Protein AF-0000000085931664 (afdb_homodimer)

Radius of gyration: 31.95 Å; Cα contacts (8 Å, |Δi|>4): 1482; chains: 2; bounding box: 41×100×73 Å

pLDDT: mean 94.35, std 6.93, range [41.09, 98.88]

Nearest PDB structures (foldseek):
  5jmv-assembly1_A  TM=8.175E-01  e=2.159E-22  Methanocaldococcus jannaschii DSM 2661
  5jmv-assembly2_C-2  TM=8.100E-01  e=2.428E-22  Methanocaldococcus jannaschii DSM 2661
  5jmv-assembly1_B  TM=8.083E-01  e=8.331E-22  Methanocaldococcus jannaschii DSM 2661
  3en9-assembly2_B  TM=8.138E-01  e=2.542E-21  Methanocaldococcus jannaschii
  3eno-assembly2_B  TM=8.264E-01  e=5.453E-21  Thermoplasma acidophilum

Organism: NCBI:txid2903556

Sequence (626 aa):
MSYTLGIDTSNYATSLAVFDTAGEVVCAKKRFLPVKNGQLGLRQSDALFHHTAALPEMMAELAAEADLTQIAAVGVSQKPRPVEGSYMPCFLAGVSAAQAFALARGIPLIHTTHQQGHAAAALFAARGAELFGQKVLLFHVSGGTTDLLLCDQVRQIELLGTSSDLYAGQAVDRVGVKLGFAFPAGAMVSELAASCDEPVKPKSSVKGMECSLSGLENQCNALLAQGKSPAYVCKYCLLCIADTLVKMTRAAQALYPGLPVVCAGGVMSSVIIRDWVQRRLPGVMFVPAAYASDNAMGVSILAAREAGLWLNSMSYTLGIDTSNYATSLAVFDTAGEVVCAKKRFLPVKNGQLGLRQSDALFHHTAALPEMMAELAAEADLTQIAAVGVSQKPRPVEGSYMPCFLAGVSAAQAFALARGIPLIHTTHQQGHAAAALFAARGAELFGQKVLLFHVSGGTTDLLLCDQVRQIELLGTSSDLYAGQAVDRVGVKLGFAFPAGAMVSELAASCDEPVKPKSSVKGMECSLSGLENQCNALLAQGKSPAYVCKYCLLCIADTLVKMTRAAQALYPGLPVVCAGGVMSSVIIRDWVQRRLPGVMFVPAAYASDNAMGVSILAAREAGLWLNS

Foldseek 3Di:
DAKEKFWELDFFKTKIWIDDLQQDTQDIDIDTQDDPPPDPGDDLVSSLVRNLVCVVVVVVVVCVRDVLLRHQWYFAAQFADLDPPGHGCSSVSRVVVRVVSCVVNVHYYHYDHLQLLLVLLQVCQFPRPVQLQAWAWEAQAEQVWGFTWIAGSSRDIDTPETEPPGGLQVLLCLLQVVVPADPPRLVVLLVLLVPDPDDEDEDFADDQLYGYRPCLNVVLVVCVVVPDDSNRSSNNSLVNSLVSVQRNVVSVCVVVPPHQAEYAYDNLQRPSSVVNNCVNVVRYTYGDNVSRDRYRNSRRQVRCVVSVNHSPD/DAKEKFWELDFFKTKIWIDDLQQDTQDIDIDTQDDPPPDPGDDLVSSLVRNLVCVVVVVVVVCVRDVLLRHQWYFAAQFADLDPPGHGCSSVSRVVVRVVSCVVNVHYYHYDHLQLLLVLLQVCQFPRPVQLQAWAWEAQAEQVWGFTWIAGSSRDIDTPETEPPGGLQVLLCLLQVVVPADPPRLVVLLVLLVPDPDDEDEDFADDQLYGYRPCLNVVLVVCVVVPDDSNRSSNNSLVNSLVSVQRNVVSVCVVVPPHQAEYAYDSLQRPSSVVNNCVNVVRYTYGDNVSRDRYRNSRRQVRCVVSVNHSPD

Secondary structure (DSSP, 8-state):
--EEEEEEEETTEEEEEEEETTTEEEEEEEEEPP--TT-SS--HHHHHHHHHHHHHHHHHHHHHHS-GGGEEEEEEEEESSSSTT---TTHHHHHHHHHHHHHHHT--EEEEEHHHHHHHHHHHHHHGGGGGGSEEEEEEESSS-EEEEEEETTTEEEEEE-BSS--HHHHHHHHHHHTTPPSS-HHHHHHHHHT--S------EEETTEEE-THHHHHHHHHHHTT--HHHHHHHHHHHHHHHHHHHHHHHHHHSTT--EEEESGGGG-HHHHHHHHHH-TT-EE--GGGTSS-SHHHHHHHHHHTT-TT--/--EEEEEEEETTEEEEEEEETTTEEEEEEEEEPP--TT-SS--HHHHHHHHHHHHHHHHHHHHHHS-GGGEEEEEEEEESSSSTT---TTHHHHHHHHHHHHHHHT--EEEEEHHHHHHHHHHHHHHGGGGGGSEEEEEEESSS-EEEEEEETTTEEEEEE-BSS--HHHHHHHHHHHTTPPSS-HHHHHHHHHT--S------EEETTEEE-THHHHHHHHHHHTT--HHHHHHHHHHHHHHHHHHHHHHHHHHSTT--EEEESGGGG-HHHHHHHHHH-TT-EE--GGGTSS-SHHHHHHHHHHTT-TT--

InterPro domains:
  IPR000905 Gcp-like domain [PF00814] (49-297)
  IPR000905 Gcp-like domain [PTHR11735] (3-299)
  IPR017861 Kae1/TsaD family [PR00789] (5-18)
  IPR017861 Kae1/TsaD family [PR00789] (100-119)
  IPR017861 Kae1/TsaD family [PR00789] (137-149)
  IPR017861 Kae1/TsaD family [PR00789] (160-181)
  IPR017861 Kae1/TsaD family [PR00789] (261-270)
  IPR043129 ATPase, nucleotide binding domain [SSF53067] (3-306)

Solvent-accessible surface area (backbone atoms only — not comparable to full-atom values): 31184 Å² total; per-residue (Å²): 140,50,29,14,33,8,28,23,23,55,86,57,34,38,16,34,15,34,23,36,26,85,76,44,76,76,46,73,47,75,44,74,57,88,69,63,86,89,55,97,65,74,54,59,64,55,38,26,49,50,38,29,62,44,46,36,57,51,50,54,55,47,50,76,77,38,72,48,63,53,49,57,26,32,12,22,19,55,22,55,42,92,49,89,86,47,72,50,74,25,13,36,38,28,41,22,25,46,44,31,22,20,49,27,59,69,36,55,71,37,81,46,19,47,48,37,16,47,46,37,20,34,40,33,66,61,57,40,72,69,52,52,80,36,61,32,37,37,34,41,29,19,65,86,32,36,36,35,28,42,27,44,48,46,71,44,73,41,81,71,22,37,44,77,72,36,27,59,31,45,45,45,27,53,48,21,42,75,73,68,43,62,87,81,10,56,66,60,31,50,54,42,17,72,71,39,82,72,89,73,84,58,82,55,51,65,62,63,46,29,33,50,38,63,63,50,54,58,53,41,50,52,39,44,73,74,64,48,49,72,29,49,40,33,33,37,54,46,40,21,54,23,47,39,52,48,49,26,47,53,45,47,35,73,78,41,70,86,52,51,39,39,39,27,15,64,58,54,61,34,64,70,32,48,51,58,34,33,74,76,38,68,78,52,40,69,35,62,51,82,40,37,45,97,54,7,54,13,23,4,48,50,15,23,49,76,69,70,45,45,64,64,121,140,49,30,13,33,8,28,23,24,55,85,58,34,39,19,35,15,35,22,35,28,87,74,42,77,74,45,74,48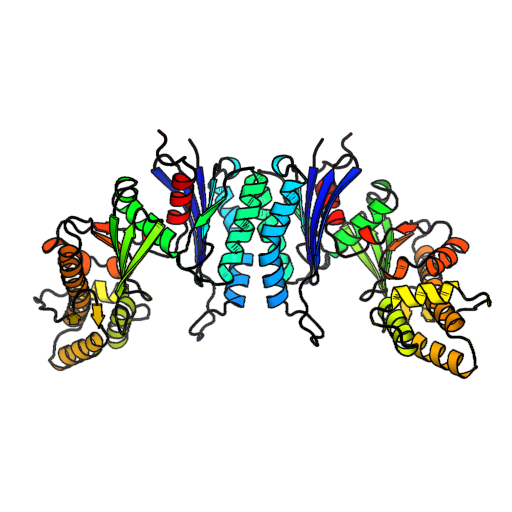,76,45,72,58,90,68,63,86,90,55,97,64,74,53,59,65,54,36,26,49,51,38,28,61,44,46,37,58,50,50,54,56,47,48,74,77,39,73,48,63,53,51,56,24,31,11,22,20,56,20,54,43,92,49,89,87,48,73,50,73,25,13,36,38,29,40,22,24,46,44,31,21,18,49,27,58,68,37,54,72,37,80,46,19,47,49,37,17,45,47,36,20,33,41,34,66,61,58,39,72,69,53,52,79,35,60,32,38,36,34,40,30,18,65,86,31,38,34,36,30,42,28,44,48,45,73,43,73,42,83,69,22,36,43,77,71,34,28,59,32,44,45,45,27,53,50,21,42,75,74,70,41,60,87,81,9,57,67,59,32,50,54,42,16,71,72,40,83,70,89,73,83,58,82,56,50,63,62,61,45,31,34,52,38,62,62,51,54,56,52,42,50,53,41,46,72,73,65,49,49,70,30,48,43,32,34,37,55,47,39,20,54,24,49,38,51,47,48,26,47,53,44,49,34,71,77,42,70,87,53,51,38,40,38,26,16,63,58,54,60,34,64,68,32,47,51,57,32,33,74,76,38,68,76,52,40,70,35,63,48,84,39,37,45,96,54,7,54,12,23,4,49,49,16,22,49,76,69,69,45,46,66,66,119

Structure (mmCIF, N/CA/C/O backbone):
data_AF-0000000085931664-model_v1
#
loop_
_entity.id
_entity.type
_entity.pdbx_description
1 polymer 'N(6)-L-threonylcarbamoyladenine synthase'
#
loop_
_atom_site.group_PDB
_atom_site.id
_atom_site.type_symbol
_atom_site.label_atom_id
_atom_site.label_alt_id
_atom_site.label_comp_id
_atom_site.label_asym_id
_atom_site.label_entity_id
_atom_site.label_seq_id
_atom_site.pdbx_PDB_ins_code
_atom_site.Cartn_x
_atom_site.Cartn_y
_atom_site.Cartn_z
_atom_site.occupancy
_atom_site.B_iso_or_equiv
_atom_site.auth_seq_id
_atom_site.auth_comp_id
_atom_site.auth_asym_id
_atom_site.auth_atom_id
_atom_site.pdbx_PDB_model_num
ATOM 1 N N . MET A 1 1 ? 10.531 3.469 29 1 65.38 1 MET A N 1
ATOM 2 C CA . MET A 1 1 ? 10.219 4.469 27.984 1 65.38 1 MET A CA 1
ATOM 3 C C . MET A 1 1 ? 9.656 3.809 26.719 1 65.38 1 MET A C 1
ATOM 5 O O . MET A 1 1 ? 10.148 2.768 26.297 1 65.38 1 MET A O 1
ATOM 9 N N . SER A 1 2 ? 8.297 4.41 26.312 1 90.62 2 SER A N 1
ATOM 10 C CA . SER A 1 2 ? 7.688 3.789 25.141 1 90.62 2 SER A CA 1
ATOM 11 C C . SER A 1 2 ? 7.621 4.762 23.969 1 90.62 2 SER A C 1
ATOM 13 O O . SER A 1 2 ? 7.684 5.977 24.172 1 90.62 2 SER A O 1
ATOM 15 N N . TYR A 1 3 ? 7.809 4.297 22.828 1 96.62 3 TYR A N 1
ATOM 16 C CA . TYR A 1 3 ? 7.734 5.074 21.609 1 96.62 3 TYR A CA 1
ATOM 17 C C . TYR A 1 3 ? 6.488 4.719 20.797 1 96.62 3 TYR A C 1
ATOM 19 O O . TYR A 1 3 ? 5.945 3.621 20.953 1 96.62 3 TYR A O 1
ATOM 27 N N . THR A 1 4 ? 6.062 5.695 20.094 1 97.94 4 THR A N 1
ATOM 28 C CA . THR A 1 4 ? 4.957 5.465 19.172 1 97.94 4 THR A CA 1
ATOM 29 C C . THR A 1 4 ? 5.328 5.914 17.766 1 97.94 4 THR A C 1
ATOM 31 O O . THR A 1 4 ? 6.188 6.777 17.594 1 97.94 4 THR A O 1
ATOM 34 N N . LEU A 1 5 ? 4.75 5.285 16.812 1 98.56 5 LEU A N 1
ATOM 35 C CA . LEU A 1 5 ? 4.957 5.59 15.406 1 98.56 5 LEU A CA 1
ATOM 36 C C . LEU A 1 5 ? 3.717 6.238 14.797 1 98.56 5 LEU A C 1
ATOM 38 O O . LEU A 1 5 ? 2.594 5.797 15.055 1 98.56 5 LEU A O 1
ATOM 42 N N . GLY A 1 6 ? 3.93 7.328 14.102 1 98.69 6 GLY A N 1
ATOM 43 C CA . GLY A 1 6 ? 2.877 7.949 13.312 1 98.69 6 GLY A CA 1
ATOM 44 C C . GLY A 1 6 ? 3.121 7.859 11.82 1 98.69 6 GLY A C 1
ATOM 45 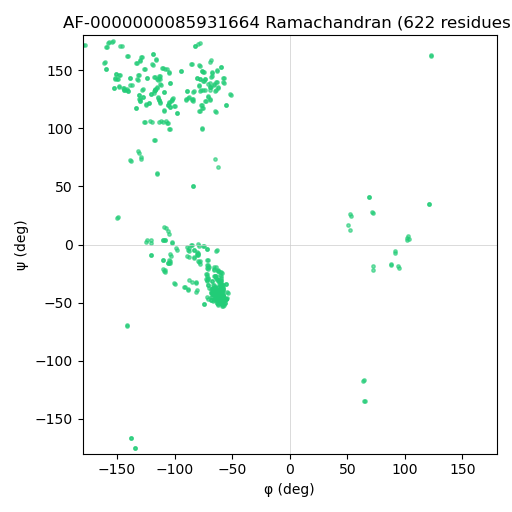O O . GLY A 1 6 ? 4.254 8.016 11.359 1 98.69 6 GLY A O 1
ATOM 46 N N . ILE A 1 7 ? 2.076 7.551 11.039 1 98.81 7 ILE A N 1
ATOM 47 C CA . ILE A 1 7 ? 2.131 7.484 9.586 1 98.81 7 ILE A CA 1
ATOM 48 C C . ILE A 1 7 ? 1.028 8.352 8.984 1 98.81 7 ILE A C 1
ATOM 50 O O . ILE A 1 7 ? -0.14 8.234 9.359 1 98.81 7 ILE A O 1
ATOM 54 N N . ASP A 1 8 ? 1.38 9.25 8.094 1 98.38 8 ASP A N 1
ATOM 55 C CA . ASP A 1 8 ? 0.425 10.102 7.387 1 98.38 8 ASP A CA 1
ATOM 56 C C . ASP A 1 8 ? 0.722 10.141 5.891 1 98.38 8 ASP A C 1
ATOM 58 O O . ASP A 1 8 ? 1.81 10.547 5.477 1 98.38 8 ASP A O 1
ATOM 62 N N . THR A 1 9 ? -0.219 9.656 5.078 1 97.94 9 THR A N 1
ATOM 63 C CA . THR A 1 9 ? -0.099 9.672 3.623 1 97.94 9 THR A CA 1
ATOM 64 C C . THR A 1 9 ? -1.165 10.578 3.006 1 97.94 9 THR A C 1
ATOM 66 O O . THR A 1 9 ? -1.966 10.125 2.184 1 97.94 9 THR A O 1
ATOM 69 N N . SER A 1 10 ? -1.161 11.828 3.314 1 90.94 10 SER A N 1
ATOM 70 C CA . SER A 1 10 ? -2.096 12.797 2.76 1 90.94 10 SER A CA 1
ATOM 71 C C . SER A 1 10 ? -1.674 13.234 1.361 1 90.94 10 SER A C 1
ATOM 73 O O . SER A 1 10 ? -0.634 12.805 0.858 1 90.94 10 SER A O 1
ATOM 75 N N . ASN A 1 11 ? -2.398 13.938 0.668 1 74.88 11 ASN A N 1
ATOM 76 C CA . ASN A 1 11 ? -2.318 14.156 -0.773 1 74.88 11 ASN A CA 1
ATOM 77 C C . ASN A 1 11 ? -0.963 14.727 -1.179 1 74.88 11 ASN A C 1
ATOM 79 O O . ASN A 1 11 ? -0.452 14.422 -2.256 1 74.88 11 ASN A O 1
ATOM 83 N N . TYR A 1 12 ? -0.215 15.398 -0.325 1 83.88 12 TYR A N 1
ATOM 84 C CA . TYR A 1 12 ? 0.952 16.016 -0.947 1 83.88 12 TYR A CA 1
ATOM 85 C C . TYR A 1 12 ? 2.24 15.492 -0.317 1 83.88 12 TYR A C 1
ATOM 87 O O . TYR A 1 12 ? 3.334 15.758 -0.824 1 83.88 12 TYR A O 1
ATOM 95 N N . ALA A 1 13 ? 2.104 14.781 0.713 1 93.81 13 ALA A N 1
ATOM 96 C CA . ALA A 1 13 ? 3.352 14.359 1.338 1 93.81 13 ALA A CA 1
ATOM 97 C C . ALA A 1 13 ? 3.186 13.008 2.037 1 93.81 13 ALA A C 1
ATOM 99 O O . ALA A 1 13 ? 2.131 12.727 2.611 1 93.81 13 ALA A O 1
ATOM 100 N N . THR A 1 14 ? 4.188 12.18 1.967 1 97.69 14 THR A N 1
ATOM 101 C CA . THR A 1 14 ? 4.344 11.031 2.848 1 97.69 14 THR A CA 1
ATOM 102 C C . THR A 1 14 ? 5.137 11.406 4.098 1 97.69 14 THR A C 1
ATOM 104 O O . THR A 1 14 ? 6.23 11.969 4 1 97.69 14 THR A O 1
ATOM 107 N N . SER A 1 15 ? 4.555 11.164 5.254 1 97.88 15 SER A N 1
ATOM 108 C CA . SER A 1 15 ? 5.223 11.562 6.488 1 97.88 15 SER A CA 1
ATOM 109 C C . SER A 1 15 ? 5.242 10.43 7.504 1 97.88 15 SER A C 1
ATOM 111 O O . SER A 1 15 ? 4.277 9.664 7.609 1 97.88 15 SER A O 1
ATOM 113 N N . LEU A 1 16 ? 6.305 10.273 8.234 1 98.5 16 LEU A N 1
ATOM 114 C CA . LEU A 1 16 ? 6.504 9.359 9.359 1 98.5 16 LEU A CA 1
ATOM 115 C C . LEU A 1 16 ? 7.094 10.094 10.555 1 98.5 16 LEU A C 1
ATOM 117 O O . LEU A 1 16 ? 7.867 11.039 10.398 1 98.5 16 LEU A O 1
ATOM 121 N N . ALA A 1 17 ? 6.711 9.672 11.742 1 97.94 17 ALA A N 1
ATOM 122 C CA . ALA A 1 17 ? 7.301 10.273 12.938 1 97.94 17 ALA A CA 1
ATOM 123 C C . ALA A 1 17 ? 7.324 9.289 14.094 1 97.94 17 ALA A C 1
ATOM 125 O O . ALA A 1 17 ? 6.434 8.438 14.211 1 97.94 17 ALA A O 1
ATOM 126 N N . VAL A 1 18 ? 8.312 9.375 14.914 1 98.06 18 VAL A N 1
ATOM 127 C CA . VAL A 1 18 ? 8.43 8.609 16.141 1 98.06 18 VAL A CA 1
ATOM 128 C C . VAL A 1 18 ? 8.359 9.555 17.344 1 98.06 18 VAL A C 1
ATOM 130 O O . VAL A 1 18 ? 9.086 10.539 17.406 1 98.06 18 VAL A O 1
ATOM 133 N N . PHE A 1 19 ? 7.488 9.266 18.234 1 96.62 19 PHE A N 1
ATOM 134 C CA . PHE A 1 19 ? 7.266 10.07 19.422 1 96.62 19 PHE A CA 1
ATOM 135 C C . PHE A 1 19 ? 7.668 9.305 20.672 1 96.62 19 PHE A C 1
ATOM 137 O O . PHE A 1 19 ? 7.25 8.164 20.875 1 96.62 19 PHE A O 1
ATOM 144 N N . ASP A 1 20 ? 8.578 9.906 21.469 1 95.19 20 ASP A N 1
ATOM 145 C CA . ASP A 1 20 ? 8.867 9.422 22.812 1 95.19 20 ASP A CA 1
ATOM 146 C C . ASP A 1 20 ? 7.766 9.82 23.797 1 95.19 20 ASP A C 1
ATOM 148 O O . ASP A 1 20 ? 7.523 11.008 24.016 1 95.19 20 ASP A O 1
ATOM 152 N N . THR A 1 21 ? 7.152 8.898 24.391 1 90.94 21 THR A N 1
ATOM 153 C CA . THR A 1 21 ? 5.984 9.125 25.234 1 90.94 21 THR A CA 1
ATOM 154 C C . THR A 1 21 ? 6.344 9.977 26.438 1 90.94 21 THR A C 1
ATOM 156 O O . THR A 1 21 ? 5.465 10.445 27.172 1 90.94 21 THR A O 1
ATOM 159 N N . ALA A 1 22 ? 7.617 10.281 26.594 1 88.06 22 ALA A N 1
ATOM 160 C CA . ALA A 1 22 ? 8.07 11.219 27.625 1 88.06 22 ALA A CA 1
ATOM 161 C C . ALA A 1 22 ? 7.844 12.664 27.172 1 88.06 22 ALA A C 1
ATOM 163 O O . ALA A 1 22 ? 7.977 13.594 27.969 1 88.06 22 ALA A O 1
ATOM 164 N N . GLY A 1 23 ? 7.586 12.836 25.922 1 88.88 23 GLY A N 1
ATOM 165 C CA . GLY A 1 23 ? 7.137 14.156 25.516 1 88.88 23 GLY A CA 1
ATOM 166 C C . GLY A 1 23 ? 8.039 14.797 24.484 1 88.88 23 GLY A C 1
ATOM 167 O O . GLY A 1 23 ? 8.242 16.016 24.484 1 88.88 23 GLY A O 1
ATOM 168 N N . GLU A 1 24 ? 8.578 13.953 23.609 1 89.06 24 GLU A N 1
ATOM 169 C CA . GLU A 1 24 ? 9.461 14.492 22.594 1 89.06 24 GLU A CA 1
ATOM 170 C C . GLU A 1 24 ? 9.305 13.742 21.266 1 89.06 24 GLU A C 1
ATOM 172 O O . GLU A 1 24 ? 9.289 12.508 21.25 1 89.06 24 GLU A O 1
ATOM 177 N N . VAL A 1 25 ? 9.195 14.516 20.203 1 90.06 25 VAL A N 1
ATOM 178 C CA . VAL A 1 25 ? 9.297 13.914 18.875 1 90.06 25 VAL A CA 1
ATOM 179 C C . VAL A 1 25 ? 10.758 13.602 18.562 1 90.06 25 VAL A C 1
ATOM 181 O O . VAL A 1 25 ? 11.57 14.508 18.406 1 90.06 25 VAL A O 1
ATOM 184 N N . VAL A 1 26 ? 11.039 12.359 18.391 1 90.94 26 VAL A N 1
ATOM 185 C CA . VAL A 1 26 ? 12.43 11.93 18.312 1 90.94 26 VAL A CA 1
ATOM 186 C C . VAL A 1 26 ? 12.906 12 16.859 1 90.94 26 VAL A C 1
ATOM 188 O O . VAL A 1 26 ? 14.062 12.32 16.594 1 90.94 26 VAL A O 1
ATOM 191 N N . CYS A 1 27 ? 12.062 11.648 15.961 1 93.25 27 CYS A N 1
ATOM 192 C CA . CYS A 1 27 ? 12.398 11.672 14.539 1 93.25 27 CYS A CA 1
ATOM 193 C C . CYS A 1 27 ? 11.148 11.906 13.695 1 93.25 27 CYS A C 1
ATOM 195 O O . CYS A 1 27 ? 10.047 11.508 14.078 1 93.25 27 CYS A O 1
ATOM 197 N N . ALA A 1 28 ? 11.367 12.641 12.688 1 95.12 28 ALA A N 1
ATOM 198 C CA . ALA A 1 28 ? 10.312 12.906 11.711 1 95.12 28 ALA A CA 1
ATOM 199 C C . ALA A 1 28 ? 10.867 12.93 10.289 1 95.12 28 ALA A C 1
ATOM 201 O O . ALA A 1 28 ? 11.961 13.445 10.055 1 95.12 28 ALA A O 1
ATOM 202 N N . LYS A 1 29 ? 10.203 12.266 9.398 1 96.38 29 LYS A N 1
ATOM 203 C CA . LYS A 1 29 ? 10.547 12.242 7.98 1 96.38 29 LYS A CA 1
ATOM 204 C C . LYS A 1 29 ? 9.367 12.68 7.125 1 96.38 29 LYS A C 1
ATOM 206 O O . LYS A 1 29 ? 8.211 12.391 7.453 1 96.38 29 LYS A O 1
ATOM 211 N N . LYS A 1 30 ? 9.711 13.383 6.094 1 95.81 30 LYS A N 1
ATOM 212 C CA . LYS A 1 30 ? 8.688 13.859 5.16 1 95.81 30 LYS A CA 1
ATOM 213 C C . LYS A 1 30 ? 9.211 13.852 3.727 1 95.81 30 LYS A C 1
ATOM 215 O O . LYS A 1 30 ? 10.367 14.211 3.479 1 95.81 30 LYS A O 1
ATOM 220 N N . ARG A 1 31 ? 8.438 13.375 2.811 1 95.62 31 ARG A N 1
ATOM 221 C CA . ARG A 1 31 ? 8.734 13.422 1.383 1 95.62 31 ARG A CA 1
ATOM 222 C C . ARG A 1 31 ? 7.539 13.945 0.593 1 95.62 31 ARG A C 1
ATOM 224 O O . ARG A 1 31 ? 6.438 13.398 0.685 1 95.62 31 ARG A O 1
ATOM 231 N N . PHE A 1 32 ? 7.801 14.984 -0.19 1 92.88 32 PHE A N 1
ATOM 232 C CA . PHE A 1 32 ? 6.746 15.531 -1.031 1 92.88 32 PHE A CA 1
ATOM 233 C C . PHE A 1 32 ? 6.535 14.672 -2.271 1 92.88 32 PHE A C 1
ATOM 235 O O . PHE A 1 32 ? 7.496 14.141 -2.832 1 92.88 32 PHE A O 1
ATOM 242 N N . LEU A 1 33 ? 5.266 14.531 -2.67 1 92.44 33 LEU A N 1
ATOM 243 C CA . LEU A 1 33 ? 4.957 13.797 -3.895 1 92.44 33 LEU A CA 1
ATOM 244 C C . LEU A 1 33 ? 5.34 14.617 -5.125 1 92.44 33 LEU A C 1
ATOM 246 O O . LEU A 1 33 ? 5.184 15.844 -5.137 1 92.44 33 LEU A O 1
ATOM 250 N N . PRO A 1 34 ? 5.84 13.914 -6.121 1 87.44 34 PRO A N 1
ATOM 251 C CA . PRO A 1 34 ? 6.16 14.641 -7.352 1 87.44 34 PRO A CA 1
ATOM 252 C C . PRO A 1 34 ? 4.918 15.133 -8.086 1 87.44 34 PRO A C 1
ATOM 254 O O . PRO A 1 34 ? 3.936 14.398 -8.211 1 87.44 34 PRO A O 1
ATOM 257 N N . VAL A 1 35 ? 4.836 16.422 -8.359 1 78.56 35 VAL A N 1
ATOM 258 C CA . VAL A 1 35 ? 3.768 17.016 -9.156 1 78.56 35 VAL A CA 1
ATOM 259 C C . VAL A 1 35 ? 4.316 17.469 -10.508 1 78.56 35 VAL A C 1
ATOM 261 O O . VAL A 1 35 ? 5.332 18.172 -10.57 1 78.56 35 VAL A O 1
ATOM 264 N N . LYS A 1 36 ? 3.74 16.734 -11.586 1 73.12 36 LYS A N 1
ATOM 265 C CA . LYS A 1 36 ? 4.219 17.078 -12.922 1 73.12 36 LYS A CA 1
ATOM 266 C C . LYS A 1 36 ? 3.992 18.562 -13.219 1 73.12 36 LYS A C 1
ATOM 268 O O . LYS A 1 36 ? 2.99 19.141 -12.797 1 73.12 36 LYS A O 1
ATOM 273 N N . ASN A 1 37 ? 4.934 19.109 -13.828 1 68.19 37 ASN A N 1
ATOM 274 C CA . ASN A 1 37 ? 4.867 20.516 -14.219 1 68.19 37 ASN A CA 1
ATOM 275 C C . ASN A 1 37 ? 3.582 20.828 -14.984 1 68.19 37 ASN A C 1
ATOM 277 O O . ASN A 1 37 ? 3.197 20.078 -15.883 1 68.19 37 ASN A O 1
ATOM 281 N N . GLY A 1 38 ? 2.891 21.875 -14.531 1 64.31 38 GLY A N 1
ATOM 282 C CA . GLY A 1 38 ? 1.705 22.328 -15.242 1 64.31 38 GLY A CA 1
ATOM 283 C C . GLY A 1 38 ? 0.419 21.75 -14.688 1 64.31 38 GLY A C 1
ATOM 284 O O . GLY A 1 38 ? -0.675 22.172 -15.062 1 64.31 38 GLY A O 1
ATOM 285 N N . GLN A 1 39 ? 0.542 20.672 -13.977 1 64.38 39 GLN A N 1
ATOM 286 C CA . GLN A 1 39 ? -0.682 20.062 -13.461 1 64.38 39 GLN A CA 1
ATOM 287 C C . GLN A 1 39 ? -1.124 20.734 -12.164 1 64.38 39 GLN A C 1
ATOM 289 O O . GLN A 1 39 ? -0.29 21.156 -11.359 1 64.38 39 GLN A O 1
ATOM 294 N N . LEU A 1 40 ? -2.492 21.109 -12.07 1 61.94 40 LEU A N 1
ATOM 295 C CA . LEU A 1 40 ? -3.068 21.812 -10.938 1 61.94 40 LEU A CA 1
ATOM 296 C C . LEU A 1 40 ? -3.26 20.875 -9.75 1 61.94 40 LEU A C 1
ATOM 298 O O . LEU A 1 40 ? -3.559 21.328 -8.641 1 61.94 40 LEU A O 1
ATOM 302 N N . GLY A 1 41 ? -2.881 19.516 -9.984 1 70.81 41 GLY A N 1
ATOM 303 C CA . GLY A 1 41 ? -3.113 18.594 -8.875 1 70.81 41 GLY A CA 1
ATOM 304 C C . GLY A 1 41 ? -2.646 17.188 -9.164 1 70.81 41 GLY A C 1
ATOM 305 O O . GLY A 1 41 ? -1.98 16.938 -10.172 1 70.81 41 GLY A O 1
ATOM 306 N N . LEU A 1 42 ? -2.715 16.484 -8.117 1 80.56 42 LEU A N 1
ATOM 307 C CA . LEU A 1 42 ? -2.287 15.102 -8.227 1 80.56 42 LEU A CA 1
ATOM 308 C C . LEU A 1 42 ? -3.488 14.164 -8.242 1 80.56 42 LEU A C 1
ATOM 310 O O . LEU A 1 42 ? -4.379 14.273 -7.395 1 80.56 42 LEU A O 1
ATOM 314 N N . ARG A 1 43 ? -3.568 13.383 -9.305 1 87.94 43 ARG A N 1
ATOM 315 C CA . ARG A 1 43 ? -4.609 12.359 -9.336 1 87.94 43 ARG A CA 1
ATOM 316 C C . ARG A 1 43 ? -4.492 11.422 -8.141 1 87.94 43 ARG A C 1
ATOM 318 O O . ARG A 1 43 ? -3.387 11.062 -7.727 1 87.94 43 ARG A O 1
ATOM 325 N N . GLN A 1 44 ? -5.664 11.016 -7.656 1 89.88 44 GLN A N 1
ATOM 326 C CA . GLN A 1 44 ? -5.691 10.156 -6.48 1 89.88 44 GLN A CA 1
ATOM 327 C C . GLN A 1 44 ? -4.895 8.875 -6.719 1 89.88 44 GLN A C 1
ATOM 329 O O . GLN A 1 44 ? -4.195 8.398 -5.82 1 89.88 44 GLN A O 1
ATOM 334 N N . SER A 1 45 ? -5.039 8.359 -7.957 1 92.75 45 SER A N 1
ATOM 335 C CA . SER A 1 45 ? -4.316 7.133 -8.281 1 92.75 45 SER A CA 1
ATOM 336 C C . SER A 1 45 ? -2.807 7.359 -8.25 1 92.75 45 SER A C 1
ATOM 338 O O . SER A 1 45 ? -2.055 6.492 -7.801 1 92.75 45 SER A O 1
ATOM 340 N N . ASP A 1 46 ? -2.393 8.523 -8.695 1 93.25 46 ASP A N 1
ATOM 341 C CA . ASP A 1 46 ? -0.975 8.875 -8.656 1 93.25 46 ASP A CA 1
ATOM 342 C C . ASP A 1 46 ? -0.482 9.039 -7.223 1 93.25 46 ASP A C 1
ATOM 344 O O . ASP A 1 46 ? 0.604 8.578 -6.879 1 93.25 46 ASP A O 1
ATOM 348 N N . ALA A 1 47 ? -1.271 9.734 -6.469 1 94.88 47 ALA A N 1
ATOM 349 C CA . ALA A 1 47 ? -0.905 9.93 -5.066 1 94.88 47 ALA A CA 1
ATOM 350 C C . ALA A 1 47 ? -0.739 8.594 -4.352 1 94.88 47 ALA A C 1
ATOM 352 O O . ALA A 1 47 ? 0.25 8.375 -3.645 1 94.88 47 ALA A O 1
ATOM 353 N N . LEU A 1 48 ? -1.746 7.734 -4.57 1 97.12 48 LEU A N 1
ATOM 354 C CA . LEU A 1 48 ? -1.666 6.414 -3.955 1 97.12 48 LEU A CA 1
ATOM 355 C C . LEU A 1 48 ? -0.4 5.688 -4.395 1 97.12 48 LEU A C 1
ATOM 357 O O . LEU A 1 48 ? 0.308 5.109 -3.566 1 97.12 48 LEU A O 1
ATOM 361 N N . PHE A 1 49 ? -0.126 5.723 -5.672 1 96.56 49 PHE A N 1
ATOM 362 C CA . PHE A 1 49 ? 1.068 5.094 -6.223 1 96.56 49 PHE A CA 1
ATOM 363 C C . PHE A 1 49 ? 2.324 5.637 -5.551 1 96.56 49 PHE A C 1
ATOM 365 O O . PHE A 1 49 ? 3.15 4.867 -5.055 1 96.56 49 PHE A O 1
ATOM 372 N N . HIS A 1 50 ? 2.479 6.906 -5.465 1 96.94 50 HIS A N 1
ATOM 373 C CA . HIS A 1 50 ? 3.688 7.535 -4.949 1 96.94 50 HIS A CA 1
ATOM 374 C C . HIS A 1 50 ? 3.863 7.254 -3.461 1 96.94 50 HIS A C 1
ATOM 376 O O . HIS A 1 50 ? 4.98 7.008 -2.998 1 96.94 50 HIS A O 1
ATOM 382 N N . HIS A 1 51 ? 2.773 7.312 -2.703 1 98.31 51 HIS A N 1
ATOM 383 C CA . HIS A 1 51 ? 2.857 6.98 -1.285 1 98.31 51 HIS A CA 1
ATOM 384 C C . HIS A 1 51 ? 3.311 5.539 -1.086 1 98.31 51 HIS A C 1
ATOM 386 O O . HIS A 1 51 ? 4.199 5.27 -0.274 1 98.31 51 HIS A O 1
ATOM 392 N N . THR A 1 52 ? 2.652 4.652 -1.822 1 98.12 52 THR A N 1
ATOM 393 C CA . THR A 1 52 ? 2.957 3.23 -1.692 1 98.12 52 THR A CA 1
ATOM 394 C C . THR A 1 52 ? 4.418 2.957 -2.039 1 98.12 52 THR A C 1
ATOM 396 O O . THR A 1 52 ? 5.07 2.135 -1.393 1 98.12 52 THR A O 1
ATOM 399 N N . ALA A 1 53 ? 4.883 3.621 -3.012 1 97.25 53 ALA A N 1
ATOM 400 C CA . ALA A 1 53 ? 6.266 3.467 -3.459 1 97.25 53 ALA A CA 1
ATOM 401 C C . ALA A 1 53 ? 7.238 4.066 -2.445 1 97.25 53 ALA A C 1
ATOM 403 O O . ALA A 1 53 ? 8.328 3.531 -2.234 1 97.25 53 ALA A O 1
ATOM 404 N N . ALA A 1 54 ? 6.898 5.125 -1.782 1 97.81 54 ALA A N 1
ATOM 405 C CA . ALA A 1 54 ? 7.805 5.879 -0.919 1 97.81 54 ALA A CA 1
ATOM 406 C C . ALA A 1 54 ? 7.922 5.227 0.456 1 97.81 54 ALA A C 1
ATOM 408 O O . ALA A 1 54 ? 8.977 5.293 1.093 1 97.81 54 ALA A O 1
ATOM 409 N N . LEU A 1 55 ? 6.902 4.613 0.947 1 98.31 55 LEU A N 1
ATOM 410 C CA . LEU A 1 55 ? 6.773 4.191 2.34 1 98.31 55 LEU A CA 1
ATOM 411 C C . LEU A 1 55 ? 7.875 3.203 2.711 1 98.31 55 LEU A C 1
ATOM 413 O O . LEU A 1 55 ? 8.531 3.359 3.744 1 98.31 55 LEU A O 1
ATOM 417 N N . PRO A 1 56 ? 8.109 2.176 1.844 1 97.69 56 PRO A N 1
ATOM 418 C CA . PRO A 1 56 ? 9.141 1.216 2.234 1 97.69 56 PRO A CA 1
ATOM 419 C C . PRO A 1 56 ? 10.508 1.87 2.436 1 97.69 56 PRO A C 1
ATOM 421 O O . PRO A 1 56 ? 11.195 1.579 3.418 1 97.69 56 PRO A O 1
ATOM 424 N N . GLU A 1 57 ? 10.859 2.729 1.551 1 97.69 57 GLU A N 1
ATOM 425 C CA . GLU A 1 57 ? 12.133 3.428 1.647 1 97.69 57 GLU A CA 1
ATOM 426 C C . GLU A 1 57 ? 12.172 4.336 2.875 1 97.69 57 GLU A C 1
ATOM 428 O O . GLU A 1 57 ? 13.172 4.355 3.604 1 97.69 57 GLU A O 1
ATOM 433 N N . MET A 1 58 ? 11.164 5.051 3.068 1 98.12 58 MET A N 1
ATOM 434 C CA . MET A 1 58 ? 11.102 5.996 4.18 1 98.12 58 MET A CA 1
ATOM 435 C C . MET A 1 58 ? 11.109 5.262 5.52 1 98.12 58 MET A C 1
ATOM 437 O O . MET A 1 58 ? 11.695 5.746 6.492 1 98.12 58 MET A O 1
ATOM 441 N N . MET A 1 59 ? 10.453 4.148 5.598 1 97.94 59 MET A N 1
ATOM 442 C CA . MET A 1 59 ? 10.484 3.352 6.82 1 97.94 59 MET A CA 1
ATOM 443 C C . MET A 1 59 ? 11.891 2.846 7.102 1 97.94 59 MET A C 1
ATOM 445 O O . MET A 1 59 ? 12.328 2.818 8.258 1 97.94 59 MET A O 1
ATOM 449 N N . ALA A 1 60 ? 12.531 2.385 6.086 1 97.56 60 ALA A N 1
ATOM 450 C CA . ALA A 1 60 ? 13.914 1.951 6.25 1 97.56 60 ALA A CA 1
ATOM 451 C C . ALA A 1 60 ? 14.789 3.096 6.754 1 97.56 60 ALA A C 1
ATOM 453 O O . ALA A 1 60 ? 15.641 2.898 7.625 1 97.56 60 ALA A O 1
ATOM 454 N N . GLU A 1 61 ? 14.594 4.301 6.148 1 97.56 61 GLU A N 1
ATOM 455 C CA . GLU A 1 61 ? 15.312 5.484 6.609 1 97.56 61 GLU A CA 1
ATOM 456 C C . GLU A 1 61 ? 15.031 5.758 8.086 1 97.56 61 GLU A C 1
ATOM 458 O O . GLU A 1 61 ? 15.945 6.086 8.844 1 97.56 61 GLU A O 1
ATOM 463 N N . LEU A 1 62 ? 13.797 5.652 8.469 1 97.12 62 LEU A N 1
ATOM 464 C CA . LEU A 1 62 ? 13.398 5.867 9.852 1 97.12 62 LEU A CA 1
ATOM 465 C C . LEU A 1 62 ? 14.062 4.852 10.773 1 97.12 62 LEU A C 1
ATOM 467 O O . LEU A 1 62 ? 14.508 5.195 11.875 1 97.12 62 LEU A O 1
ATOM 471 N N . ALA A 1 63 ? 14.156 3.617 10.359 1 96.75 63 ALA A N 1
ATOM 472 C CA . ALA A 1 63 ? 14.727 2.521 11.141 1 96.75 63 ALA A CA 1
ATOM 473 C C . ALA A 1 63 ? 16.219 2.738 11.391 1 96.75 63 ALA A C 1
ATOM 475 O O . ALA A 1 63 ? 16.781 2.195 12.344 1 96.75 63 ALA A O 1
ATOM 476 N N . ALA A 1 64 ? 16.859 3.467 10.5 1 96.06 64 ALA A N 1
ATOM 477 C CA . ALA A 1 64 ? 18.266 3.789 10.672 1 96.06 64 ALA A CA 1
ATOM 478 C C . ALA A 1 64 ? 18.469 4.801 11.797 1 96.06 64 ALA A C 1
ATOM 480 O O . ALA A 1 64 ? 19.562 4.91 12.352 1 96.06 64 ALA A O 1
ATOM 481 N N . GLU A 1 65 ? 17.422 5.535 12.172 1 95.06 65 GLU A N 1
ATOM 482 C CA . GLU A 1 65 ? 17.531 6.613 13.148 1 95.06 65 GLU A CA 1
ATOM 483 C C . GLU A 1 65 ? 16.859 6.234 14.469 1 95.06 65 GLU A C 1
ATOM 485 O O . GLU A 1 65 ? 17.141 6.832 15.508 1 95.06 65 GLU A O 1
ATOM 490 N N . ALA A 1 66 ? 15.961 5.328 14.398 1 94.56 66 ALA A N 1
ATOM 491 C CA . ALA A 1 66 ? 15.211 4.895 15.578 1 94.56 66 ALA A CA 1
ATOM 492 C C . ALA A 1 66 ? 15.031 3.379 15.578 1 94.56 66 ALA A C 1
ATOM 494 O O . ALA A 1 66 ? 14.859 2.764 14.523 1 94.56 66 ALA A O 1
ATOM 495 N N . ASP A 1 67 ? 15.094 2.771 16.75 1 95.75 67 ASP A N 1
ATOM 496 C CA . ASP A 1 67 ? 14.812 1.345 16.875 1 95.75 67 ASP A CA 1
ATOM 497 C C . ASP A 1 67 ? 13.312 1.068 16.812 1 95.75 67 ASP A C 1
ATOM 499 O O . ASP A 1 67 ? 12.609 1.168 17.812 1 95.75 67 ASP A O 1
ATOM 503 N N . LEU A 1 68 ? 12.82 0.664 15.711 1 97.06 68 LEU A N 1
ATOM 504 C CA . LEU A 1 68 ? 11.383 0.509 15.477 1 97.06 68 LEU A CA 1
ATOM 505 C C . LEU A 1 68 ? 10.836 -0.681 16.25 1 97.06 68 LEU A C 1
ATOM 507 O O . LEU A 1 68 ? 9.617 -0.808 16.422 1 97.06 68 LEU A O 1
ATOM 511 N N . THR A 1 69 ? 11.664 -1.598 16.703 1 96.75 69 THR A N 1
ATOM 512 C CA . THR A 1 69 ? 11.211 -2.744 17.484 1 96.75 69 THR A CA 1
ATOM 513 C C . THR A 1 69 ? 10.789 -2.312 18.891 1 96.75 69 THR A C 1
ATOM 515 O O . THR A 1 69 ? 10.266 -3.121 19.656 1 96.75 69 THR A O 1
ATOM 518 N N . GLN A 1 70 ? 10.961 -1.03 19.234 1 96.5 70 GLN A N 1
ATOM 519 C CA . GLN A 1 70 ? 10.609 -0.501 20.547 1 96.5 70 GLN A CA 1
ATOM 520 C C . GLN A 1 70 ? 9.289 0.261 20.484 1 96.5 70 GLN A C 1
ATOM 522 O O . GLN A 1 70 ? 8.828 0.794 21.5 1 96.5 70 GLN A O 1
ATOM 527 N N . ILE A 1 71 ? 8.695 0.301 19.344 1 97.75 71 ILE A N 1
ATOM 528 C CA . ILE A 1 71 ? 7.418 0.993 19.203 1 97.75 71 ILE A CA 1
ATOM 529 C C . ILE A 1 71 ? 6.332 0.236 19.953 1 97.75 71 ILE A C 1
ATOM 531 O O . ILE A 1 71 ? 6.227 -0.988 19.844 1 97.75 71 ILE A O 1
ATOM 535 N N . ALA A 1 72 ? 5.531 1 20.672 1 97.81 72 ALA A N 1
ATOM 536 C CA . ALA A 1 72 ? 4.535 0.366 21.531 1 97.81 72 ALA A CA 1
ATOM 537 C C . ALA A 1 72 ? 3.125 0.597 21 1 97.81 72 ALA A C 1
ATOM 539 O O . ALA A 1 72 ? 2.176 -0.058 21.438 1 97.81 72 ALA A O 1
ATOM 540 N N . ALA A 1 73 ? 2.947 1.504 20.062 1 98.31 73 ALA A N 1
ATOM 541 C CA . ALA A 1 73 ? 1.687 1.757 19.375 1 98.31 73 ALA A CA 1
ATOM 542 C C . ALA A 1 73 ? 1.922 2.471 18.047 1 98.31 73 ALA A C 1
ATOM 544 O O . ALA A 1 73 ? 2.896 3.211 17.891 1 98.31 73 ALA A O 1
ATOM 545 N N . VAL A 1 74 ? 1.026 2.232 17.125 1 98.69 74 VAL A N 1
ATOM 546 C CA . VAL A 1 74 ? 1.119 2.869 15.82 1 98.69 74 VAL A CA 1
ATOM 547 C C . VAL A 1 74 ? -0.136 3.697 15.562 1 98.69 74 VAL A C 1
ATOM 549 O O . VAL A 1 74 ? -1.254 3.234 15.805 1 98.69 74 VAL A O 1
ATOM 552 N N . GLY A 1 75 ? 0.044 4.953 15.172 1 98.69 75 GLY A N 1
ATOM 553 C CA . GLY A 1 75 ? -1.027 5.797 14.664 1 98.69 75 GLY A CA 1
ATOM 554 C C . GLY A 1 75 ? -0.98 5.98 13.164 1 98.69 75 GLY A C 1
ATOM 555 O O . GLY A 1 75 ? 0.101 6.035 12.57 1 98.69 75 GLY A O 1
ATOM 556 N N . VAL A 1 76 ? -2.162 6.133 12.523 1 98.88 76 VAL A N 1
ATOM 557 C CA . VAL A 1 76 ? -2.205 6.363 11.078 1 98.88 76 VAL A CA 1
ATOM 558 C C . VAL A 1 76 ? -3.408 7.234 10.734 1 98.88 76 VAL A C 1
ATOM 560 O O . VAL A 1 76 ? -4.488 7.07 11.305 1 98.88 76 VAL A O 1
ATOM 563 N N . SER A 1 77 ? -3.186 8.234 9.852 1 98.31 77 SER A N 1
ATOM 564 C CA . SER A 1 77 ? -4.312 8.961 9.273 1 98.31 77 SER A CA 1
ATOM 565 C C . SER A 1 77 ? -5.051 8.109 8.25 1 98.31 77 SER A C 1
ATOM 567 O O . SER A 1 77 ? -4.465 7.676 7.258 1 98.31 77 SER A O 1
ATOM 569 N N . GLN A 1 78 ? -6.328 7.926 8.461 1 97.69 78 GLN A N 1
ATOM 570 C CA . GLN A 1 78 ? -7.059 7.031 7.566 1 97.69 78 GLN A CA 1
ATOM 571 C C . GLN A 1 78 ? -7.938 7.82 6.602 1 97.69 78 GLN A C 1
ATOM 573 O O . GLN A 1 78 ? -8.438 7.27 5.617 1 97.69 78 GLN A O 1
ATOM 578 N N . LYS A 1 79 ? -8.18 9.062 6.867 1 96.94 79 LYS A N 1
ATOM 579 C CA . LYS A 1 79 ? -9 9.953 6.051 1 96.94 79 LYS A CA 1
ATOM 580 C C . LYS A 1 79 ? -8.688 11.414 6.352 1 96.94 79 LYS A C 1
ATOM 582 O O . LYS A 1 79 ? -7.965 11.719 7.305 1 96.94 79 LYS A O 1
ATOM 587 N N . PRO A 1 80 ? -9.234 12.344 5.496 1 94.94 80 PRO A N 1
ATOM 588 C CA . PRO A 1 80 ? -8.875 13.75 5.676 1 94.94 80 PRO A CA 1
ATOM 589 C C . PRO A 1 80 ? -9.438 14.344 6.965 1 94.94 80 PRO A C 1
ATOM 591 O O . PRO A 1 80 ? -8.711 14.969 7.734 1 94.94 80 PRO A O 1
ATOM 594 N N . ARG A 1 81 ? -10.734 14.148 7.289 1 95 81 ARG A N 1
ATOM 595 C CA . ARG A 1 81 ? -11.445 14.781 8.398 1 95 81 ARG A CA 1
ATOM 596 C C . ARG A 1 81 ? -12.25 13.758 9.188 1 95 81 ARG A C 1
ATOM 598 O O . ARG A 1 81 ? -12.602 12.695 8.664 1 95 81 ARG A O 1
ATOM 605 N N . PRO A 1 82 ? -12.531 14.062 10.438 1 94.94 82 PRO A N 1
ATOM 606 C CA . PRO A 1 82 ? -13.281 13.117 11.273 1 94.94 82 PRO A CA 1
ATOM 607 C C . PRO A 1 82 ? -14.789 13.227 11.086 1 94.94 82 PRO A C 1
ATOM 609 O O . PRO A 1 82 ? -15.523 13.414 12.055 1 94.94 82 PRO A O 1
ATOM 612 N N . VAL A 1 83 ? -15.18 13.195 9.883 1 92.75 83 VAL A N 1
ATOM 613 C CA . VAL A 1 83 ? -16.609 13.266 9.578 1 92.75 83 VAL A CA 1
ATOM 614 C C . VAL A 1 83 ? -16.984 12.141 8.625 1 92.75 83 VAL A C 1
ATOM 616 O O . VAL A 1 83 ? -16.125 11.594 7.922 1 92.75 83 VAL A O 1
ATOM 619 N N . GLU A 1 84 ? -18.25 11.82 8.609 1 91.06 84 GLU A N 1
ATOM 620 C CA . GLU A 1 84 ? -18.75 10.773 7.723 1 91.06 84 GLU A CA 1
ATOM 621 C C . GLU A 1 84 ? -18.562 11.164 6.258 1 91.06 84 GLU A C 1
ATOM 623 O O . GLU A 1 84 ? -18.781 12.32 5.883 1 91.06 84 GLU A O 1
ATOM 628 N N . GLY A 1 85 ? -18.203 10.258 5.48 1 92.88 85 GLY A N 1
ATOM 629 C CA . GLY A 1 85 ? -18.078 10.492 4.051 1 92.88 85 GLY A CA 1
ATOM 630 C C . GLY A 1 85 ? -16.703 11.023 3.652 1 92.88 85 GLY A C 1
ATOM 631 O O . GLY A 1 85 ? -16.375 11.07 2.467 1 92.88 85 GLY A O 1
ATOM 632 N N . SER A 1 86 ? -15.977 11.508 4.68 1 93.12 86 SER A N 1
ATOM 633 C CA . SER A 1 86 ? -14.609 11.922 4.391 1 93.12 86 SER A CA 1
ATOM 634 C C . SER A 1 86 ? -13.75 10.734 3.975 1 93.12 86 SER A C 1
ATOM 636 O O . SER A 1 86 ? -13.555 9.805 4.754 1 93.12 86 SER A O 1
ATOM 638 N N . TYR A 1 87 ? -13.297 10.789 2.666 1 95 87 TYR A N 1
ATOM 639 C CA . TYR A 1 87 ? -12.539 9.656 2.146 1 95 87 TYR A CA 1
ATOM 640 C C . TYR A 1 87 ? -11.594 10.102 1.036 1 95 87 TYR A C 1
ATOM 642 O O . TYR A 1 87 ? -11.961 10.914 0.188 1 95 87 TYR A O 1
ATOM 650 N N . MET A 1 88 ? -10.398 9.656 1.085 1 95.38 88 MET A N 1
ATOM 651 C CA . MET A 1 88 ? -9.445 9.742 -0.012 1 95.38 88 MET A CA 1
ATOM 652 C C . MET A 1 88 ? -8.617 8.461 -0.122 1 95.38 88 MET A C 1
ATOM 654 O O . MET A 1 88 ? -8.039 8.008 0.864 1 95.38 88 MET A O 1
ATOM 658 N N . PRO A 1 89 ? -8.453 7.875 -1.311 1 96.25 89 PRO A N 1
ATOM 659 C CA . PRO A 1 89 ? -7.797 6.578 -1.484 1 96.25 89 PRO A CA 1
ATOM 660 C C . PRO A 1 89 ? -6.324 6.605 -1.083 1 96.25 89 PRO A C 1
ATOM 662 O O . PRO A 1 89 ? -5.773 5.578 -0.671 1 96.25 89 PRO A O 1
ATOM 665 N N . CYS A 1 90 ? -5.672 7.738 -1.2 1 96.31 90 CYS A N 1
ATOM 666 C CA . CYS A 1 90 ? -4.234 7.805 -0.966 1 96.31 90 CYS A CA 1
ATOM 667 C C . CYS A 1 90 ? -3.898 7.43 0.472 1 96.31 90 CYS A C 1
ATOM 669 O O . CYS A 1 90 ? -2.799 6.949 0.751 1 96.31 90 CYS A O 1
AT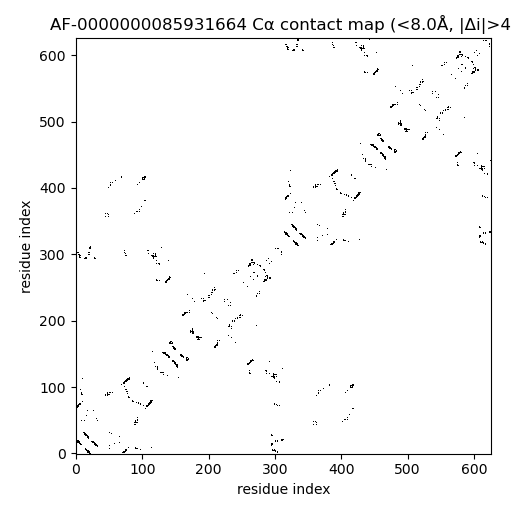OM 671 N N . PHE A 1 91 ? -4.863 7.555 1.406 1 98.12 91 PHE A N 1
ATOM 672 C CA . PHE A 1 91 ? -4.625 7.246 2.811 1 98.12 91 PHE A CA 1
ATOM 673 C C . PHE A 1 91 ? -4.461 5.742 3.014 1 98.12 91 PHE A C 1
ATOM 675 O O . PHE A 1 91 ? -3.914 5.305 4.027 1 98.12 91 PHE A O 1
ATOM 682 N N . LEU A 1 92 ? -4.922 4.957 2.059 1 98.25 92 LEU A N 1
ATOM 683 C CA . LEU A 1 92 ? -4.871 3.504 2.172 1 98.25 92 LEU A CA 1
ATOM 684 C C . LEU A 1 92 ? -3.43 3.014 2.244 1 98.25 92 LEU A C 1
ATOM 686 O O . LEU A 1 92 ? -3.148 1.989 2.867 1 98.25 92 LEU A O 1
ATOM 690 N N . ALA A 1 93 ? -2.533 3.748 1.604 1 98.44 93 ALA A N 1
ATOM 691 C CA . ALA A 1 93 ? -1.123 3.365 1.637 1 98.44 93 ALA A CA 1
ATOM 692 C C . ALA A 1 93 ? -0.605 3.303 3.07 1 98.44 93 ALA A C 1
ATOM 694 O O . ALA A 1 93 ? 0.001 2.307 3.475 1 98.44 93 ALA A O 1
ATOM 695 N N . GLY A 1 94 ? -0.858 4.375 3.791 1 98.75 94 GLY A N 1
ATOM 696 C CA . GLY A 1 94 ? -0.446 4.41 5.184 1 98.75 94 GLY A CA 1
ATOM 697 C C . GLY A 1 94 ? -1.15 3.375 6.043 1 98.75 94 GLY A C 1
ATOM 698 O O . GLY A 1 94 ? -0.527 2.74 6.898 1 98.75 94 GLY A O 1
ATOM 699 N N . VAL A 1 95 ? -2.438 3.205 5.84 1 98.75 95 VAL A N 1
ATOM 700 C CA . VAL A 1 95 ? -3.236 2.262 6.613 1 98.75 95 VAL A CA 1
ATOM 701 C C . VAL A 1 95 ? -2.678 0.85 6.445 1 98.75 95 VAL A C 1
ATOM 703 O O . VAL A 1 95 ? -2.541 0.107 7.418 1 98.75 95 VAL A O 1
ATOM 706 N N . SER A 1 96 ? -2.359 0.5 5.227 1 98.69 96 SER A N 1
ATOM 707 C CA . SER A 1 96 ? -1.823 -0.826 4.938 1 98.69 96 SER A CA 1
ATOM 708 C C . SER A 1 96 ? -0.507 -1.062 5.672 1 98.69 96 SER A C 1
ATOM 710 O O . SER A 1 96 ? -0.339 -2.084 6.34 1 98.69 96 SER A O 1
ATOM 712 N N . ALA A 1 97 ? 0.409 -0.158 5.582 1 98.69 97 ALA A N 1
ATOM 713 C CA . ALA A 1 97 ? 1.702 -0.275 6.254 1 98.69 97 ALA A CA 1
ATOM 714 C C . ALA A 1 97 ? 1.533 -0.311 7.77 1 98.69 97 ALA A C 1
ATOM 716 O O . ALA A 1 97 ? 2.166 -1.119 8.453 1 98.69 97 ALA A O 1
ATOM 717 N N . ALA A 1 98 ? 0.68 0.556 8.266 1 98.88 98 ALA A N 1
ATOM 718 C CA . ALA A 1 98 ? 0.462 0.655 9.703 1 98.88 98 ALA A CA 1
ATOM 719 C C . ALA A 1 98 ? -0.119 -0.641 10.258 1 98.88 98 ALA A C 1
ATOM 721 O O . ALA A 1 98 ? 0.293 -1.105 11.328 1 98.88 98 ALA A O 1
ATOM 722 N N . GLN A 1 99 ? -1.106 -1.169 9.594 1 98.62 99 GLN A N 1
ATOM 723 C CA . GLN A 1 99 ? -1.722 -2.422 10.016 1 98.62 99 GLN A CA 1
ATOM 724 C C . GLN A 1 99 ? -0.696 -3.553 10.055 1 98.62 99 GLN A C 1
ATOM 726 O O . GLN A 1 99 ? -0.654 -4.324 11.016 1 98.62 99 GLN A O 1
ATOM 731 N N . ALA A 1 100 ? 0.059 -3.697 8.969 1 98.62 100 ALA A N 1
ATOM 732 C CA . ALA A 1 100 ? 1.106 -4.715 8.93 1 98.62 100 ALA A CA 1
ATOM 733 C C . ALA A 1 100 ? 2.07 -4.555 10.102 1 98.62 100 ALA A C 1
ATOM 735 O O . ALA A 1 100 ? 2.414 -5.531 10.773 1 98.62 100 ALA A O 1
ATOM 736 N N . PHE A 1 101 ? 2.527 -3.334 10.359 1 98.75 101 PHE A N 1
ATOM 737 C CA . PHE A 1 101 ? 3.451 -3.02 11.445 1 98.75 101 PHE A CA 1
ATOM 738 C C . PHE A 1 101 ? 2.863 -3.424 12.789 1 98.75 101 PHE A C 1
ATOM 740 O O . PHE A 1 101 ? 3.516 -4.113 13.578 1 98.75 101 PHE A O 1
ATOM 747 N N . ALA A 1 102 ? 1.656 -2.967 13.055 1 98.69 102 ALA A N 1
ATOM 748 C CA . ALA A 1 102 ? 1.006 -3.203 14.344 1 98.69 102 ALA A CA 1
ATOM 749 C C . ALA A 1 102 ? 0.813 -4.695 14.594 1 98.69 102 ALA A C 1
ATOM 751 O O . ALA A 1 102 ? 1.076 -5.188 15.695 1 98.69 102 ALA A O 1
ATOM 752 N N . LEU A 1 103 ? 0.366 -5.441 13.602 1 98.38 103 LEU A N 1
ATOM 753 C CA . LEU A 1 103 ? 0.113 -6.871 13.742 1 98.38 103 LEU A CA 1
ATOM 754 C C . LEU A 1 103 ? 1.416 -7.637 13.945 1 98.38 103 LEU A C 1
ATOM 756 O O . LEU A 1 103 ? 1.451 -8.633 14.672 1 98.38 103 LEU A O 1
ATOM 760 N N . ALA A 1 104 ? 2.469 -7.219 13.242 1 98 104 ALA A N 1
ATOM 761 C CA . ALA A 1 104 ? 3.775 -7.852 13.391 1 98 104 ALA A CA 1
ATOM 762 C C . ALA A 1 104 ? 4.227 -7.848 14.844 1 98 104 ALA A C 1
ATOM 764 O O . ALA A 1 104 ? 4.84 -8.805 15.312 1 98 104 ALA A O 1
ATOM 765 N N . ARG A 1 105 ? 3.871 -6.805 15.586 1 97.06 105 ARG A N 1
ATOM 766 C CA . ARG A 1 105 ? 4.375 -6.602 16.938 1 97.06 105 ARG A CA 1
ATOM 767 C C . ARG A 1 105 ? 3.314 -6.953 17.984 1 97.06 105 ARG A C 1
ATOM 769 O O . ARG A 1 105 ? 3.619 -7.078 19.172 1 97.06 105 ARG A O 1
ATOM 776 N N . GLY A 1 106 ? 2.117 -7.09 17.547 1 97.38 106 GLY A N 1
ATOM 777 C CA . GLY A 1 106 ? 1.026 -7.285 18.5 1 97.38 106 GLY A CA 1
ATOM 778 C C . GLY A 1 106 ? 0.74 -6.055 19.344 1 97.38 106 GLY A C 1
ATOM 779 O O . GLY A 1 106 ? 0.578 -6.156 20.547 1 97.38 106 GLY A O 1
ATOM 780 N N . ILE A 1 107 ? 0.771 -4.871 18.75 1 98 107 ILE A N 1
ATOM 781 C CA . ILE A 1 107 ? 0.583 -3.619 19.469 1 98 107 ILE A CA 1
ATOM 782 C C . ILE A 1 107 ? -0.651 -2.895 18.938 1 98 107 ILE A C 1
ATOM 784 O O . ILE A 1 107 ? -1.151 -3.221 17.859 1 98 107 ILE A O 1
ATOM 788 N N . PRO A 1 108 ? -1.196 -1.899 19.656 1 98.25 108 PRO A N 1
ATOM 789 C CA . PRO A 1 108 ? -2.408 -1.193 19.234 1 98.25 108 PRO A CA 1
ATOM 790 C C . PRO A 1 108 ? -2.201 -0.375 17.953 1 98.25 108 PRO A C 1
ATOM 792 O O . PRO A 1 108 ? -1.146 0.238 17.781 1 98.25 108 PRO A O 1
ATOM 795 N N . LEU A 1 109 ? -3.168 -0.446 17.094 1 98.69 109 LEU A N 1
ATOM 796 C CA . LEU A 1 109 ? -3.285 0.426 15.93 1 98.69 109 LEU A CA 1
ATOM 797 C C . LEU A 1 109 ? -4.352 1.494 16.156 1 98.69 109 LEU A C 1
ATOM 799 O O . LEU A 1 109 ? -5.523 1.174 16.359 1 98.69 109 LEU A O 1
ATOM 803 N N . ILE A 1 110 ? -3.926 2.756 16.141 1 98.31 110 ILE A N 1
ATOM 804 C CA . ILE A 1 110 ? -4.832 3.871 16.391 1 98.31 110 ILE A CA 1
ATOM 805 C C . ILE A 1 110 ? -5.129 4.602 15.078 1 98.31 110 ILE A C 1
ATOM 807 O O . ILE A 1 110 ? -4.219 5.125 14.438 1 98.31 110 ILE A O 1
ATOM 811 N N . HIS A 1 111 ? -6.383 4.633 14.719 1 98 111 HIS A N 1
ATOM 812 C CA . HIS A 1 111 ? -6.801 5.383 13.539 1 98 111 HIS A CA 1
ATOM 813 C C . HIS A 1 111 ? -7.137 6.828 13.898 1 98 111 HIS A C 1
ATOM 815 O O . HIS A 1 111 ? -7.82 7.082 14.891 1 98 111 HIS A O 1
ATOM 821 N N . THR A 1 112 ? -6.621 7.719 13.148 1 97.25 112 THR A N 1
ATOM 822 C CA . THR A 1 112 ? -6.945 9.133 13.258 1 97.25 112 THR A CA 1
ATOM 823 C C . THR A 1 112 ? -7.199 9.742 11.875 1 97.25 112 THR A C 1
ATOM 825 O O . THR A 1 112 ? -7.402 9.016 10.906 1 97.25 112 THR A O 1
ATOM 828 N N . THR A 1 113 ? -7.41 11.062 11.828 1 97.25 113 THR A N 1
ATOM 829 C CA . THR A 1 113 ? -7.555 11.766 10.562 1 97.25 113 THR A CA 1
ATOM 830 C C . THR A 1 113 ? -6.418 12.766 10.367 1 97.25 113 THR A C 1
ATOM 832 O O . THR A 1 113 ? -5.695 13.086 11.312 1 97.25 113 THR A O 1
ATOM 835 N N . HIS A 1 114 ? -6.277 13.094 9.078 1 96.31 114 HIS A N 1
ATOM 836 C CA . HIS A 1 114 ? -5.258 14.086 8.758 1 96.31 114 HIS A CA 1
ATOM 837 C C . HIS A 1 114 ? -5.469 15.367 9.562 1 96.31 114 HIS A C 1
ATOM 839 O O . HIS A 1 114 ? -4.516 15.914 10.117 1 96.31 114 HIS A O 1
ATOM 845 N N . GLN A 1 115 ? -6.656 15.773 9.695 1 95.12 115 GLN A N 1
ATOM 846 C CA . GLN A 1 115 ? -6.98 17 10.422 1 95.12 115 GLN A CA 1
ATOM 847 C C . GLN A 1 115 ? -6.699 16.859 11.914 1 95.12 115 GLN A C 1
ATOM 849 O O . GLN A 1 115 ? -6.176 17.766 12.547 1 95.12 115 GLN A O 1
ATOM 854 N N . GLN A 1 116 ? -7.043 15.727 12.484 1 96.62 116 GLN A N 1
ATOM 855 C CA . GLN A 1 116 ? -6.742 15.469 13.891 1 96.62 116 GLN A CA 1
ATOM 856 C C . GLN A 1 116 ? -5.238 15.492 14.141 1 96.62 116 GLN A C 1
ATOM 858 O O . GLN A 1 116 ? -4.777 16 15.164 1 96.62 116 GLN A O 1
ATOM 863 N N . GLY A 1 117 ? -4.52 14.945 13.195 1 96.56 117 GLY A N 1
ATOM 864 C CA . GLY A 1 117 ? -3.068 14.992 13.305 1 96.56 117 GLY A CA 1
ATOM 865 C C . GLY A 1 117 ? -2.523 16.406 13.344 1 96.56 117 GLY A C 1
ATOM 866 O O . GLY A 1 117 ? -1.664 16.719 14.164 1 96.56 117 GLY A O 1
ATOM 867 N N . HIS A 1 118 ? -3.047 17.203 12.453 1 95.06 118 HIS A N 1
ATOM 868 C CA . HIS A 1 118 ? -2.635 18.609 12.438 1 95.06 118 HIS A CA 1
ATOM 869 C C . HIS A 1 118 ? -2.945 19.281 13.766 1 95.06 118 HIS A C 1
ATOM 871 O O . HIS A 1 118 ? -2.105 20 14.312 1 95.06 118 HIS A O 1
ATOM 877 N N . ALA A 1 119 ? -4.102 19.062 14.258 1 96.62 119 ALA A N 1
ATOM 878 C CA . ALA A 1 119 ? -4.508 19.672 15.523 1 96.62 119 ALA A CA 1
ATOM 879 C C . ALA A 1 119 ? -3.605 19.203 16.656 1 96.62 119 ALA A C 1
ATOM 881 O O . ALA A 1 119 ? -3.115 20.016 17.453 1 96.62 119 ALA A O 1
ATOM 882 N N . ALA A 1 120 ? -3.381 17.953 16.688 1 96.5 120 ALA A N 1
ATOM 883 C CA . ALA A 1 120 ? -2.562 17.391 17.766 1 96.5 120 ALA A CA 1
ATOM 884 C C . ALA A 1 120 ? -1.145 17.953 17.719 1 96.5 120 ALA A C 1
ATOM 886 O O . ALA A 1 120 ? -0.589 18.328 18.766 1 96.5 120 ALA A O 1
ATOM 887 N N . ALA A 1 121 ? -0.596 18.016 16.562 1 96.31 121 ALA A N 1
ATOM 888 C CA . ALA A 1 121 ? 0.756 18.547 16.438 1 96.31 121 ALA A CA 1
ATOM 889 C C . ALA A 1 121 ? 0.823 20 16.922 1 96.31 121 ALA A C 1
ATOM 891 O O . ALA A 1 121 ? 1.719 20.359 17.688 1 96.31 121 ALA A O 1
ATOM 892 N N . ALA A 1 122 ? -0.123 20.797 16.484 1 96.56 122 ALA A N 1
ATOM 893 C CA . ALA A 1 122 ? -0.142 22.203 16.828 1 96.56 122 ALA A CA 1
ATOM 894 C C . ALA A 1 122 ? -0.328 22.406 18.328 1 96.56 122 ALA A C 1
ATOM 896 O O . ALA A 1 122 ? 0.399 23.172 18.953 1 96.56 122 ALA A O 1
ATOM 897 N N . LEU A 1 123 ? -1.259 21.688 18.922 1 96.44 123 LEU A N 1
ATOM 898 C CA . LEU A 1 123 ? -1.547 21.812 20.359 1 96.44 123 LEU A CA 1
ATOM 899 C C . LEU A 1 123 ? -0.365 21.344 21.188 1 96.44 123 LEU A C 1
ATOM 901 O O . LEU A 1 123 ? -0.019 21.984 22.188 1 96.44 123 LEU A O 1
ATOM 905 N N . PHE A 1 124 ? 0.241 20.344 20.766 1 95.5 124 PHE A N 1
ATOM 906 C CA . PHE A 1 124 ? 1.415 19.844 21.469 1 95.5 124 PHE A CA 1
ATOM 907 C C . PHE A 1 124 ? 2.545 20.859 21.438 1 95.5 124 PHE A C 1
ATOM 909 O O . PHE A 1 124 ? 3.199 21.094 22.453 1 95.5 124 PHE A O 1
ATOM 916 N N . ALA A 1 125 ? 2.77 21.375 20.266 1 95.56 125 ALA A N 1
ATOM 917 C CA . ALA A 1 125 ? 3.832 22.359 20.094 1 95.56 125 ALA A CA 1
ATOM 918 C C . ALA A 1 125 ? 3.57 23.594 20.969 1 95.56 125 ALA A C 1
ATOM 920 O O . ALA A 1 125 ? 4.508 24.219 21.453 1 95.56 125 ALA A O 1
ATOM 921 N N . ALA A 1 126 ? 2.316 23.891 21.156 1 95.88 126 ALA A N 1
ATOM 922 C CA . ALA A 1 126 ? 1.94 25.094 21.891 1 95.88 126 ALA A CA 1
ATOM 923 C C . ALA A 1 126 ? 2.176 24.922 23.391 1 95.88 126 ALA A C 1
ATOM 925 O O . ALA A 1 126 ? 2.814 25.766 24.031 1 95.88 126 ALA A O 1
ATOM 926 N N . ARG A 1 127 ? 1.662 23.828 24.016 1 94.38 127 ARG A N 1
ATOM 927 C CA . ARG A 1 127 ? 1.758 23.688 25.469 1 94.38 127 ARG A CA 1
ATOM 928 C C . ARG A 1 127 ? 1.847 22.234 25.875 1 94.38 127 ARG A C 1
ATOM 930 O O . ARG A 1 127 ? 1.388 21.859 26.953 1 94.38 127 ARG A O 1
ATOM 937 N N . GLY A 1 128 ? 2.311 21.391 24.922 1 89.06 128 GLY A N 1
ATOM 938 C CA . GLY A 1 128 ? 2.414 19.984 25.266 1 89.06 128 GLY A CA 1
ATOM 939 C C . GLY A 1 128 ? 1.069 19.328 25.531 1 89.06 128 GLY A C 1
ATOM 940 O O . GLY A 1 128 ? 0.118 19.516 24.781 1 89.06 128 GLY A O 1
ATOM 941 N N . ALA A 1 129 ? 1.007 18.594 26.547 1 87.56 129 ALA A N 1
ATOM 942 C CA . ALA A 1 129 ? -0.174 17.781 26.828 1 87.56 129 ALA A CA 1
ATOM 943 C C . ALA A 1 129 ? -1.292 18.625 27.438 1 87.56 129 ALA A C 1
ATOM 945 O O . ALA A 1 129 ? -2.451 18.203 27.469 1 87.56 129 ALA A O 1
ATOM 946 N N . GLU A 1 130 ? -1.003 19.766 27.891 1 89.69 130 GLU A N 1
ATOM 947 C CA . GLU A 1 130 ? -1.93 20.594 28.641 1 89.69 130 GLU A CA 1
ATOM 948 C C . GLU A 1 130 ? -3.191 20.891 27.844 1 89.69 130 GLU A C 1
ATOM 950 O O . GLU A 1 130 ? -4.297 20.906 28.391 1 89.69 130 GLU A O 1
ATOM 955 N N . LEU A 1 131 ? -3.057 21.031 26.578 1 93.94 131 LEU A N 1
ATOM 956 C CA . LEU A 1 131 ? -4.164 21.5 25.766 1 93.94 131 LEU A CA 1
ATOM 957 C C . LEU A 1 131 ? -5.043 20.344 25.312 1 93.94 131 LEU A C 1
ATOM 959 O O . LEU A 1 131 ? -6.141 20.547 24.781 1 93.94 131 LEU A O 1
ATOM 963 N N . PHE A 1 132 ? -4.676 19.094 25.469 1 92.12 132 PHE A N 1
ATOM 964 C CA . PHE A 1 132 ? -5.398 17.938 24.953 1 92.12 132 PHE A CA 1
ATOM 965 C C . PHE A 1 132 ? -6.574 17.594 25.859 1 92.12 132 PHE A C 1
ATOM 967 O O . PHE A 1 132 ? -7.422 16.781 25.5 1 92.12 132 PHE A O 1
ATOM 974 N N . GLY A 1 133 ? -6.727 18.188 26.984 1 89 133 GLY A N 1
ATOM 975 C CA . GLY A 1 133 ? -7.797 17.859 27.922 1 89 133 GLY A CA 1
ATOM 976 C C . GLY A 1 133 ? -8.906 18.891 27.938 1 89 133 GLY A C 1
ATOM 977 O O . GLY A 1 133 ? -9.789 18.844 28.797 1 89 133 GLY A O 1
ATOM 978 N N . GLN A 1 134 ? -8.859 19.812 27 1 92.62 134 GLN A N 1
ATOM 979 C CA . GLN A 1 134 ? -9.859 20.891 26.984 1 92.62 134 GLN A CA 1
ATOM 980 C C . GLN A 1 134 ? -10.195 21.297 25.562 1 92.62 134 GLN A C 1
ATOM 982 O O . GLN A 1 134 ? -9.586 20.812 24.594 1 92.62 134 GLN A O 1
ATOM 987 N N . LYS A 1 135 ? -11.25 22.141 25.484 1 96.81 135 LYS A N 1
ATOM 988 C CA . LYS A 1 135 ? -11.57 22.734 24.188 1 96.81 135 LYS A CA 1
ATOM 989 C C . LYS A 1 135 ? -10.578 23.844 23.828 1 96.81 135 LYS A C 1
ATOM 991 O O . LYS A 1 135 ? -10.117 24.578 24.703 1 96.81 135 LYS A O 1
ATOM 996 N N . VAL A 1 136 ? -10.258 23.859 22.594 1 97.94 136 VAL A N 1
ATOM 997 C CA . VAL A 1 136 ? -9.273 24.812 22.109 1 97.94 136 VAL A CA 1
ATOM 998 C C . VAL A 1 136 ? -9.742 25.406 20.781 1 97.94 136 VAL A C 1
ATOM 1000 O O . VAL A 1 136 ? -10.328 24.688 19.953 1 97.94 136 VAL A O 1
ATOM 1003 N N . LEU A 1 137 ? -9.578 26.672 20.641 1 98.31 137 LEU A N 1
ATOM 1004 C CA . LEU A 1 137 ? -9.727 27.297 19.344 1 98.31 137 LEU A CA 1
ATOM 1005 C C . LEU A 1 137 ? -8.43 27.219 18.547 1 98.31 137 LEU A C 1
ATOM 1007 O O . LEU A 1 137 ? -7.375 27.641 19.031 1 98.31 137 LEU A O 1
ATOM 1011 N N . LEU A 1 138 ? -8.523 26.641 17.344 1 98.19 138 LEU A N 1
ATOM 1012 C CA . LEU A 1 138 ? -7.34 26.422 16.516 1 98.19 138 LEU A CA 1
ATOM 1013 C C . LEU A 1 138 ? -7.512 27.062 15.141 1 98.19 138 LEU A C 1
ATOM 1015 O O . LEU A 1 138 ? -8.445 26.719 14.406 1 98.19 138 LEU A O 1
ATOM 1019 N N . PHE A 1 139 ? -6.605 28 14.836 1 98.06 139 PHE A N 1
ATOM 1020 C CA . PHE A 1 139 ? -6.523 28.5 13.469 1 98.06 139 PHE A CA 1
ATOM 1021 C C . PHE A 1 139 ? -5.59 27.625 12.633 1 98.06 139 PHE A C 1
ATOM 1023 O O . PHE A 1 139 ? -4.465 27.328 13.047 1 98.06 139 PHE A O 1
ATOM 1030 N N . HIS A 1 140 ? -6.059 27.172 11.555 1 96.06 140 HIS A N 1
ATOM 1031 C CA . HIS A 1 140 ? -5.223 26.594 10.516 1 96.06 140 HIS A CA 1
ATOM 1032 C C . HIS A 1 140 ? -5.23 27.453 9.258 1 96.06 140 HIS A C 1
ATOM 1034 O O . HIS A 1 140 ? -6.176 27.406 8.469 1 96.06 140 HIS A O 1
ATOM 1040 N N . VAL A 1 141 ? -4.145 28.172 9.023 1 95.81 141 VAL A N 1
ATOM 1041 C CA . VAL A 1 141 ? -4.078 29.172 7.949 1 95.81 141 VAL A CA 1
ATOM 1042 C C . VAL A 1 141 ? -2.879 28.875 7.047 1 95.81 141 VAL A C 1
ATOM 1044 O O . VAL A 1 141 ? -1.732 29.125 7.426 1 95.81 141 VAL A O 1
ATOM 1047 N N . SER A 1 142 ? -3.172 28.359 5.906 1 91.81 142 SER A N 1
ATOM 1048 C CA . SER A 1 142 ? -2.148 27.953 4.945 1 91.81 142 SER A CA 1
ATOM 1049 C C . SER A 1 142 ? -2.535 28.359 3.525 1 91.81 142 SER A C 1
ATOM 1051 O O . SER A 1 142 ? -3.381 29.234 3.33 1 91.81 142 SER A O 1
ATOM 1053 N N . GLY A 1 143 ? -1.81 27.797 2.574 1 87.31 143 GLY A N 1
ATOM 1054 C CA . GLY A 1 143 ? -2.154 28.047 1.182 1 87.31 143 GLY A CA 1
ATOM 1055 C C . GLY A 1 143 ? -3.498 27.469 0.789 1 87.31 143 GLY A C 1
ATOM 1056 O O . GLY A 1 143 ? -4.141 27.953 -0.145 1 87.31 143 GLY A O 1
ATOM 1057 N N . GLY A 1 144 ? -3.957 26.484 1.533 1 86.56 144 GLY A N 1
ATOM 1058 C CA . GLY A 1 144 ? -5.188 25.812 1.156 1 86.56 144 GLY A CA 1
ATOM 1059 C C . GLY A 1 144 ? -6.27 25.906 2.215 1 86.56 144 GLY A C 1
ATOM 1060 O O . GLY A 1 144 ? -7.363 25.375 2.045 1 86.56 144 GLY A O 1
ATOM 1061 N N . THR A 1 145 ? -5.949 26.625 3.246 1 91.88 145 THR A N 1
ATOM 1062 C CA . THR A 1 145 ? -6.934 26.703 4.32 1 91.88 145 THR A CA 1
ATOM 1063 C C . THR A 1 145 ? -6.855 28.062 5.023 1 91.88 145 THR A C 1
ATOM 1065 O O . THR A 1 145 ? -5.781 28.656 5.102 1 91.88 145 THR A O 1
ATOM 1068 N N . THR A 1 146 ? -7.934 28.578 5.461 1 96.69 146 THR A N 1
ATOM 1069 C CA . THR A 1 146 ? -8.133 29.656 6.414 1 96.69 146 THR A CA 1
ATOM 1070 C C . THR A 1 146 ? -9.273 29.344 7.375 1 96.69 146 THR A C 1
ATOM 1072 O O . THR A 1 146 ? -10.328 29.969 7.336 1 96.69 146 THR A O 1
ATOM 1075 N N . ASP A 1 147 ? -8.938 28.406 8.25 1 97.12 147 ASP A N 1
ATOM 1076 C CA . ASP A 1 147 ? -10.008 27.828 9.047 1 97.12 147 ASP A CA 1
ATOM 1077 C C . ASP A 1 147 ? -9.836 28.156 10.523 1 97.12 147 ASP A C 1
ATOM 1079 O O . ASP A 1 147 ? -8.719 28.172 11.039 1 97.12 147 ASP A O 1
ATOM 1083 N N . LEU A 1 148 ? -10.922 28.547 11.109 1 98.38 148 LEU A N 1
ATOM 1084 C CA . LEU A 1 148 ? -11.047 28.562 12.562 1 98.38 148 LEU A CA 1
ATOM 1085 C C . LEU A 1 148 ? -11.812 27.344 13.055 1 98.38 148 LEU A C 1
ATOM 1087 O O . LEU A 1 148 ? -12.992 27.156 12.727 1 98.38 148 LEU A O 1
ATOM 1091 N N . LEU A 1 149 ? -11.102 26.562 13.883 1 97.81 149 LEU A N 1
ATOM 1092 C CA . LEU A 1 149 ? -11.664 25.297 14.32 1 97.81 149 LEU A CA 1
ATOM 1093 C C . LEU A 1 149 ? -11.867 25.281 15.828 1 97.81 149 LEU A C 1
ATOM 1095 O O . LEU A 1 149 ? -11.086 25.891 16.578 1 97.81 149 LEU A O 1
ATOM 1099 N N . LEU A 1 150 ? -12.93 24.641 16.25 1 98 150 LEU A N 1
ATOM 1100 C CA . LEU A 1 150 ? -13.109 24.25 17.641 1 98 150 LEU A CA 1
ATOM 1101 C C . LEU A 1 150 ? -12.703 22.797 17.844 1 98 150 LEU A C 1
ATOM 1103 O O . LEU A 1 150 ? -13.328 21.891 17.297 1 98 150 LEU A O 1
ATOM 1107 N N . CYS A 1 151 ? -11.617 22.641 18.609 1 97.19 151 CYS A N 1
ATOM 1108 C CA . CYS A 1 151 ? -11.117 21.297 18.891 1 97.19 151 CYS A CA 1
ATOM 1109 C C . CYS A 1 151 ? -11.516 20.859 20.297 1 97.19 151 CYS A C 1
ATOM 1111 O O . CYS A 1 151 ? -11.219 21.562 21.281 1 97.19 151 CYS A O 1
ATOM 1113 N N . ASP A 1 152 ? -12.164 19.766 20.391 1 95.44 152 ASP A N 1
ATOM 1114 C CA . ASP A 1 152 ? -12.484 19.156 21.672 1 95.44 152 ASP A CA 1
ATOM 1115 C C . ASP A 1 152 ? -11.68 17.875 21.891 1 95.44 152 ASP A C 1
ATOM 1117 O O . ASP A 1 152 ? -11.992 16.828 21.312 1 95.44 152 ASP A O 1
ATOM 1121 N N . GLN A 1 153 ? -10.672 17.953 22.766 1 87.94 153 GLN A N 1
ATOM 1122 C CA . GLN A 1 153 ? -9.75 16.859 23.062 1 87.94 153 GLN A CA 1
ATOM 1123 C C . GLN A 1 153 ? -9.125 16.312 21.781 1 87.94 153 GLN A C 1
ATOM 1125 O O . GLN A 1 153 ? -8.898 15.109 21.656 1 87.94 153 GLN A O 1
ATOM 1130 N N . VAL A 1 154 ? -9.031 17.094 20.688 1 88.38 154 VAL A N 1
ATOM 1131 C CA . VAL A 1 154 ? -8.414 16.828 19.391 1 88.38 154 VAL A CA 1
ATOM 1132 C C . VAL A 1 154 ? -9.266 15.828 18.609 1 88.38 154 VAL A C 1
ATOM 1134 O O . VAL A 1 154 ? -9.234 15.805 17.375 1 88.38 154 VAL A O 1
ATOM 1137 N N . ARG A 1 155 ? -10.156 15.07 19.219 1 88.12 155 ARG A N 1
ATOM 1138 C CA . ARG A 1 155 ? -10.938 14.023 18.547 1 88.12 155 ARG A CA 1
ATOM 1139 C C . ARG A 1 155 ? -12.133 14.617 17.812 1 88.12 155 ARG A C 1
ATOM 1141 O O . ARG A 1 155 ? -12.492 14.164 16.734 1 88.12 155 ARG A O 1
ATOM 1148 N N . GLN A 1 156 ? -12.734 15.555 18.453 1 93.75 156 GLN A N 1
ATOM 1149 C CA . GLN A 1 156 ? -13.836 16.25 17.797 1 93.75 156 GLN A CA 1
ATOM 1150 C C . GLN A 1 156 ? -13.398 17.625 17.281 1 93.75 156 GLN A C 1
ATOM 1152 O O . GLN A 1 156 ? -12.828 18.422 18.031 1 93.75 156 GLN A O 1
ATOM 1157 N N . ILE A 1 157 ? -13.609 17.859 16.016 1 96.56 157 ILE A N 1
ATOM 1158 C CA . ILE A 1 157 ? -13.203 19.109 15.398 1 96.56 157 ILE A CA 1
ATOM 1159 C C . ILE A 1 157 ? -14.375 19.703 14.617 1 96.56 157 ILE A C 1
ATOM 1161 O O . ILE A 1 157 ? -14.953 19.031 13.766 1 96.56 157 ILE A O 1
ATOM 1165 N N . GLU A 1 158 ? -14.688 20.859 14.953 1 96.31 158 GLU A N 1
ATOM 1166 C CA . GLU A 1 158 ? -15.773 21.578 14.297 1 96.31 158 GLU A CA 1
ATOM 1167 C C . GLU A 1 158 ? -15.266 22.828 13.594 1 96.31 158 GLU A C 1
ATOM 1169 O O . GLU A 1 158 ? -14.469 23.578 14.156 1 96.31 158 GLU A O 1
ATOM 1174 N N . LEU A 1 159 ? -15.688 23 12.398 1 96.44 159 LEU A N 1
ATOM 1175 C CA . LEU A 1 159 ? -15.359 24.234 11.672 1 96.44 159 LEU A CA 1
ATOM 1176 C C . LEU A 1 159 ? -16.25 25.375 12.133 1 96.44 159 LEU A C 1
ATOM 1178 O O . LEU A 1 159 ? -17.469 25.344 11.938 1 96.44 159 LEU A O 1
ATOM 1182 N N . LEU A 1 160 ? -15.695 26.375 12.734 1 97.69 160 LEU A N 1
ATOM 1183 C CA . LEU A 1 160 ? -16.469 27.516 13.211 1 97.69 160 LEU A CA 1
ATOM 1184 C C . LEU A 1 160 ? -16.531 28.609 12.148 1 97.69 160 LEU A C 1
ATOM 1186 O O . LEU A 1 160 ? -17.516 29.344 12.078 1 97.69 160 LEU A O 1
ATOM 1190 N N . GLY A 1 161 ? -15.445 28.766 11.422 1 97.31 161 GLY A N 1
ATOM 1191 C CA . GLY A 1 161 ? -15.359 29.797 10.398 1 97.31 161 GLY A CA 1
ATOM 1192 C C . GLY A 1 161 ? -14.258 29.531 9.383 1 97.31 161 GLY A C 1
ATOM 1193 O O . GLY A 1 161 ? -13.32 28.781 9.656 1 97.31 161 GLY A O 1
ATOM 1194 N N . THR A 1 162 ? -14.438 30.125 8.211 1 97.19 162 THR A N 1
ATOM 1195 C CA . THR A 1 162 ? -13.477 29.984 7.117 1 97.19 162 THR A CA 1
ATOM 1196 C C . THR A 1 162 ? -13.555 31.188 6.18 1 97.19 162 THR A C 1
ATOM 1198 O O . THR A 1 162 ? -14.312 32.125 6.426 1 97.19 162 THR A O 1
ATOM 1201 N N . SER A 1 163 ? -12.648 31.172 5.266 1 96.94 163 SER A N 1
ATOM 1202 C CA . SER A 1 163 ? -12.734 32.188 4.203 1 96.94 163 SER A CA 1
ATOM 1203 C C . SER A 1 163 ? -13.781 31.781 3.166 1 96.94 163 SER A C 1
ATOM 1205 O O . SER A 1 163 ? -13.836 30.641 2.727 1 96.94 163 SER A O 1
ATOM 1207 N N . SER A 1 164 ? -14.562 32.688 2.74 1 94.69 164 SER A N 1
ATOM 1208 C CA . SER A 1 164 ? -15.656 32.406 1.811 1 94.69 164 SER A CA 1
ATOM 1209 C C . SER A 1 164 ? -15.156 32.375 0.369 1 94.69 164 SER A C 1
ATOM 1211 O O . SER A 1 164 ? -15.867 31.906 -0.528 1 94.69 164 SER A O 1
ATOM 1213 N N . ASP A 1 165 ? -14.039 32.781 0.116 1 93.75 165 ASP A N 1
ATOM 1214 C CA . ASP A 1 165 ? -13.602 32.875 -1.271 1 93.75 165 ASP A CA 1
ATOM 1215 C C . ASP A 1 165 ? -12.133 32.469 -1.419 1 93.75 165 ASP A C 1
ATOM 1217 O O . ASP A 1 165 ? -11.836 31.406 -1.935 1 93.75 165 ASP A O 1
ATOM 1221 N N . LEU A 1 166 ? -11.219 33.25 -0.92 1 94.75 166 LEU A N 1
ATOM 1222 C CA . LEU A 1 166 ? -9.789 33.031 -1.11 1 94.75 166 LEU A CA 1
ATOM 1223 C C . LEU A 1 166 ? -9.109 32.719 0.215 1 94.75 166 LEU A C 1
ATOM 1225 O O . LEU A 1 166 ? -9.414 33.344 1.241 1 94.75 166 LEU A O 1
ATOM 1229 N N . TYR A 1 167 ? -8.172 31.828 0.154 1 96.06 167 TYR A N 1
ATOM 1230 C CA . TYR A 1 167 ? -7.422 31.516 1.367 1 96.06 167 TYR A CA 1
ATOM 1231 C C . TYR A 1 167 ? -6.262 32.469 1.558 1 96.06 167 TYR A C 1
ATOM 1233 O O . TYR A 1 167 ? -5.77 33.062 0.592 1 96.06 167 TYR A O 1
ATOM 1241 N N . ALA A 1 168 ? -5.875 32.594 2.809 1 96.75 168 ALA A N 1
ATOM 1242 C CA . ALA A 1 168 ? -4.875 33.594 3.182 1 96.75 168 ALA A CA 1
ATOM 1243 C C . ALA A 1 168 ? -3.578 33.406 2.402 1 96.75 168 ALA A C 1
ATOM 1245 O O . ALA A 1 168 ? -3.01 34.344 1.871 1 96.75 168 ALA A O 1
ATOM 1246 N N . GLY A 1 169 ? -3.141 32.125 2.363 1 95.25 169 GLY A N 1
ATOM 1247 C CA . GLY A 1 169 ? -1.915 31.859 1.627 1 95.25 169 GLY A CA 1
ATOM 1248 C C . GLY A 1 169 ? -2.016 32.219 0.155 1 95.25 169 GLY A C 1
ATOM 1249 O O . GLY A 1 169 ? -1.063 32.719 -0.432 1 95.25 169 GLY A O 1
ATOM 1250 N N . GLN A 1 170 ? -3.084 31.953 -0.434 1 94.88 170 GLN A N 1
ATOM 1251 C CA . GLN A 1 170 ? -3.322 32.312 -1.83 1 94.88 170 GLN A CA 1
ATOM 1252 C C . GLN A 1 170 ? -3.301 33.812 -2.027 1 94.88 170 GLN A C 1
ATOM 1254 O O . GLN A 1 170 ? -2.764 34.312 -3.021 1 94.88 170 GLN A O 1
ATOM 1259 N N . ALA A 1 171 ? -3.9 34.469 -1.164 1 96.06 171 ALA A N 1
ATOM 1260 C CA . ALA A 1 171 ? -3.93 35.938 -1.229 1 96.06 171 ALA A CA 1
ATOM 1261 C C . ALA A 1 171 ? -2.52 36.531 -1.167 1 96.06 171 ALA A C 1
ATOM 1263 O O . ALA A 1 171 ? -2.168 37.406 -1.96 1 96.06 171 ALA A O 1
ATOM 1264 N N . VAL A 1 172 ? -1.781 36.031 -0.254 1 96.62 172 VAL A N 1
ATOM 1265 C CA . VAL A 1 172 ? -0.404 36.5 -0.094 1 96.62 172 VAL A CA 1
ATOM 1266 C C . VAL A 1 172 ? 0.383 36.219 -1.374 1 96.62 172 VAL A C 1
ATOM 1268 O O . VAL A 1 172 ? 1.12 37.094 -1.854 1 96.62 172 VAL A O 1
ATOM 1271 N N . ASP A 1 173 ? 0.186 35.062 -1.932 1 95.62 173 ASP A N 1
ATOM 1272 C CA . ASP A 1 173 ? 0.897 34.688 -3.146 1 95.62 173 ASP A CA 1
ATOM 1273 C C . ASP A 1 173 ? 0.49 35.562 -4.324 1 95.62 173 ASP A C 1
ATOM 1275 O O . ASP A 1 173 ? 1.332 35.938 -5.141 1 95.62 173 ASP A O 1
ATOM 1279 N N . ARG A 1 174 ? -0.715 35.812 -4.441 1 95.31 174 ARG A N 1
ATOM 1280 C CA . ARG A 1 174 ? -1.193 36.656 -5.531 1 95.31 174 ARG A CA 1
ATOM 1281 C C . ARG A 1 174 ? -0.585 38.062 -5.457 1 95.31 174 ARG A C 1
ATOM 1283 O O . ARG A 1 174 ? -0.165 38.594 -6.477 1 95.31 174 ARG A O 1
ATOM 1290 N N . VAL A 1 175 ? -0.574 38.625 -4.328 1 96 175 VAL A N 1
ATOM 1291 C CA . VAL A 1 175 ? 0.012 39.938 -4.125 1 96 175 VAL A CA 1
ATOM 1292 C C . VAL A 1 175 ? 1.503 39.906 -4.453 1 96 175 VAL A C 1
ATOM 1294 O O . VAL A 1 175 ? 2.014 40.781 -5.152 1 96 175 VAL A O 1
ATOM 1297 N N . GLY A 1 176 ? 2.191 38.875 -3.953 1 96.44 176 GLY A N 1
ATOM 1298 C CA . GLY A 1 176 ? 3.611 38.719 -4.234 1 96.44 176 GLY A CA 1
ATOM 1299 C C . GLY A 1 176 ? 3.918 38.594 -5.711 1 96.44 176 GLY A C 1
ATOM 1300 O O . GLY A 1 176 ? 4.828 39.25 -6.223 1 96.44 176 GLY A O 1
ATOM 1301 N N . VAL A 1 177 ? 3.166 37.75 -6.359 1 95.25 177 VAL A N 1
ATOM 1302 C CA . VAL A 1 177 ? 3.383 37.531 -7.785 1 95.25 177 VAL A CA 1
ATOM 1303 C C . VAL A 1 177 ? 3.141 38.812 -8.555 1 95.25 177 VAL A C 1
ATOM 1305 O O . VAL A 1 177 ? 3.873 39.125 -9.5 1 95.25 177 VAL A O 1
ATOM 1308 N N . LYS A 1 178 ? 2.195 39.531 -8.234 1 94.25 178 LYS A N 1
ATOM 1309 C CA . LYS A 1 178 ? 1.912 40.812 -8.859 1 94.25 178 LYS A CA 1
ATOM 1310 C C . LYS A 1 178 ? 3.088 41.781 -8.695 1 94.25 178 LYS A C 1
ATOM 1312 O O . LYS A 1 178 ? 3.311 42.656 -9.547 1 94.25 178 LYS A O 1
ATOM 1317 N N . LEU A 1 179 ? 3.809 41.625 -7.66 1 95.88 179 LEU A N 1
ATOM 1318 C CA . LEU A 1 179 ? 4.949 42.5 -7.367 1 95.88 179 LEU A CA 1
ATOM 1319 C C . LEU A 1 179 ? 6.219 41.938 -8.008 1 95.88 179 LEU A C 1
ATOM 1321 O O . LEU A 1 179 ? 7.305 42.5 -7.816 1 95.88 179 LEU A O 1
ATOM 1325 N N . GLY A 1 180 ? 6.09 40.75 -8.664 1 95.19 180 GLY A N 1
ATOM 1326 C CA . GLY A 1 180 ? 7.211 40.219 -9.414 1 95.19 180 GLY A CA 1
ATOM 1327 C C . GLY A 1 180 ? 7.941 39.094 -8.672 1 95.19 180 GLY A C 1
ATOM 1328 O O . GLY A 1 180 ? 9 38.656 -9.109 1 95.19 180 GLY A O 1
ATOM 1329 N N . PHE A 1 181 ? 7.457 38.688 -7.527 1 96.25 181 PHE A N 1
ATOM 1330 C CA . PHE A 1 181 ? 8.109 37.625 -6.777 1 96.25 181 PHE A CA 1
ATOM 1331 C C . PHE A 1 181 ? 7.77 36.25 -7.363 1 96.25 181 PHE A C 1
ATOM 1333 O O . PHE A 1 181 ? 6.73 36.094 -8.008 1 96.25 181 PHE A O 1
ATOM 1340 N N . ALA A 1 182 ? 8.648 35.312 -7.148 1 93.25 182 ALA A N 1
ATOM 1341 C CA . ALA A 1 182 ? 8.414 33.938 -7.574 1 93.25 182 ALA A CA 1
ATOM 1342 C C . ALA A 1 182 ? 7.43 33.25 -6.637 1 93.25 182 ALA A C 1
ATOM 1344 O O . ALA A 1 182 ? 7.402 33.5 -5.438 1 93.25 182 ALA A O 1
ATOM 1345 N N . PHE A 1 183 ? 6.648 32.312 -7.164 1 89.5 183 PHE A N 1
ATOM 1346 C CA . PHE A 1 183 ? 5.754 31.469 -6.383 1 89.5 183 PHE A CA 1
ATOM 1347 C C . PHE A 1 183 ? 6.52 30.312 -5.738 1 89.5 183 PHE A C 1
ATOM 1349 O O . PHE A 1 183 ? 7.355 29.672 -6.387 1 89.5 183 PHE A O 1
ATOM 1356 N N . PRO A 1 184 ? 6.129 29.984 -4.559 1 88.56 184 PRO A N 1
ATOM 1357 C CA . PRO A 1 184 ? 5.277 30.703 -3.609 1 88.56 184 PRO A CA 1
ATOM 1358 C C . PRO A 1 184 ? 5.934 31.969 -3.076 1 88.56 184 PRO A C 1
ATOM 1360 O O . PRO A 1 184 ? 7.156 32 -2.9 1 88.56 184 PRO A O 1
ATOM 1363 N N . ALA A 1 185 ? 5.176 33 -2.768 1 93.88 185 ALA A N 1
ATOM 1364 C CA . ALA A 1 185 ? 5.742 34.312 -2.566 1 93.88 185 ALA A CA 1
ATOM 1365 C C . ALA A 1 185 ? 5.723 34.719 -1.092 1 93.88 185 ALA A C 1
ATOM 1367 O O . ALA A 1 185 ? 6.141 35.812 -0.728 1 93.88 185 ALA A O 1
ATOM 1368 N N . GLY A 1 186 ? 5.289 33.844 -0.19 1 93.5 186 GLY A N 1
ATOM 1369 C CA . GLY A 1 186 ? 5.07 34.156 1.214 1 93.5 186 GLY A CA 1
ATOM 1370 C C . GLY A 1 186 ? 6.309 34.719 1.902 1 93.5 186 GLY A C 1
ATOM 1371 O O . GLY A 1 186 ? 6.254 35.75 2.57 1 93.5 186 GLY A O 1
ATOM 1372 N N . ALA A 1 187 ? 7.391 34.062 1.664 1 92.19 187 ALA A N 1
ATOM 1373 C CA . ALA A 1 187 ? 8.633 34.438 2.326 1 92.19 187 ALA A CA 1
ATOM 1374 C C . ALA A 1 187 ? 9.102 35.812 1.873 1 92.19 187 ALA A C 1
ATOM 1376 O O . ALA A 1 187 ? 9.5 36.656 2.695 1 92.19 187 ALA A O 1
ATOM 1377 N N . MET A 1 188 ? 9 36.062 0.596 1 95.25 188 MET A N 1
ATOM 1378 C CA . MET A 1 188 ? 9.445 37.312 0.039 1 95.25 188 MET A CA 1
ATOM 1379 C C . MET A 1 188 ? 8.523 38.469 0.474 1 95.25 188 MET A C 1
ATOM 1381 O O . MET A 1 188 ? 8.992 39.562 0.747 1 95.25 188 MET A O 1
ATOM 1385 N N . VAL A 1 189 ? 7.312 38.156 0.524 1 97.12 189 VAL A N 1
ATOM 1386 C CA . VAL A 1 189 ? 6.34 39.156 0.968 1 97.12 189 VAL A CA 1
ATOM 1387 C C . VAL A 1 189 ? 6.637 39.531 2.41 1 97.12 189 VAL A C 1
ATOM 1389 O O . VAL A 1 189 ? 6.648 40.719 2.74 1 97.12 189 VAL A O 1
ATOM 1392 N N . SER A 1 190 ? 6.852 38.594 3.242 1 95.81 190 SER A N 1
ATOM 1393 C CA . SER A 1 190 ? 7.156 38.844 4.645 1 95.81 190 SER A CA 1
ATOM 1394 C C . SER A 1 190 ? 8.445 39.656 4.789 1 95.81 190 SER A C 1
ATOM 1396 O O . SER A 1 190 ? 8.508 40.562 5.598 1 95.81 190 SER A O 1
ATOM 1398 N N . GLU A 1 191 ? 9.359 39.281 4.043 1 95.69 191 GLU A N 1
ATOM 1399 C CA . GLU A 1 191 ? 10.648 39.969 4.094 1 95.69 191 GLU A CA 1
ATOM 1400 C C . GLU A 1 191 ? 10.516 41.438 3.693 1 95.69 191 GLU A C 1
ATOM 1402 O O . GLU A 1 191 ? 11.008 42.312 4.391 1 95.69 191 GLU A O 1
ATOM 1407 N N . LEU A 1 192 ? 9.922 41.656 2.598 1 97.31 192 LEU A N 1
ATOM 1408 C CA . LEU A 1 192 ? 9.758 43.031 2.115 1 97.31 192 LEU A CA 1
ATOM 1409 C C . LEU A 1 192 ? 8.891 43.844 3.07 1 97.31 192 LEU A C 1
ATOM 1411 O O . LEU A 1 192 ? 9.156 45.031 3.303 1 97.31 192 LEU A O 1
ATOM 1415 N N . ALA A 1 193 ? 7.91 43.25 3.609 1 97.69 193 ALA A N 1
ATOM 1416 C CA . ALA A 1 193 ? 7.016 43.906 4.555 1 97.69 193 ALA A CA 1
ATOM 1417 C C . ALA A 1 193 ? 7.785 44.438 5.773 1 97.69 193 ALA A C 1
ATOM 1419 O O . ALA A 1 193 ? 7.473 45.5 6.316 1 97.69 193 ALA A O 1
ATOM 1420 N N . ALA A 1 194 ? 8.742 43.688 6.211 1 96.12 194 ALA A N 1
ATOM 1421 C CA . ALA A 1 194 ? 9.523 44 7.402 1 96.12 194 ALA A CA 1
ATOM 1422 C C . ALA A 1 194 ? 10.328 45.281 7.207 1 96.12 194 ALA A C 1
ATOM 1424 O O . ALA A 1 194 ? 10.711 45.938 8.18 1 96.12 194 ALA A O 1
ATOM 1425 N N . SER A 1 195 ? 10.516 45.656 5.992 1 96.5 195 SER A N 1
ATOM 1426 C CA . SER A 1 195 ? 11.312 46.844 5.688 1 96.5 195 SER A CA 1
ATOM 1427 C C . SER A 1 195 ? 10.445 48.094 5.676 1 96.5 195 SER A C 1
ATOM 1429 O O . SER A 1 195 ? 10.961 49.219 5.551 1 96.5 195 SER A O 1
ATOM 1431 N N . CYS A 1 196 ? 9.203 47.969 5.82 1 97.06 196 CYS A N 1
ATOM 1432 C CA . CYS A 1 196 ? 8.289 49.094 5.781 1 97.06 196 CYS A CA 1
ATOM 1433 C C . CYS A 1 196 ? 8.188 49.75 7.148 1 97.06 196 CYS A C 1
ATOM 1435 O O . CYS A 1 196 ? 7.758 49.125 8.117 1 97.06 196 CYS A O 1
ATOM 1437 N N . ASP A 1 197 ? 8.438 51.062 7.25 1 94.19 197 ASP A N 1
ATOM 1438 C CA . ASP A 1 197 ? 8.375 51.781 8.508 1 94.19 197 ASP A CA 1
ATOM 1439 C C . ASP A 1 197 ? 7.102 52.625 8.602 1 94.19 197 ASP A C 1
ATOM 1441 O O . ASP A 1 197 ? 6.766 53.125 9.672 1 94.19 197 ASP A O 1
ATOM 1445 N N . GLU A 1 198 ? 6.418 52.688 7.555 1 95.56 198 GLU A N 1
ATOM 1446 C CA . GLU A 1 198 ? 5.176 53.469 7.539 1 95.56 198 GLU A CA 1
ATOM 1447 C C . GLU A 1 198 ? 4.062 52.719 8.281 1 95.56 198 GLU A C 1
ATOM 1449 O O . GLU A 1 198 ? 3.904 51.5 8.133 1 95.56 198 GLU A O 1
ATOM 1454 N N . PRO A 1 199 ? 3.375 53.469 9.141 1 95.5 199 PRO A N 1
ATOM 1455 C CA . PRO A 1 199 ? 2.217 52.844 9.789 1 95.5 199 PRO A CA 1
ATOM 1456 C C . PRO A 1 199 ? 1.134 52.438 8.789 1 95.5 199 PRO A C 1
ATOM 1458 O O . PRO A 1 199 ? 0.863 53.188 7.836 1 95.5 199 PRO A O 1
ATOM 1461 N N . VAL A 1 200 ? 0.642 51.25 8.992 1 96.38 200 VAL A N 1
ATOM 1462 C CA . VAL A 1 200 ? -0.367 50.719 8.086 1 96.38 200 VAL A CA 1
ATOM 1463 C C . VAL A 1 200 ? -1.662 50.469 8.852 1 96.38 200 VAL A C 1
ATOM 1465 O O . VAL A 1 200 ? -1.638 49.906 9.961 1 96.38 200 VAL A O 1
ATOM 1468 N N . LYS A 1 201 ? -2.775 50.906 8.336 1 95 201 LYS A N 1
ATOM 1469 C CA . LYS A 1 201 ? -4.098 50.594 8.859 1 95 201 LYS A CA 1
ATOM 1470 C C . LYS A 1 201 ? -4.82 49.594 7.953 1 95 201 LYS A C 1
ATOM 1472 O O . LYS A 1 201 ? -5.367 49.969 6.914 1 95 201 LYS A O 1
ATOM 1477 N N . PRO A 1 202 ? -4.875 48.344 8.422 1 95.12 202 PRO A N 1
ATOM 1478 C CA . PRO A 1 202 ? -5.48 47.344 7.559 1 95.12 202 PRO A CA 1
ATOM 1479 C C . PRO A 1 202 ? -7.004 47.438 7.5 1 95.12 202 PRO A C 1
ATOM 1481 O O . PRO A 1 202 ? -7.633 47.906 8.453 1 95.12 202 PRO A O 1
ATOM 1484 N N . LYS A 1 203 ? -7.59 47.094 6.41 1 93 203 LYS A N 1
ATOM 1485 C CA . LYS A 1 203 ? -9.031 47 6.199 1 93 203 LYS A CA 1
ATOM 1486 C C . LYS A 1 203 ? -9.445 45.562 5.863 1 93 203 LYS A C 1
ATOM 1488 O O . LYS A 1 203 ? -9.531 45.219 4.688 1 93 203 LYS A O 1
ATOM 1493 N N . SER A 1 204 ? -9.742 44.812 6.914 1 93.25 204 SER A N 1
ATOM 1494 C CA . SER A 1 204 ? -10.125 43.406 6.699 1 93.25 204 SER A CA 1
ATOM 1495 C C . SER A 1 204 ? -11.641 43.281 6.613 1 93.25 204 SER A C 1
ATOM 1497 O O . SER A 1 204 ? -12.383 44.062 7.18 1 93.25 204 SER A O 1
ATOM 1499 N N . SER A 1 205 ? -12.055 42.312 5.855 1 93.94 205 SER A N 1
ATOM 1500 C CA . SER A 1 205 ? -13.469 42 5.688 1 93.94 205 SER A CA 1
ATO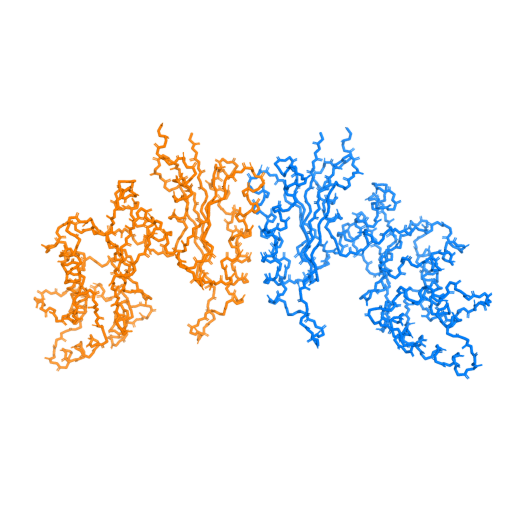M 1501 C C . SER A 1 205 ? -13.852 40.75 6.469 1 93.94 205 SER A C 1
ATOM 1503 O O . SER A 1 205 ? -13.688 39.625 5.984 1 93.94 205 SER A O 1
ATOM 1505 N N . VAL A 1 206 ? -14.461 40.969 7.688 1 95.94 206 VAL A N 1
ATOM 1506 C CA . VAL A 1 206 ? -14.82 39.906 8.586 1 95.94 206 VAL A CA 1
ATOM 1507 C C . VAL A 1 206 ? -16.266 40.062 9.055 1 95.94 206 VAL A C 1
ATOM 1509 O O . VAL A 1 206 ? -16.688 41.188 9.367 1 95.94 206 VAL A O 1
ATOM 1512 N N . LYS A 1 207 ? -17.047 39.062 8.953 1 96.5 207 LYS A N 1
ATOM 1513 C CA . LYS A 1 207 ? -18.391 39 9.523 1 96.5 207 LYS A CA 1
ATOM 1514 C C . LYS A 1 207 ? -18.5 37.812 10.492 1 96.5 207 LYS A C 1
ATOM 1516 O O . LYS A 1 207 ? -18.656 36.656 10.07 1 96.5 207 LYS A O 1
ATOM 1521 N N . GLY A 1 208 ? -18.516 38.156 11.828 1 96.19 208 GLY A N 1
ATOM 1522 C CA . GLY A 1 208 ? -18.453 37.062 12.812 1 96.19 208 GLY A CA 1
ATOM 1523 C C . GLY A 1 208 ? -17.156 36.281 12.758 1 96.19 208 GLY A C 1
ATOM 1524 O O . GLY A 1 208 ? -16.078 36.875 12.906 1 96.19 208 GLY A O 1
ATOM 1525 N N . MET A 1 209 ? -17.297 35 12.422 1 97.56 209 MET A N 1
ATOM 1526 C CA . MET A 1 209 ? -16.109 34.156 12.375 1 97.56 209 MET A CA 1
ATOM 1527 C C . MET A 1 209 ? -15.75 33.781 10.93 1 97.56 209 MET A C 1
ATOM 1529 O O . MET A 1 209 ? -14.914 32.906 10.695 1 97.56 209 MET A O 1
ATOM 1533 N N . GLU A 1 210 ? -16.328 34.5 9.984 1 97.44 210 GLU A N 1
ATOM 1534 C CA . GLU A 1 210 ? -16.078 34.312 8.555 1 97.44 210 GLU A CA 1
ATOM 1535 C C . GLU A 1 210 ? -15.305 35.5 7.984 1 97.44 210 GLU A C 1
ATOM 1537 O O . GLU A 1 210 ? -15.414 36.625 8.484 1 97.44 210 GLU A O 1
ATOM 1542 N N . CYS A 1 211 ? -14.562 35.219 6.953 1 97.62 211 CYS A N 1
ATOM 1543 C CA . CYS A 1 211 ? -13.812 36.312 6.332 1 97.62 211 CYS A CA 1
ATOM 1544 C C . CYS A 1 211 ? -13.812 36.156 4.812 1 97.62 211 CYS A C 1
ATOM 1546 O O . CYS A 1 211 ? -14.211 35.125 4.277 1 97.62 211 CYS A O 1
ATOM 1548 N N . SER A 1 212 ? -13.523 37.156 4.156 1 96.88 212 SER A N 1
ATOM 1549 C CA . SER A 1 212 ? -13.297 37.219 2.715 1 96.88 212 SER A CA 1
ATOM 1550 C C . SER A 1 212 ? -11.969 37.906 2.396 1 96.88 212 SER A C 1
ATOM 1552 O O . SER A 1 212 ? -11.648 38.938 2.969 1 96.88 212 SER A O 1
ATOM 1554 N N . LEU A 1 213 ? -11.211 37.25 1.497 1 96.19 213 LEU A N 1
ATOM 1555 C CA . LEU A 1 213 ? -9.867 37.781 1.254 1 96.19 213 LEU A CA 1
ATOM 1556 C C . LEU A 1 213 ? -9.664 38.094 -0.225 1 96.19 213 LEU A C 1
ATOM 1558 O O . LEU A 1 213 ? -8.578 38.5 -0.635 1 96.19 213 LEU A O 1
ATOM 1562 N N . SER A 1 214 ? -10.688 37.938 -1.005 1 92.31 214 SER A N 1
ATOM 1563 C CA . SER A 1 214 ? -10.57 38.188 -2.441 1 92.31 214 SER A CA 1
ATOM 1564 C C . SER A 1 214 ? -10.344 39.656 -2.746 1 92.31 214 SER A C 1
ATOM 1566 O O . SER A 1 214 ? -9.734 40 -3.762 1 92.31 214 SER A O 1
ATOM 1568 N N . GLY A 1 215 ? -10.867 40.5 -1.941 1 92.56 215 GLY A N 1
ATOM 1569 C CA . GLY A 1 215 ? -10.727 41.938 -2.146 1 92.56 215 GLY A CA 1
ATOM 1570 C C . GLY A 1 215 ? -9.32 42.438 -1.862 1 92.56 215 GLY A C 1
ATOM 1571 O O . GLY A 1 215 ? -8.977 43.562 -2.219 1 92.56 215 GLY A O 1
ATOM 1572 N N . LEU A 1 216 ? -8.531 41.625 -1.246 1 94 216 LEU A N 1
ATOM 1573 C CA . LEU A 1 216 ? -7.207 42.031 -0.799 1 94 216 LEU A CA 1
ATOM 1574 C C . LEU A 1 216 ? -6.328 42.406 -1.985 1 94 216 LEU A C 1
ATOM 1576 O O . LEU A 1 216 ? -5.594 43.406 -1.927 1 94 216 LEU A O 1
ATOM 1580 N N . GLU A 1 217 ? -6.422 41.562 -3.021 1 92.5 217 GLU A N 1
ATOM 1581 C CA . GLU A 1 217 ? -5.633 41.875 -4.211 1 92.5 217 GLU A CA 1
ATOM 1582 C C . GLU A 1 217 ? -5.988 43.25 -4.77 1 92.5 217 GLU A C 1
ATOM 1584 O O . GLU A 1 217 ? -5.098 44.062 -5.09 1 92.5 217 GLU A O 1
ATOM 1589 N N . ASN A 1 218 ? -7.246 43.469 -4.898 1 94.38 218 ASN A N 1
ATOM 1590 C CA . ASN A 1 218 ? -7.703 44.75 -5.418 1 94.38 218 ASN A CA 1
ATOM 1591 C C . ASN A 1 218 ? -7.277 45.906 -4.512 1 94.38 218 ASN A C 1
ATOM 1593 O O . ASN A 1 218 ? -6.906 46.969 -4.996 1 94.38 218 ASN A O 1
ATOM 1597 N N . GLN A 1 219 ? -7.363 45.812 -3.299 1 96.44 219 GLN A N 1
ATOM 1598 C CA . GLN A 1 219 ? -6.922 46.812 -2.344 1 96.44 219 GLN A CA 1
ATOM 1599 C C . GLN A 1 219 ? -5.434 47.125 -2.51 1 96.44 219 GLN A C 1
ATOM 1601 O O . GLN A 1 219 ? -5.023 48.281 -2.498 1 96.44 219 GLN A O 1
ATOM 1606 N N . CYS A 1 220 ? -4.688 46.094 -2.67 1 96.62 220 CYS A N 1
ATOM 1607 C CA . CYS A 1 220 ? -3.248 46.25 -2.844 1 96.62 220 CYS A CA 1
ATOM 1608 C C . CYS A 1 220 ? -2.932 46.969 -4.148 1 96.62 220 CYS A C 1
ATOM 1610 O O . CYS A 1 220 ? -2.051 47.812 -4.188 1 96.62 220 CYS A O 1
ATOM 1612 N N . ASN A 1 221 ? -3.691 46.594 -5.168 1 95.88 221 ASN A N 1
ATOM 1613 C CA . ASN A 1 221 ? -3.529 47.312 -6.438 1 95.88 221 ASN A CA 1
ATOM 1614 C C . ASN A 1 221 ? -3.83 48.781 -6.301 1 95.88 221 ASN A C 1
ATOM 1616 O O . ASN A 1 221 ? -3.123 49.625 -6.867 1 95.88 221 ASN A O 1
ATOM 1620 N N . ALA A 1 222 ? -4.883 49.062 -5.676 1 96.94 222 ALA A N 1
ATOM 1621 C CA . ALA A 1 222 ? -5.27 50.469 -5.461 1 96.94 222 ALA A CA 1
ATOM 1622 C C . ALA A 1 222 ? -4.18 51.219 -4.703 1 96.94 222 ALA A C 1
ATOM 1624 O O . ALA A 1 222 ? -3.896 52.375 -5.008 1 96.94 222 ALA A O 1
ATOM 1625 N N . LEU A 1 223 ? -3.592 50.625 -3.729 1 97.19 223 LEU A N 1
ATOM 1626 C CA . LEU A 1 223 ? -2.523 51.25 -2.949 1 97.19 223 LEU A CA 1
ATOM 1627 C C . LEU A 1 223 ? -1.301 51.5 -3.82 1 97.19 223 LEU A C 1
ATOM 1629 O O . LEU A 1 223 ? -0.671 52.562 -3.707 1 97.19 223 LEU A O 1
ATOM 1633 N N . LEU A 1 224 ? -1.015 50.562 -4.648 1 96.12 224 LEU A N 1
ATOM 1634 C CA . LEU A 1 224 ? 0.088 50.75 -5.582 1 96.12 224 LEU A CA 1
ATOM 1635 C C . LEU A 1 224 ? -0.187 51.938 -6.508 1 96.12 224 LEU A C 1
ATOM 1637 O O . LEU A 1 224 ? 0.702 52.75 -6.758 1 96.12 224 LEU A O 1
ATOM 1641 N N . ALA A 1 225 ? -1.389 51.969 -6.992 1 96.38 225 ALA A N 1
ATOM 1642 C CA . ALA A 1 225 ? -1.795 53.062 -7.887 1 96.38 225 ALA A CA 1
ATOM 1643 C C . ALA A 1 225 ? -1.715 54.406 -7.184 1 96.38 225 ALA A C 1
ATOM 1645 O O . ALA A 1 225 ? -1.454 55.438 -7.82 1 96.38 225 ALA A O 1
ATOM 1646 N N . GLN A 1 226 ? -1.917 54.469 -5.945 1 96.75 226 GLN A N 1
ATOM 1647 C CA . GLN A 1 226 ? -1.86 55.688 -5.145 1 96.75 226 GLN A CA 1
ATOM 1648 C C . GLN A 1 226 ? -0.418 56.062 -4.816 1 96.75 226 GLN A C 1
ATOM 1650 O O . GLN A 1 226 ? -0.171 57.062 -4.133 1 96.75 226 GLN A O 1
ATOM 1655 N N . GLY A 1 227 ? 0.535 55.188 -5.148 1 95.31 227 GLY A N 1
ATOM 1656 C CA . GLY A 1 227 ? 1.942 55.531 -5.012 1 95.31 227 GLY A CA 1
ATOM 1657 C C . GLY A 1 227 ? 2.592 54.906 -3.793 1 95.31 227 GLY A C 1
ATOM 1658 O O . GLY A 1 227 ? 3.74 55.219 -3.467 1 95.31 227 GLY A O 1
ATOM 1659 N N . LYS A 1 228 ? 1.884 54.062 -3.139 1 96.94 228 LYS A N 1
ATOM 1660 C CA . LYS A 1 228 ? 2.49 53.375 -1.999 1 96.94 228 LYS A CA 1
ATOM 1661 C C . LYS A 1 228 ? 3.576 52.406 -2.451 1 96.94 228 LYS A C 1
ATOM 1663 O O . LYS A 1 228 ? 3.473 51.812 -3.521 1 96.94 228 LYS A O 1
ATOM 1668 N N . SER A 1 229 ? 4.574 52.312 -1.686 1 97.25 229 SER A N 1
ATOM 1669 C CA . SER A 1 229 ? 5.695 51.438 -2.021 1 97.25 229 SER A CA 1
ATOM 1670 C C . SER A 1 229 ? 5.293 49.969 -1.953 1 97.25 229 SER A C 1
ATOM 1672 O O . SER A 1 229 ? 4.348 49.594 -1.252 1 97.25 229 SER A O 1
ATOM 1674 N N . PRO A 1 230 ? 6.07 49.094 -2.66 1 97.81 230 PRO A N 1
ATOM 1675 C CA . PRO A 1 230 ? 5.832 47.656 -2.547 1 97.81 230 PRO A CA 1
ATOM 1676 C C . PRO A 1 230 ? 5.949 47.156 -1.111 1 97.81 230 PRO A C 1
ATOM 1678 O O . PRO A 1 230 ? 5.199 46.25 -0.701 1 97.81 230 PRO A O 1
ATOM 1681 N N . ALA A 1 231 ? 6.855 47.688 -0.397 1 98.12 231 ALA A N 1
ATOM 1682 C CA . ALA A 1 231 ? 7.027 47.312 1.003 1 98.12 231 ALA A CA 1
ATOM 1683 C C . ALA A 1 231 ? 5.77 47.625 1.812 1 98.12 231 ALA A C 1
ATOM 1685 O O . ALA A 1 231 ? 5.344 46.812 2.639 1 98.12 231 ALA A O 1
ATOM 1686 N N . TYR A 1 232 ? 5.211 48.75 1.576 1 98.19 232 TYR A N 1
ATOM 1687 C CA . TYR A 1 232 ? 3.973 49.125 2.24 1 98.19 232 TYR A CA 1
ATOM 1688 C C . TYR A 1 232 ? 2.846 48.156 1.894 1 98.19 232 TYR A C 1
ATOM 1690 O O . TYR A 1 232 ? 2.086 47.75 2.77 1 98.19 232 TYR A O 1
ATOM 1698 N N . VAL A 1 233 ? 2.801 47.812 0.654 1 98.12 233 VAL A N 1
ATOM 1699 C CA . VAL A 1 233 ? 1.729 46.969 0.158 1 98.12 233 VAL A CA 1
ATOM 1700 C C . VAL A 1 233 ? 1.859 45.562 0.765 1 98.12 233 VAL A C 1
ATOM 1702 O O . VAL A 1 233 ? 0.862 44.969 1.166 1 98.12 233 VAL A O 1
ATOM 1705 N N . CYS A 1 234 ? 3.031 45.062 0.845 1 98.19 234 CYS A N 1
ATOM 1706 C CA . CYS A 1 234 ? 3.27 43.75 1.47 1 98.19 234 CYS A CA 1
ATOM 1707 C C . CYS A 1 234 ? 2.861 43.781 2.938 1 98.19 234 CYS A C 1
ATOM 1709 O O . CYS A 1 234 ? 2.197 42.844 3.414 1 98.19 234 CYS A O 1
ATOM 1711 N N . LYS A 1 235 ? 3.27 44.75 3.6 1 98.25 235 LYS A N 1
ATOM 1712 C CA . LYS A 1 235 ? 2.908 44.906 5.008 1 98.25 235 LYS A CA 1
ATOM 1713 C C . LYS A 1 235 ? 1.396 45 5.176 1 98.25 235 LYS A C 1
ATOM 1715 O O . LYS A 1 235 ? 0.819 44.406 6.086 1 98.25 235 LYS A O 1
ATOM 1720 N N . TYR A 1 236 ? 0.789 45.844 4.316 1 98.31 236 TYR A N 1
ATOM 1721 C CA . TYR A 1 236 ? -0.663 45.969 4.332 1 98.31 236 TYR A CA 1
ATOM 1722 C C . TYR A 1 236 ? -1.344 44.625 4.18 1 98.31 236 TYR A C 1
ATOM 1724 O O . TYR A 1 236 ? -2.275 44.281 4.922 1 98.31 236 TYR A O 1
ATOM 1732 N N . CYS A 1 237 ? -0.893 43.812 3.238 1 98.06 237 CYS A N 1
ATOM 1733 C CA . CYS A 1 237 ? -1.449 42.5 2.971 1 98.06 237 CYS A CA 1
ATOM 1734 C C . CYS A 1 237 ? -1.381 41.594 4.211 1 98.06 237 CYS A C 1
ATOM 1736 O O . CYS A 1 237 ? -2.393 41.031 4.633 1 98.06 237 CYS A O 1
ATOM 1738 N N . LEU A 1 238 ? -0.216 41.531 4.805 1 98.19 238 LEU A N 1
ATOM 1739 C CA . LEU A 1 238 ? -0.016 40.688 5.977 1 98.19 238 LEU A CA 1
ATOM 1740 C C . LEU A 1 238 ? -0.849 41.188 7.152 1 98.19 238 LEU A C 1
ATOM 1742 O O . LEU A 1 238 ? -1.428 40.375 7.891 1 98.19 238 LEU A O 1
ATOM 1746 N N . LEU A 1 239 ? -0.941 42.469 7.312 1 98.12 239 LEU A N 1
ATOM 1747 C CA . LEU A 1 239 ? -1.686 43 8.438 1 98.12 239 LEU A CA 1
ATOM 1748 C C . LEU A 1 239 ? -3.186 42.812 8.242 1 98.12 239 LEU A C 1
ATOM 1750 O O . LEU A 1 239 ? -3.93 42.688 9.211 1 98.12 239 LEU A O 1
ATOM 1754 N N . CYS A 1 240 ? -3.602 42.844 6.996 1 98 240 CYS A N 1
ATOM 1755 C CA . CYS A 1 240 ? -5.004 42.531 6.742 1 98 240 CYS A CA 1
ATOM 1756 C C . CYS A 1 240 ? -5.336 41.094 7.215 1 98 240 CYS A C 1
ATOM 1758 O O . CYS A 1 240 ? -6.387 40.875 7.82 1 98 240 CYS A O 1
ATOM 1760 N N . ILE A 1 241 ? -4.473 40.188 6.918 1 97.94 241 ILE A N 1
ATOM 1761 C CA . ILE A 1 241 ? -4.652 38.812 7.363 1 97.94 241 ILE A CA 1
ATOM 1762 C C . ILE A 1 241 ? -4.609 38.75 8.891 1 97.94 241 ILE A C 1
ATOM 1764 O O . ILE A 1 241 ? -5.453 38.125 9.516 1 97.94 241 ILE A O 1
ATOM 1768 N N . ALA A 1 242 ? -3.668 39.469 9.469 1 98.19 242 ALA A N 1
ATOM 1769 C CA . ALA A 1 242 ? -3.529 39.5 10.922 1 98.19 242 ALA A CA 1
ATOM 1770 C C . ALA A 1 242 ? -4.785 40.062 11.578 1 98.19 242 ALA A C 1
ATOM 1772 O O . ALA A 1 242 ? -5.266 39.531 12.586 1 98.19 242 ALA A O 1
ATOM 1773 N N . ASP A 1 243 ? -5.246 41.125 11.031 1 98 243 ASP A N 1
ATOM 1774 C CA . ASP A 1 243 ? -6.449 41.75 11.555 1 98 243 ASP A CA 1
ATOM 1775 C C . ASP A 1 243 ? -7.656 40.812 11.453 1 98 243 ASP A C 1
ATOM 1777 O O . ASP A 1 243 ? -8.523 40.812 12.328 1 98 243 ASP A O 1
ATOM 1781 N N . THR A 1 244 ? -7.727 40.125 10.383 1 98.06 244 THR A N 1
ATOM 1782 C CA . THR A 1 244 ? -8.773 39.125 10.211 1 98.06 244 THR A CA 1
ATOM 1783 C C . THR A 1 244 ? -8.742 38.125 11.352 1 98.06 244 THR A C 1
ATOM 1785 O O . THR A 1 244 ? -9.789 37.781 11.93 1 98.06 244 THR A O 1
ATOM 1788 N N . LEU A 1 245 ? -7.602 37.594 11.719 1 98.06 245 LEU A N 1
ATOM 1789 C CA . LEU A 1 245 ? -7.453 36.656 12.812 1 98.06 245 LEU A CA 1
ATOM 1790 C C . LEU A 1 245 ? -7.934 37.25 14.125 1 98.06 245 LEU A C 1
ATOM 1792 O O . LEU A 1 245 ? -8.609 36.594 14.906 1 98.06 245 LEU A O 1
ATOM 1796 N N . VAL A 1 246 ? -7.566 38.5 14.383 1 98.25 246 VAL A N 1
ATOM 1797 C CA . VAL A 1 246 ? -7.953 39.188 15.609 1 98.25 246 VAL A CA 1
ATOM 1798 C C . VAL A 1 246 ? -9.477 39.281 15.695 1 98.25 246 VAL A C 1
ATOM 1800 O O . VAL A 1 246 ? -10.062 38.938 16.719 1 98.25 246 VAL A O 1
ATOM 1803 N N . LYS A 1 247 ? -10.07 39.719 14.633 1 98.31 247 LYS A N 1
ATOM 1804 C CA . LYS A 1 247 ? -11.523 39.906 14.617 1 98.31 247 LYS A CA 1
ATOM 1805 C C . LYS A 1 247 ? -12.242 38.594 14.781 1 98.31 247 LYS A C 1
ATOM 1807 O O . LYS A 1 247 ? -13.203 38.469 15.547 1 98.31 247 LYS A O 1
ATOM 1812 N N . MET A 1 248 ? -11.766 37.562 14.086 1 98.31 248 MET A N 1
ATOM 1813 C CA . MET A 1 248 ? -12.391 36.25 14.188 1 98.31 248 MET A CA 1
ATOM 1814 C C . MET A 1 248 ? -12.211 35.656 15.586 1 98.31 248 MET A C 1
ATOM 1816 O O . MET A 1 248 ? -13.109 35.031 16.109 1 98.31 248 MET A O 1
ATOM 1820 N N . THR A 1 249 ? -11.047 35.875 16.141 1 98.25 249 THR A N 1
ATOM 1821 C CA . THR A 1 249 ? -10.781 35.406 17.5 1 98.25 249 THR A CA 1
ATOM 1822 C C . THR A 1 249 ? -11.742 36.062 18.5 1 98.25 249 THR A C 1
ATOM 1824 O O . THR A 1 249 ? -12.32 35.375 19.344 1 98.25 249 THR A O 1
ATOM 1827 N N . ARG A 1 250 ? -11.906 37.312 18.406 1 97.88 250 ARG A N 1
ATOM 1828 C CA . ARG A 1 250 ? -12.805 38.031 19.312 1 97.88 250 ARG A CA 1
ATOM 1829 C C . ARG A 1 250 ? -14.234 37.531 19.172 1 97.88 250 ARG A C 1
ATOM 1831 O O . ARG A 1 250 ? -14.93 37.344 20.172 1 97.88 250 ARG A O 1
ATOM 1838 N N . ALA A 1 251 ? -14.617 37.375 17.969 1 98.19 251 ALA A N 1
ATOM 1839 C CA . ALA A 1 251 ? -15.961 36.844 17.734 1 98.19 251 ALA A CA 1
ATOM 1840 C C . ALA A 1 251 ? -16.109 35.469 18.359 1 98.19 251 ALA A C 1
ATOM 1842 O O . ALA A 1 251 ? -17.141 35.156 18.984 1 98.19 251 ALA A O 1
ATOM 1843 N N . ALA A 1 252 ? -15.133 34.594 18.172 1 98.06 252 ALA A N 1
ATOM 1844 C CA . ALA A 1 252 ? -15.18 33.219 18.719 1 98.06 252 ALA A CA 1
ATOM 1845 C C . ALA A 1 252 ? -15.156 33.219 20.234 1 98.06 252 ALA A C 1
ATOM 1847 O O . ALA A 1 252 ? -15.852 32.438 20.875 1 98.06 252 ALA A O 1
ATOM 1848 N N . GLN A 1 253 ? -14.367 34.125 20.781 1 96.12 253 GLN A N 1
ATOM 1849 C CA . GLN A 1 253 ? -14.234 34.188 22.234 1 96.12 253 GLN A CA 1
ATOM 1850 C C . GLN A 1 253 ? -15.5 34.719 22.875 1 96.12 253 GLN A C 1
ATOM 1852 O O . GLN A 1 253 ? -15.766 34.469 24.047 1 96.12 253 GLN A O 1
ATOM 1857 N N . ALA A 1 254 ? -16.188 35.531 22.141 1 96.94 254 ALA A N 1
ATOM 1858 C CA . ALA A 1 254 ? -17.484 35.969 22.641 1 96.94 254 ALA A CA 1
ATOM 1859 C C . ALA A 1 254 ? -18.422 34.781 22.859 1 96.94 254 ALA A C 1
ATOM 1861 O O . ALA A 1 254 ? -19.219 34.781 23.797 1 96.94 254 ALA A O 1
ATOM 1862 N N . LEU A 1 255 ? -18.375 33.844 22.062 1 96.81 255 LEU A N 1
ATOM 1863 C CA . LEU A 1 255 ? -19.203 32.625 22.141 1 96.81 255 LEU A CA 1
ATOM 1864 C C . LEU A 1 255 ? -18.562 31.594 23.062 1 96.81 255 LEU A C 1
ATOM 1866 O O . LEU A 1 255 ? -19.266 30.828 23.703 1 96.81 255 LEU A O 1
ATOM 1870 N N . TYR A 1 256 ? -17.25 31.562 23.125 1 96.81 256 TYR A N 1
ATOM 1871 C CA . TYR A 1 256 ? -16.484 30.609 23.922 1 96.81 256 TYR A CA 1
ATOM 1872 C C . TYR A 1 256 ? -15.461 31.328 24.797 1 96.81 256 TYR A C 1
ATOM 1874 O O . TYR A 1 256 ? -14.25 31.188 24.594 1 96.81 256 TYR A O 1
ATOM 1882 N N . PRO A 1 257 ? -15.93 31.922 25.812 1 96.31 257 PRO A N 1
ATOM 1883 C CA . PRO A 1 257 ? -15.039 32.719 26.641 1 96.31 257 PRO A CA 1
ATOM 1884 C C . PRO A 1 257 ? -13.961 31.906 27.344 1 96.31 257 PRO A C 1
ATOM 1886 O O . PRO A 1 257 ? -14.258 30.828 27.859 1 96.31 257 PRO A O 1
ATOM 1889 N N . GLY A 1 258 ? -12.758 32.344 27.266 1 94.69 258 GLY A N 1
ATOM 1890 C CA . GLY A 1 258 ? -11.68 31.781 28.062 1 94.69 258 GLY A CA 1
ATOM 1891 C C . GLY A 1 258 ? -10.953 30.656 27.359 1 94.69 258 GLY A C 1
ATOM 1892 O O . GLY A 1 258 ? -9.938 30.156 27.844 1 94.69 258 GLY A O 1
ATOM 1893 N N . LEU A 1 259 ? -11.43 30.25 26.219 1 96.81 259 LEU A N 1
ATOM 1894 C CA . LEU A 1 259 ? -10.766 29.156 25.516 1 96.81 259 LEU A CA 1
ATOM 1895 C C . LEU A 1 259 ? -9.406 29.594 24.984 1 96.81 259 LEU A C 1
ATOM 1897 O O . LEU A 1 259 ? -9.273 30.719 24.484 1 96.81 259 LEU A O 1
ATOM 1901 N N . PRO A 1 260 ? -8.43 28.688 25.125 1 97.62 260 PRO A N 1
ATOM 1902 C CA . PRO A 1 260 ? -7.148 28.984 24.484 1 97.62 260 PRO A CA 1
ATOM 1903 C C . PRO A 1 260 ? -7.258 29.078 22.969 1 97.62 260 PRO A C 1
ATOM 1905 O O . PRO A 1 260 ? -8.102 28.406 22.375 1 97.62 260 PRO A O 1
ATOM 1908 N N . VAL A 1 261 ? -6.383 29.922 22.406 1 98.38 261 VAL A N 1
ATOM 1909 C CA . VAL A 1 261 ? -6.344 30.109 20.953 1 98.38 261 VAL A CA 1
ATOM 1910 C C . VAL A 1 261 ? -4.949 29.781 20.422 1 98.38 261 VAL A C 1
ATOM 1912 O O . VAL A 1 261 ? -3.959 30.359 20.891 1 98.38 261 VAL A O 1
ATOM 1915 N N . VAL A 1 262 ? -4.871 28.812 19.5 1 98.31 262 VAL A N 1
ATOM 1916 C CA . VAL A 1 262 ? -3.615 28.406 18.875 1 98.31 262 VAL A CA 1
ATOM 1917 C C . VAL A 1 262 ? -3.664 28.688 17.375 1 98.31 262 VAL A C 1
ATOM 1919 O O . VAL A 1 262 ? -4.672 28.406 16.719 1 98.31 262 VAL A O 1
ATOM 1922 N N . CYS A 1 263 ? -2.582 29.281 16.844 1 98.19 263 CYS A N 1
ATOM 1923 C CA . CYS A 1 263 ? -2.482 29.578 15.414 1 98.19 263 CYS A CA 1
ATOM 1924 C C . CYS A 1 263 ? -1.397 28.734 14.758 1 98.19 263 CYS A C 1
ATOM 1926 O O . CYS A 1 263 ? -0.232 28.797 15.156 1 98.19 263 CYS A O 1
ATOM 1928 N N . ALA A 1 264 ? -1.851 27.969 13.75 1 96.5 264 ALA A N 1
ATOM 1929 C CA . ALA A 1 264 ? -0.94 27.125 12.984 1 96.5 264 ALA A CA 1
ATOM 1930 C C . ALA A 1 264 ? -1.093 27.359 11.484 1 96.5 264 ALA A C 1
ATOM 1932 O O . ALA A 1 264 ? -2.1 27.922 11.039 1 96.5 264 ALA A O 1
ATOM 1933 N N . GLY A 1 265 ? -0.012 26.922 10.773 1 93.62 265 GLY A N 1
ATOM 1934 C CA . GLY A 1 265 ? -0.015 27.078 9.328 1 93.62 265 GLY A CA 1
ATOM 1935 C C . GLY A 1 265 ? 1.163 27.875 8.805 1 93.62 265 GLY A C 1
ATOM 1936 O O . GLY A 1 265 ? 1.762 28.656 9.539 1 93.62 265 GLY A O 1
ATOM 1937 N N . GLY A 1 266 ? 1.351 27.703 7.531 1 90.56 266 GLY A N 1
ATOM 1938 C CA . GLY A 1 266 ? 2.492 28.375 6.926 1 90.56 266 GLY A CA 1
ATOM 1939 C C . GLY A 1 266 ? 2.396 29.891 6.977 1 90.56 266 GLY A C 1
ATOM 1940 O O . GLY A 1 266 ? 3.398 30.562 7.199 1 90.56 266 GLY A O 1
ATOM 1941 N N . VAL A 1 267 ? 1.247 30.391 6.754 1 93.62 267 VAL A N 1
ATOM 1942 C CA . VAL A 1 267 ? 1.03 31.828 6.746 1 93.62 267 VAL A CA 1
ATOM 1943 C C . VAL A 1 267 ? 1.295 32.406 8.141 1 93.62 267 VAL A C 1
ATOM 1945 O O . VAL A 1 267 ? 1.726 33.531 8.273 1 93.62 267 VAL A O 1
ATOM 1948 N N . MET A 1 268 ? 1.125 31.609 9.148 1 94.75 268 MET A N 1
ATOM 1949 C CA . MET A 1 268 ? 1.257 32.031 10.539 1 94.75 268 MET A CA 1
ATOM 1950 C C . MET A 1 268 ? 2.725 32.094 10.953 1 94.75 268 MET A C 1
ATOM 1952 O O . MET A 1 268 ? 3.043 32.531 12.062 1 94.75 268 MET A O 1
ATOM 1956 N N . SER A 1 269 ? 3.578 31.781 10.047 1 91.38 269 SER A N 1
ATOM 1957 C CA . SER A 1 269 ? 5.004 31.844 10.344 1 91.38 269 SER A CA 1
ATOM 1958 C C . SER A 1 269 ? 5.527 33.281 10.25 1 91.38 269 SER A C 1
ATOM 1960 O O . SER A 1 269 ? 6.664 33.562 10.641 1 91.38 269 SER A O 1
ATOM 1962 N N . SER A 1 270 ? 4.762 34.219 9.773 1 93.38 270 SER A N 1
ATOM 1963 C CA . SER A 1 270 ? 5.148 35.625 9.617 1 93.38 270 SER A CA 1
ATOM 1964 C C . SER A 1 270 ? 5.262 36.312 10.969 1 93.38 270 SER A C 1
ATOM 1966 O O . SER A 1 270 ? 4.293 36.375 11.734 1 93.38 270 SER A O 1
ATOM 1968 N N . VAL A 1 271 ? 6.402 36.938 11.188 1 94.44 271 VAL A N 1
ATOM 1969 C CA . VAL A 1 271 ? 6.629 37.688 12.43 1 94.44 271 VAL A CA 1
ATOM 1970 C C . VAL A 1 271 ? 5.699 38.875 12.5 1 94.44 271 VAL A C 1
ATOM 1972 O O . VAL A 1 271 ? 5.23 39.25 13.578 1 94.44 271 VAL A O 1
ATOM 1975 N N . ILE A 1 272 ? 5.418 39.469 11.375 1 96.56 272 ILE A N 1
ATOM 1976 C CA . ILE A 1 272 ? 4.555 40.625 11.289 1 96.56 272 ILE A CA 1
ATOM 1977 C C . ILE A 1 272 ? 3.145 40.281 11.742 1 96.56 272 ILE A C 1
ATOM 1979 O O . ILE A 1 272 ? 2.531 41 12.531 1 96.56 272 ILE A O 1
ATOM 1983 N N . ILE A 1 273 ? 2.676 39.125 11.305 1 97.62 273 ILE A N 1
ATOM 1984 C CA . ILE A 1 273 ? 1.35 38.656 11.695 1 97.62 273 ILE A CA 1
ATOM 1985 C C . ILE A 1 273 ? 1.328 38.344 13.188 1 97.62 273 ILE A C 1
ATOM 1987 O O . ILE A 1 273 ? 0.446 38.812 13.914 1 97.62 273 ILE A O 1
ATOM 1991 N N . ARG A 1 274 ? 2.277 37.625 13.633 1 97 274 ARG A N 1
ATOM 1992 C CA . ARG A 1 274 ? 2.359 37.219 15.031 1 97 274 ARG A CA 1
ATOM 1993 C C . ARG A 1 274 ? 2.361 38.438 15.953 1 97 274 ARG A C 1
ATOM 1995 O O . ARG A 1 274 ? 1.597 38.5 16.922 1 97 274 ARG A O 1
ATOM 2002 N N . ASP A 1 275 ? 3.189 39.438 15.648 1 97 275 ASP A N 1
ATOM 2003 C CA . ASP A 1 275 ? 3.312 40.625 16.484 1 97 275 ASP A CA 1
ATOM 2004 C C . ASP A 1 275 ? 1.994 41.406 16.547 1 97 275 ASP A C 1
ATOM 2006 O O . ASP A 1 275 ? 1.58 41.844 17.609 1 97 275 ASP A O 1
ATOM 2010 N N . TRP A 1 276 ? 1.414 41.531 15.43 1 97.38 276 TRP A N 1
ATOM 2011 C CA . TRP A 1 276 ? 0.153 42.281 15.352 1 97.38 276 TRP A CA 1
ATOM 2012 C C . TRP A 1 276 ? -0.919 41.594 16.203 1 97.38 276 TRP A C 1
ATOM 2014 O O . TRP A 1 276 ? -1.631 42.281 16.953 1 97.38 276 TRP A O 1
ATOM 2024 N N . VAL A 1 277 ? -1.035 40.312 16.125 1 98.31 277 VAL A N 1
ATOM 2025 C CA . VAL A 1 277 ? -2.076 39.562 16.812 1 98.31 277 VAL A CA 1
ATOM 2026 C C . VAL A 1 277 ? -1.796 39.531 18.312 1 98.31 277 VAL A C 1
ATOM 2028 O O . VAL A 1 277 ? -2.682 39.844 19.109 1 98.31 277 VAL A O 1
ATOM 2031 N N . GLN A 1 278 ? -0.585 39.281 18.672 1 97.81 278 GLN A N 1
ATOM 2032 C CA . GLN A 1 278 ? -0.251 39.094 20.078 1 97.81 278 GLN A CA 1
ATOM 2033 C C . GLN A 1 278 ? -0.294 40.438 20.812 1 97.81 278 GLN A C 1
ATOM 2035 O O . GLN A 1 278 ? -0.546 40.469 22.031 1 97.81 278 GLN A O 1
ATOM 2040 N N . ARG A 1 279 ? -0.031 41.531 20.188 1 97.5 279 ARG A N 1
ATOM 2041 C CA . ARG A 1 279 ? -0.19 42.844 20.797 1 97.5 279 ARG A CA 1
ATOM 2042 C C . ARG A 1 279 ? -1.643 43.094 21.188 1 97.5 279 ARG A C 1
ATOM 2044 O O . ARG A 1 279 ? -1.915 43.75 22.203 1 97.5 279 ARG A O 1
ATOM 2051 N N . ARG A 1 280 ? -2.516 42.594 20.531 1 97.44 280 ARG A N 1
ATOM 2052 C CA . ARG A 1 280 ? -3.939 42.844 20.734 1 97.44 280 ARG A CA 1
ATOM 2053 C C . ARG A 1 280 ? -4.578 41.719 21.531 1 97.44 280 ARG A C 1
ATOM 2055 O O . ARG A 1 280 ? -5.547 41.906 22.266 1 97.44 280 ARG A O 1
ATOM 2062 N N . LEU A 1 281 ? -4.055 40.531 21.297 1 97.94 281 LEU A N 1
ATOM 2063 C CA . LEU A 1 281 ? -4.508 39.344 21.984 1 97.94 281 LEU A CA 1
ATOM 2064 C C . LEU A 1 281 ? -3.328 38.531 22.531 1 97.94 281 LEU A C 1
ATOM 2066 O O . LEU A 1 281 ? -2.947 37.5 21.969 1 97.94 281 LEU A O 1
ATOM 2070 N N . PRO A 1 282 ? -2.766 38.906 23.656 1 96.5 282 PRO A N 1
ATOM 2071 C CA . PRO A 1 282 ? -1.523 38.344 24.172 1 96.5 282 PRO A CA 1
ATOM 2072 C C . PRO A 1 282 ? -1.635 36.844 24.469 1 96.5 282 PRO A C 1
ATOM 2074 O O . PRO A 1 282 ? -0.623 36.156 24.5 1 96.5 282 PRO A O 1
ATOM 2077 N N . GLY A 1 283 ? -2.764 36.375 24.656 1 96.12 283 GLY A N 1
ATOM 2078 C CA . GLY A 1 283 ? -2.932 34.969 25.031 1 96.12 283 GLY A CA 1
ATOM 2079 C C . GLY A 1 283 ? -2.922 34.031 23.828 1 96.12 283 GLY A C 1
ATOM 2080 O O . GLY A 1 283 ? -2.877 32.812 24 1 96.12 283 GLY A O 1
ATOM 2081 N N . VAL A 1 284 ? -2.859 34.562 22.625 1 98.12 284 VAL A N 1
ATOM 2082 C CA . VAL A 1 284 ? -2.875 33.75 21.422 1 98.12 284 VAL A CA 1
ATOM 2083 C C . VAL A 1 284 ? -1.499 33.125 21.203 1 98.12 284 VAL A C 1
ATOM 2085 O O . VAL A 1 284 ? -0.475 33.781 21.328 1 98.12 284 VAL A O 1
ATOM 2088 N N . MET A 1 285 ? -1.489 31.812 20.938 1 97.94 285 MET A N 1
ATOM 2089 C CA . MET A 1 285 ? -0.236 31.078 20.781 1 97.94 285 MET A CA 1
ATOM 2090 C C . MET A 1 285 ? 0.036 30.781 19.312 1 97.94 285 MET A C 1
ATOM 2092 O O . MET A 1 285 ? -0.884 30.453 18.562 1 97.94 285 MET A O 1
ATOM 2096 N N . PHE A 1 286 ? 1.292 30.922 18.922 1 97.75 286 PHE A N 1
ATOM 2097 C CA . PHE A 1 286 ? 1.764 30.547 17.594 1 97.75 286 PHE A CA 1
ATOM 2098 C C . PHE A 1 286 ? 2.729 29.375 17.672 1 97.75 286 PHE A C 1
ATOM 2100 O O . PHE A 1 286 ? 3.48 29.25 18.641 1 97.75 286 PHE A O 1
ATOM 2107 N N . VAL A 1 287 ? 2.68 28.547 16.703 1 96.38 287 VAL A N 1
ATOM 2108 C CA . VAL A 1 287 ? 3.514 27.359 16.781 1 96.38 287 VAL A CA 1
ATOM 2109 C C . VAL A 1 287 ? 4.492 27.328 15.609 1 96.38 287 VAL A C 1
ATOM 2111 O O . VAL A 1 287 ? 4.242 27.953 14.57 1 96.38 287 VAL A O 1
ATOM 2114 N N . PRO A 1 288 ? 5.617 26.641 15.773 1 92.12 288 PRO A N 1
ATOM 2115 C CA . PRO A 1 288 ? 6.594 26.531 14.688 1 92.12 288 PRO A CA 1
ATOM 2116 C C . PRO A 1 288 ? 6.02 25.875 13.445 1 92.12 288 PRO A C 1
ATOM 2118 O O . PRO A 1 288 ? 5.184 24.969 13.547 1 92.12 288 PRO A O 1
ATOM 2121 N N . ALA A 1 289 ? 6.578 26.219 12.297 1 87.56 289 ALA A N 1
ATOM 2122 C CA . ALA A 1 289 ? 6.105 25.75 11 1 87.56 289 ALA A CA 1
ATOM 2123 C C . ALA A 1 289 ? 6.199 24.234 10.898 1 87.56 289 ALA A C 1
ATOM 2125 O O . ALA A 1 289 ? 5.363 23.594 10.25 1 87.56 289 ALA A O 1
ATOM 2126 N N . ALA A 1 290 ? 7.215 23.688 11.562 1 87.88 290 ALA A N 1
ATOM 2127 C CA . ALA A 1 290 ? 7.453 22.25 11.5 1 87.88 290 ALA A CA 1
ATOM 2128 C C . ALA A 1 290 ? 6.246 21.469 12.023 1 87.88 290 ALA A C 1
ATOM 2130 O O . ALA A 1 290 ? 5.977 20.359 11.578 1 87.88 290 ALA A O 1
ATOM 2131 N N . TYR A 1 291 ?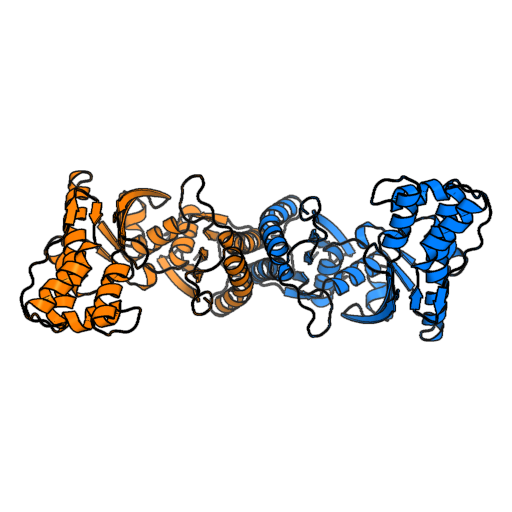 5.465 22.047 12.891 1 92.5 291 TYR A N 1
ATOM 2132 C CA . TYR A 1 291 ? 4.32 21.391 13.508 1 92.5 291 TYR A CA 1
ATOM 2133 C C . TYR A 1 291 ? 3.025 21.766 12.797 1 92.5 291 TYR A C 1
ATOM 2135 O O . TYR A 1 291 ? 1.96 21.219 13.109 1 92.5 291 TYR A O 1
ATOM 2143 N N . ALA A 1 292 ? 3.145 22.656 11.844 1 89.19 292 ALA A N 1
ATOM 2144 C CA . ALA A 1 292 ? 1.935 23.188 11.219 1 89.19 292 ALA A CA 1
ATOM 2145 C C . ALA A 1 292 ? 1.778 22.641 9.797 1 89.19 292 ALA A C 1
ATOM 2147 O O . ALA A 1 292 ? 0.684 22.688 9.234 1 89.19 292 ALA A O 1
ATOM 2148 N N . SER A 1 293 ? 2.881 22.203 9.203 1 87.25 293 SER A N 1
ATOM 2149 C CA . SER A 1 293 ? 2.84 21.641 7.863 1 87.25 293 SER A CA 1
ATOM 2150 C C . SER A 1 293 ? 2.412 20.172 7.895 1 87.25 293 SER A C 1
ATOM 2152 O O . SER A 1 293 ? 2.213 19.609 8.969 1 87.25 293 SER A O 1
ATOM 2154 N N . ASP A 1 294 ? 2.182 19.688 6.668 1 88.06 294 ASP A N 1
ATOM 2155 C CA . ASP A 1 294 ? 1.869 18.266 6.594 1 88.06 294 ASP A CA 1
ATOM 2156 C C . ASP A 1 294 ? 2.963 17.422 7.254 1 88.06 294 ASP A C 1
ATOM 2158 O O . ASP A 1 294 ? 4.137 17.531 6.891 1 88.06 294 ASP A O 1
ATOM 2162 N N . ASN A 1 295 ? 2.596 16.703 8.234 1 92.06 295 ASN A N 1
ATOM 2163 C CA . ASN A 1 295 ? 3.529 15.852 8.969 1 92.06 295 ASN A CA 1
ATOM 2164 C C . ASN A 1 295 ? 2.811 14.711 9.688 1 92.06 295 ASN A C 1
ATOM 2166 O O . ASN A 1 295 ? 1.58 14.664 9.711 1 92.06 295 ASN A O 1
ATOM 2170 N N . ALA A 1 296 ? 3.629 13.828 10.281 1 97.75 296 ALA A N 1
ATOM 2171 C CA . ALA A 1 296 ? 3.053 12.688 10.992 1 97.75 296 ALA A CA 1
ATOM 2172 C C . ALA A 1 296 ? 3.242 12.82 12.5 1 97.75 296 ALA A C 1
ATOM 2174 O O . ALA A 1 296 ? 2.896 11.914 13.258 1 97.75 296 ALA A O 1
ATOM 2175 N N . MET A 1 297 ? 3.803 13.938 12.984 1 96.94 297 MET A N 1
ATOM 2176 C CA . MET A 1 297 ? 4.098 14.125 14.406 1 96.94 297 MET A CA 1
ATOM 2177 C C . MET A 1 297 ? 2.826 14.016 15.242 1 96.94 297 MET A C 1
ATOM 2179 O O . MET A 1 297 ? 2.781 13.273 16.219 1 96.94 297 MET A O 1
ATOM 2183 N N . GLY A 1 298 ? 1.8 14.781 14.82 1 96.75 298 GLY A N 1
ATOM 2184 C CA . GLY A 1 298 ? 0.54 14.742 15.547 1 96.75 298 GLY A CA 1
ATOM 2185 C C . GLY A 1 298 ? -0.083 13.359 15.586 1 96.75 298 GLY A C 1
ATOM 2186 O O . GLY A 1 298 ? -0.683 12.977 16.594 1 96.75 298 GLY A O 1
ATOM 2187 N N . VAL A 1 299 ? 0.076 12.602 14.539 1 97.69 299 VAL A N 1
ATOM 2188 C CA . VAL A 1 299 ? -0.473 11.258 14.445 1 97.69 299 VAL A CA 1
ATOM 2189 C C . VAL A 1 299 ? 0.214 10.344 15.453 1 97.69 299 VAL A C 1
ATOM 2191 O O . VAL A 1 299 ? -0.444 9.555 16.141 1 97.69 299 VAL A O 1
ATOM 2194 N N . SER A 1 300 ? 1.544 10.453 15.578 1 97.62 300 SER A N 1
ATOM 2195 C CA . SER A 1 300 ? 2.277 9.648 16.547 1 97.62 300 SER A CA 1
ATOM 2196 C C . SER A 1 300 ? 1.917 10.047 17.984 1 97.62 300 SER A C 1
ATOM 2198 O O . SER A 1 300 ? 1.805 9.188 18.859 1 97.62 300 SER A O 1
ATOM 2200 N N . ILE A 1 301 ? 1.723 11.305 18.203 1 96.12 301 ILE A N 1
ATOM 2201 C CA . ILE A 1 301 ? 1.344 11.812 19.516 1 96.12 301 ILE A CA 1
ATOM 2202 C C . ILE A 1 301 ? -0.035 11.273 19.906 1 96.12 301 ILE A C 1
ATOM 2204 O O . ILE A 1 301 ? -0.24 10.812 21.031 1 96.12 301 ILE A O 1
ATOM 2208 N N . LEU A 1 302 ? -0.975 11.328 18.969 1 96.25 302 LEU A N 1
ATOM 2209 C CA . LEU A 1 302 ? -2.316 10.812 19.219 1 96.25 302 LEU A CA 1
ATOM 2210 C C . LEU A 1 302 ? -2.279 9.312 19.5 1 96.25 302 LEU A C 1
ATOM 2212 O O . LEU A 1 302 ? -3.061 8.812 20.312 1 96.25 302 LEU A O 1
ATOM 2216 N N . ALA A 1 303 ? -1.383 8.633 18.797 1 96.94 303 ALA A N 1
ATOM 2217 C CA . ALA A 1 303 ? -1.221 7.203 19.078 1 96.94 303 ALA A CA 1
ATOM 2218 C C . ALA A 1 303 ? -0.827 6.965 20.531 1 96.94 303 ALA A C 1
ATOM 2220 O O . ALA A 1 303 ? -1.383 6.09 21.188 1 96.94 303 ALA A O 1
ATOM 2221 N N . ALA A 1 304 ? 0.102 7.73 21.047 1 96.12 304 ALA A N 1
ATOM 2222 C CA . ALA A 1 304 ? 0.547 7.617 22.438 1 96.12 304 ALA A CA 1
ATOM 2223 C C . ALA A 1 304 ? -0.601 7.883 23.406 1 96.12 304 ALA A C 1
ATOM 2225 O O . ALA A 1 304 ? -0.811 7.121 24.344 1 96.12 304 ALA A O 1
ATOM 2226 N N . ARG A 1 305 ? -1.298 8.914 23.141 1 93.75 305 ARG A N 1
ATOM 2227 C CA . ARG A 1 305 ? -2.395 9.305 24.016 1 93.75 305 ARG A CA 1
ATOM 2228 C C . ARG A 1 305 ? -3.482 8.242 24.047 1 93.75 305 ARG A C 1
ATOM 2230 O O . ARG A 1 305 ? -3.895 7.797 25.125 1 93.75 305 ARG A O 1
ATOM 2237 N N . GLU A 1 306 ? -3.916 7.812 22.875 1 94.31 306 GLU A N 1
ATOM 2238 C CA . GLU A 1 306 ? -5.055 6.906 22.766 1 94.31 306 GLU A CA 1
ATOM 2239 C C . GLU A 1 306 ? -4.688 5.5 23.234 1 94.31 306 GLU A C 1
ATOM 2241 O O . GLU A 1 306 ? -5.559 4.73 23.641 1 94.31 306 GLU A O 1
ATOM 2246 N N . ALA A 1 307 ? -3.434 5.176 23.156 1 95.56 307 ALA A N 1
ATOM 2247 C CA . ALA A 1 307 ? -2.977 3.873 23.625 1 95.56 307 ALA A CA 1
ATOM 2248 C C . ALA A 1 307 ? -2.703 3.898 25.125 1 95.56 307 ALA A C 1
ATOM 2250 O O . ALA A 1 307 ? -2.336 2.879 25.703 1 95.56 307 ALA A O 1
ATOM 2251 N N . GLY A 1 308 ? -2.9 5.039 25.75 1 92.5 308 GLY A N 1
ATOM 2252 C CA . GLY A 1 308 ? -2.664 5.176 27.172 1 92.5 308 GLY A CA 1
ATOM 2253 C C . GLY A 1 308 ? -1.19 5.18 27.547 1 92.5 308 GLY A C 1
ATOM 2254 O O . GLY A 1 308 ? -0.812 4.746 28.625 1 92.5 308 GLY A O 1
ATOM 2255 N N . LEU A 1 309 ? -0.373 5.598 26.656 1 90.94 309 LEU A N 1
ATOM 2256 C CA . LEU A 1 309 ? 1.07 5.574 26.859 1 90.94 309 LEU A CA 1
ATOM 2257 C C . LEU A 1 309 ? 1.601 6.977 27.156 1 90.94 309 LEU A C 1
ATOM 2259 O O . LEU A 1 309 ? 2.771 7.141 27.5 1 90.94 309 LEU A O 1
ATOM 2263 N N . TRP A 1 310 ? 0.725 7.875 26.828 1 75.75 310 TRP A N 1
ATOM 2264 C CA . TRP A 1 310 ? 1.16 9.266 26.828 1 75.75 310 TRP A CA 1
ATOM 2265 C C . TRP A 1 310 ? 1.425 9.75 28.25 1 75.75 310 TRP A C 1
ATOM 2267 O O . TRP A 1 310 ? 0.581 9.578 29.141 1 75.75 310 TRP A O 1
ATOM 2277 N N . LEU A 1 311 ? 2.668 10.461 28.406 1 64.75 311 LEU A N 1
ATOM 2278 C CA . LEU A 1 311 ? 3.154 11.141 29.594 1 64.75 311 LEU A CA 1
ATOM 2279 C C . LEU A 1 311 ? 3.068 10.234 30.828 1 64.75 311 LEU A C 1
ATOM 2281 O O . LEU A 1 311 ? 3.027 10.719 31.953 1 64.75 311 LEU A O 1
ATOM 2285 N N . ASN A 1 312 ? 2.904 8.867 30.625 1 53.91 312 ASN A N 1
ATOM 2286 C CA . ASN A 1 312 ? 3.096 7.973 31.75 1 53.91 312 ASN A CA 1
ATOM 2287 C C . ASN A 1 312 ? 4.539 7.996 32.25 1 53.91 312 ASN A C 1
ATOM 2289 O O . ASN A 1 312 ? 5.469 7.75 31.484 1 53.91 312 ASN A O 1
ATOM 2293 N N . SER A 1 313 ? 4.934 9.109 32.938 1 41.22 313 SER A N 1
ATOM 2294 C CA . SER A 1 313 ? 6.129 9.078 33.781 1 41.22 313 SER A CA 1
ATOM 2295 C C . SER A 1 313 ? 6.195 7.793 34.594 1 41.22 313 SER A C 1
ATOM 2297 O O . SER A 1 313 ? 5.168 7.293 35.062 1 41.22 313 SER A O 1
ATOM 2299 N N . MET B 1 1 ? 10.305 -23.609 17.094 1 65.31 1 MET B N 1
ATOM 2300 C CA . MET B 1 1 ? 9.617 -23.594 15.805 1 65.31 1 MET B CA 1
ATOM 2301 C C . MET B 1 1 ? 9.414 -22.172 15.312 1 65.31 1 MET B C 1
ATOM 2303 O O . MET B 1 1 ? 9.07 -21.281 16.094 1 65.31 1 MET B O 1
ATOM 2307 N N . SER B 1 2 ? 9.984 -21.969 13.898 1 90.38 2 SER B N 1
ATOM 2308 C CA . SER B 1 2 ? 9.859 -20.609 13.391 1 90.38 2 SER B CA 1
ATOM 2309 C C . SER B 1 2 ? 8.891 -20.547 12.211 1 90.38 2 SER B C 1
ATOM 2311 O O . SER B 1 2 ? 8.625 -21.562 11.562 1 90.38 2 SER B O 1
ATOM 2313 N N . TYR B 1 3 ? 8.148 -19.547 12.133 1 96.56 3 TYR B N 1
ATOM 2314 C CA . TYR B 1 3 ? 7.207 -19.297 11.047 1 96.56 3 TYR B CA 1
ATOM 2315 C C . TYR B 1 3 ? 7.695 -18.188 10.133 1 96.56 3 TYR B C 1
ATOM 2317 O O . TYR B 1 3 ? 8.477 -17.328 10.555 1 96.56 3 TYR B O 1
ATOM 2325 N N . THR B 1 4 ? 7.281 -18.312 8.93 1 97.88 4 THR B N 1
ATOM 2326 C CA . THR B 1 4 ? 7.555 -17.25 7.969 1 97.88 4 THR B CA 1
ATOM 2327 C C . THR B 1 4 ? 6.27 -16.781 7.301 1 97.88 4 THR B C 1
ATOM 2329 O O . THR B 1 4 ? 5.289 -17.531 7.227 1 97.88 4 THR B O 1
ATOM 2332 N N . LEU B 1 5 ? 6.258 -15.57 6.918 1 98.56 5 LEU B N 1
ATOM 2333 C CA . LEU B 1 5 ? 5.129 -14.945 6.238 1 98.56 5 LEU B CA 1
ATOM 2334 C C . LEU B 1 5 ? 5.453 -14.68 4.773 1 98.56 5 LEU B C 1
ATOM 2336 O O . LEU B 1 5 ? 6.551 -14.211 4.453 1 98.56 5 LEU B O 1
ATOM 2340 N N . GLY B 1 6 ? 4.551 -15.078 3.912 1 98.69 6 GLY B N 1
ATOM 2341 C CA . GLY B 1 6 ? 4.633 -14.727 2.504 1 98.69 6 GLY B CA 1
ATOM 2342 C C . GLY B 1 6 ? 3.529 -13.781 2.062 1 98.69 6 GLY B C 1
ATOM 2343 O O . GLY B 1 6 ? 2.381 -13.914 2.484 1 98.69 6 GLY B O 1
ATOM 2344 N N . ILE B 1 7 ? 3.867 -12.773 1.249 1 98.81 7 ILE B N 1
ATOM 2345 C CA . ILE B 1 7 ? 2.922 -11.812 0.688 1 98.81 7 ILE B CA 1
ATOM 2346 C C . ILE B 1 7 ? 3.09 -11.75 -0.828 1 98.81 7 ILE B C 1
ATOM 2348 O O . ILE B 1 7 ? 4.203 -11.578 -1.329 1 98.81 7 ILE B O 1
ATOM 2352 N N . ASP B 1 8 ? 2.016 -11.93 -1.573 1 98.38 8 ASP B N 1
ATOM 2353 C CA . ASP B 1 8 ? 2.016 -11.82 -3.029 1 98.38 8 ASP B CA 1
ATOM 2354 C C . ASP B 1 8 ? 0.84 -10.977 -3.518 1 98.38 8 ASP B C 1
ATOM 2356 O O . ASP B 1 8 ? -0.319 -11.312 -3.256 1 98.38 8 ASP B O 1
ATOM 2360 N N . THR B 1 9 ? 1.14 -9.852 -4.168 1 97.94 9 THR B N 1
ATOM 2361 C CA . THR B 1 9 ? 0.124 -8.969 -4.738 1 97.94 9 THR B CA 1
ATOM 2362 C C . THR B 1 9 ? 0.241 -8.922 -6.258 1 97.94 9 THR B C 1
ATOM 2364 O O . THR B 1 9 ? 0.417 -7.852 -6.84 1 97.94 9 THR B O 1
ATOM 2367 N N . SER B 1 10 ? 0.094 -10.016 -6.91 1 91 10 SER B N 1
ATOM 2368 C CA . SER B 1 10 ? 0.139 -10.102 -8.367 1 91 10 SER B CA 1
ATOM 2369 C C . SER B 1 10 ? -1.172 -9.625 -8.992 1 91 10 SER B C 1
ATOM 2371 O O . SER B 1 10 ? -2.111 -9.273 -8.273 1 91 10 SER B O 1
ATOM 2373 N N . ASN B 1 11 ? -1.292 -9.508 -10.203 1 75.06 11 ASN B N 1
ATOM 2374 C CA . ASN B 1 11 ? -2.32 -8.766 -10.922 1 75.06 11 ASN B CA 1
ATOM 2375 C C . ASN B 1 11 ? -3.719 -9.281 -10.602 1 75.06 11 ASN B C 1
ATOM 2377 O O . ASN B 1 11 ? -4.676 -8.508 -10.547 1 75.06 11 ASN B O 1
ATOM 2381 N N . TYR B 1 12 ? -3.906 -10.516 -10.172 1 84.12 12 TYR B N 1
ATOM 2382 C CA . TYR B 1 12 ? -5.316 -10.883 -10.094 1 84.12 12 TYR B CA 1
ATOM 2383 C C . TYR B 1 12 ? -5.695 -11.273 -8.672 1 84.12 12 TYR B C 1
ATOM 2385 O O . TYR B 1 12 ? -6.879 -11.445 -8.367 1 84.12 12 TYR B O 1
ATOM 2393 N N . ALA B 1 13 ? -4.742 -11.391 -7.855 1 93.88 13 ALA B N 1
ATOM 2394 C CA . ALA B 1 13 ? -5.125 -11.836 -6.516 1 93.88 13 ALA B CA 1
ATOM 2395 C C . ALA B 1 13 ? -4.184 -11.266 -5.461 1 93.88 13 ALA B C 1
ATOM 2397 O O . ALA B 1 13 ? -2.982 -11.133 -5.699 1 93.88 13 ALA B O 1
ATOM 2398 N N . THR B 1 14 ? -4.711 -10.914 -4.328 1 97.69 14 THR B N 1
ATOM 2399 C CA . THR B 1 14 ? -3.939 -10.695 -3.109 1 97.69 14 THR B CA 1
ATOM 2400 C C . THR B 1 14 ? -3.822 -11.984 -2.303 1 97.69 14 THR B C 1
ATOM 2402 O O . THR B 1 14 ? -4.828 -12.633 -2.016 1 97.69 14 THR B O 1
ATOM 2405 N N . SER B 1 15 ? -2.605 -12.367 -1.995 1 97.88 15 SER B N 1
ATOM 2406 C CA . SER B 1 15 ? -2.418 -13.633 -1.288 1 97.88 15 SER B CA 1
ATOM 2407 C C . SER B 1 15 ? -1.465 -13.469 -0.109 1 97.88 15 SER B C 1
ATOM 2409 O O . SER B 1 15 ? -0.493 -12.711 -0.188 1 97.88 15 SER B O 1
ATOM 2411 N N . LEU B 1 16 ? -1.717 -14.133 0.984 1 98.44 16 LEU B N 1
ATOM 2412 C CA . LEU B 1 16 ? -0.893 -14.25 2.182 1 98.44 16 LEU B CA 1
ATOM 2413 C C . LEU B 1 16 ? -0.76 -15.703 2.611 1 98.44 16 LEU B C 1
ATOM 2415 O O . LEU B 1 16 ? -1.687 -16.5 2.426 1 98.44 16 LEU B O 1
ATOM 2419 N N . ALA B 1 17 ? 0.388 -16.047 3.154 1 97.88 17 ALA B N 1
ATOM 2420 C CA . ALA B 1 17 ? 0.552 -17.406 3.668 1 97.88 17 ALA B CA 1
ATOM 2421 C C . ALA B 1 17 ? 1.549 -17.438 4.824 1 97.88 17 ALA B C 1
ATOM 2423 O O . ALA B 1 17 ? 2.5 -16.656 4.852 1 97.88 17 ALA B O 1
ATOM 2424 N N . VAL B 1 18 ? 1.33 -18.297 5.746 1 98 18 VAL B N 1
ATOM 2425 C CA . VAL B 1 18 ? 2.244 -18.562 6.852 1 98 18 VAL B CA 1
ATOM 2426 C C . VAL B 1 18 ? 2.791 -19.984 6.73 1 98 18 VAL B C 1
ATOM 2428 O O . VAL B 1 18 ? 2.025 -20.953 6.598 1 98 18 VAL B O 1
ATOM 2431 N N . PHE B 1 19 ? 4.051 -20.094 6.742 1 96.5 19 PHE B N 1
ATOM 2432 C CA . PHE B 1 19 ? 4.742 -21.375 6.613 1 96.5 19 PHE B CA 1
ATOM 2433 C C . PHE B 1 19 ? 5.469 -21.734 7.902 1 96.5 19 PHE B C 1
ATOM 2435 O O . PHE B 1 19 ? 6.211 -20.922 8.453 1 96.5 19 PHE B O 1
ATOM 2442 N N . ASP B 1 20 ? 5.16 -22.938 8.445 1 95 20 ASP B N 1
ATOM 2443 C CA . ASP B 1 20 ? 5.938 -23.516 9.523 1 95 20 ASP B CA 1
ATOM 2444 C C . ASP B 1 20 ? 7.246 -24.109 9 1 95 20 ASP B C 1
ATOM 2446 O O . ASP B 1 20 ? 7.23 -25.047 8.188 1 95 20 ASP B O 1
ATOM 2450 N N . THR B 1 21 ? 8.32 -23.656 9.453 1 90.75 21 THR B N 1
ATOM 2451 C CA . THR B 1 21 ? 9.633 -24.031 8.93 1 90.75 21 THR B CA 1
ATOM 2452 C C . THR B 1 21 ? 9.898 -25.516 9.148 1 90.75 21 THR B C 1
ATOM 2454 O O . THR B 1 21 ? 10.867 -26.062 8.609 1 90.75 21 THR B O 1
ATOM 2457 N N . ALA B 1 22 ? 9.008 -26.188 9.844 1 87.56 22 ALA B N 1
ATOM 2458 C CA . ALA B 1 22 ? 9.07 -27.641 9.977 1 87.56 22 ALA B CA 1
ATOM 2459 C C . ALA B 1 22 ? 8.539 -28.328 8.719 1 87.56 22 ALA B C 1
ATOM 2461 O O . ALA B 1 22 ? 8.695 -29.531 8.555 1 87.56 22 ALA B O 1
ATOM 2462 N N . GLY B 1 23 ? 7.883 -27.578 7.902 1 88.12 23 GLY B N 1
ATOM 2463 C CA . GLY B 1 23 ? 7.574 -28.141 6.602 1 88.12 23 GLY B CA 1
ATOM 2464 C C . GLY B 1 23 ? 6.086 -28.203 6.312 1 88.12 23 GLY B C 1
ATOM 2465 O O . GLY B 1 23 ? 5.602 -29.141 5.672 1 88.12 23 GLY B O 1
ATOM 2466 N N . GLU B 1 24 ? 5.379 -27.203 6.809 1 88.69 24 GLU B N 1
ATOM 2467 C CA . GLU B 1 24 ? 3.938 -27.188 6.582 1 88.69 24 GLU B CA 1
ATOM 2468 C C . GLU B 1 24 ? 3.424 -25.766 6.379 1 88.69 24 GLU B C 1
ATOM 2470 O O . GLU B 1 24 ? 3.77 -24.859 7.141 1 88.69 24 GLU B O 1
ATOM 2475 N N . VAL B 1 25 ? 2.619 -25.625 5.348 1 89.5 25 VAL B N 1
ATOM 2476 C CA . VAL B 1 25 ? 1.871 -24.375 5.219 1 89.5 25 VAL B CA 1
ATOM 2477 C C . VAL B 1 25 ? 0.709 -24.359 6.211 1 89.5 25 VAL B C 1
ATOM 2479 O O . VAL B 1 25 ? -0.238 -25.141 6.074 1 89.5 25 VAL B O 1
ATOM 2482 N N . VAL B 1 26 ? 0.744 -23.438 7.098 1 90 26 VAL B N 1
ATOM 2483 C CA . VAL B 1 26 ? -0.188 -23.453 8.219 1 90 26 VAL B CA 1
ATOM 2484 C C . VAL B 1 26 ? -1.47 -22.719 7.844 1 90 26 VAL B C 1
ATOM 2486 O O . VAL B 1 26 ? -2.562 -23.109 8.258 1 90 26 VAL B O 1
ATOM 2489 N N . CYS B 1 27 ? -1.335 -21.656 7.129 1 93 27 CYS B N 1
ATOM 2490 C CA . CYS B 1 27 ? -2.48 -20.859 6.707 1 93 27 CYS B CA 1
ATOM 2491 C C . CYS B 1 27 ? -2.191 -20.141 5.395 1 93 27 CYS B C 1
ATOM 2493 O O . CYS B 1 27 ? -1.042 -19.797 5.113 1 93 27 CYS B O 1
ATOM 2495 N N . ALA B 1 28 ? -3.199 -20.078 4.637 1 95.06 28 ALA B N 1
ATOM 2496 C CA . ALA B 1 28 ? -3.135 -19.359 3.367 1 95.06 28 ALA B CA 1
ATOM 2497 C C . ALA B 1 28 ? -4.441 -18.625 3.086 1 95.06 28 ALA B C 1
ATOM 2499 O O . ALA B 1 28 ? -5.527 -19.156 3.355 1 95.06 28 ALA B O 1
ATOM 2500 N N . LYS B 1 29 ? -4.348 -17.391 2.703 1 96.38 29 LYS B N 1
ATOM 2501 C CA . LYS B 1 29 ? -5.488 -16.578 2.311 1 96.38 29 LYS B CA 1
ATOM 2502 C C . LYS B 1 29 ? -5.305 -16 0.907 1 96.38 29 LYS B C 1
ATOM 2504 O O . LYS B 1 29 ? -4.184 -15.688 0.505 1 96.38 29 LYS B O 1
ATOM 2509 N N . LYS B 1 30 ? -6.402 -15.953 0.225 1 95.75 30 LYS B N 1
ATOM 2510 C CA . LYS B 1 30 ? -6.398 -15.414 -1.134 1 95.75 30 LYS B CA 1
ATOM 2511 C C . LYS B 1 30 ? -7.684 -14.648 -1.428 1 95.75 30 LYS B C 1
ATOM 2513 O O . LYS B 1 30 ? -8.773 -15.07 -1.031 1 95.75 30 LYS B O 1
ATOM 2518 N N . ARG B 1 31 ? -7.574 -13.5 -2.008 1 95.56 31 ARG B N 1
ATOM 2519 C CA . ARG B 1 31 ? -8.703 -12.711 -2.475 1 95.56 31 ARG B CA 1
ATOM 2520 C C . ARG B 1 31 ? -8.5 -12.25 -3.914 1 95.56 31 ARG B C 1
ATOM 2522 O O . ARG B 1 31 ? -7.496 -11.609 -4.227 1 95.56 31 ARG B O 1
ATOM 2529 N N . PHE B 1 32 ? -9.469 -12.57 -4.746 1 92.88 32 PHE B N 1
ATOM 2530 C CA . PHE B 1 32 ? -9.398 -12.133 -6.133 1 92.88 32 PHE B CA 1
ATOM 2531 C C . PHE B 1 32 ? -9.797 -10.664 -6.262 1 92.88 32 PHE B C 1
ATOM 2533 O O . PHE B 1 32 ? -10.688 -10.195 -5.559 1 92.88 32 PHE B O 1
ATOM 2540 N N . LEU B 1 33 ? -9.102 -9.953 -7.152 1 92.5 33 LEU B N 1
ATOM 2541 C CA . LEU B 1 33 ? -9.453 -8.562 -7.418 1 92.5 33 LEU B CA 1
ATOM 2542 C C . LEU B 1 33 ? -10.734 -8.477 -8.234 1 92.5 33 LEU B C 1
ATOM 2544 O O . LEU B 1 33 ? -10.977 -9.297 -9.117 1 92.5 33 LEU B O 1
ATOM 2548 N N . PRO B 1 34 ? -11.539 -7.469 -7.898 1 87.31 34 PRO B N 1
ATOM 2549 C CA . PRO B 1 34 ? -12.75 -7.297 -8.695 1 87.31 34 PRO B CA 1
ATOM 2550 C C . PRO B 1 34 ? -12.469 -6.832 -10.117 1 87.31 34 PRO B C 1
ATOM 2552 O O . PRO B 1 34 ? -11.625 -5.953 -10.328 1 87.31 34 PRO B O 1
ATOM 2555 N N . VAL B 1 35 ? -12.953 -7.555 -11.117 1 78.5 35 VAL B N 1
ATOM 2556 C CA . VAL B 1 35 ? -12.852 -7.16 -12.516 1 78.5 35 VAL B CA 1
ATOM 2557 C C . VAL B 1 35 ? -14.234 -6.77 -13.039 1 78.5 35 VAL B C 1
ATOM 2559 O O . VAL B 1 35 ? -15.203 -7.516 -12.875 1 78.5 35 VAL B O 1
ATOM 2562 N N . LYS B 1 36 ? -14.297 -5.395 -13.398 1 72.88 36 LYS B N 1
ATOM 2563 C CA . LYS B 1 36 ? -15.578 -4.918 -13.891 1 72.88 36 LYS B CA 1
ATOM 2564 C C . LYS B 1 36 ? -16.031 -5.719 -15.109 1 72.88 36 LYS B C 1
ATOM 2566 O O . LYS B 1 36 ? -15.203 -6.109 -15.945 1 72.88 36 LYS B O 1
ATOM 2571 N N . ASN B 1 37 ? -17.266 -6 -15.133 1 68 37 ASN B N 1
ATOM 2572 C CA . ASN B 1 37 ? -17.875 -6.727 -16.25 1 68 37 ASN B CA 1
ATOM 2573 C C . ASN B 1 37 ? -17.516 -6.09 -17.594 1 68 37 ASN B C 1
ATOM 2575 O O . ASN B 1 37 ? -17.594 -4.867 -17.734 1 68 37 ASN B O 1
ATOM 2579 N N . GLY B 1 38 ? -17.031 -6.93 -18.5 1 63.97 38 GLY B N 1
ATOM 2580 C CA . GLY B 1 38 ? -16.766 -6.473 -19.859 1 63.97 38 GLY B CA 1
ATOM 2581 C C . GLY B 1 38 ? -15.32 -6.035 -20.062 1 63.97 38 GLY B C 1
ATOM 2582 O O . GLY B 1 38 ? -14.898 -5.789 -21.188 1 63.97 38 GLY B O 1
ATOM 2583 N N . GLN B 1 39 ? -14.641 -5.766 -19 1 64.25 39 GLN B N 1
ATOM 2584 C CA . GLN B 1 39 ? -13.266 -5.305 -19.172 1 64.25 39 GLN B CA 1
ATOM 2585 C C . GLN B 1 39 ? -12.312 -6.484 -19.328 1 64.25 39 GLN B C 1
ATOM 2587 O O . GLN B 1 39 ? -12.516 -7.539 -18.719 1 64.25 39 GLN B O 1
ATOM 2592 N N . LEU B 1 40 ? -11.391 -6.418 -20.406 1 61.81 40 LEU B N 1
ATOM 2593 C CA . LEU B 1 40 ? -10.453 -7.484 -20.75 1 61.81 40 LEU B CA 1
ATOM 2594 C C . LEU B 1 40 ? -9.297 -7.531 -19.766 1 61.81 40 LEU B C 1
ATOM 2596 O O . LEU B 1 40 ? -8.5 -8.477 -19.766 1 61.81 40 LEU B O 1
ATOM 2600 N N . GLY B 1 41 ? -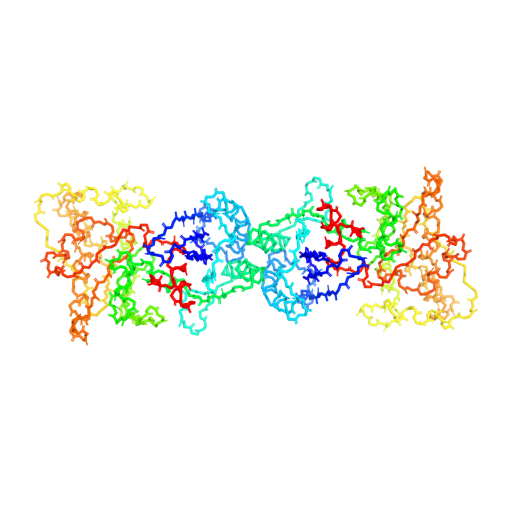9.336 -6.539 -18.734 1 70.81 41 GLY B N 1
ATOM 2601 C CA . GLY B 1 41 ? -8.203 -6.543 -17.812 1 70.81 41 GLY B CA 1
ATOM 2602 C C . GLY B 1 41 ? -8.305 -5.484 -16.734 1 70.81 41 GLY B C 1
ATOM 2603 O O . GLY B 1 41 ? -9.359 -4.859 -16.578 1 70.81 41 GLY B O 1
ATOM 2604 N N . LEU B 1 42 ? -7.387 -5.645 -15.883 1 80.44 42 LEU B N 1
ATOM 2605 C CA . LEU B 1 42 ? -7.359 -4.711 -14.766 1 80.44 42 LEU B CA 1
ATOM 2606 C C . LEU B 1 42 ? -6.242 -3.686 -14.938 1 80.44 42 LEU B C 1
ATOM 2608 O O . LEU B 1 42 ? -5.098 -4.051 -15.211 1 80.44 42 LEU B O 1
ATOM 2612 N N . ARG B 1 43 ? -6.645 -2.43 -14.945 1 87.88 43 ARG B N 1
ATOM 2613 C CA . ARG B 1 43 ? -5.633 -1.378 -14.969 1 87.88 43 ARG B CA 1
ATOM 2614 C C . ARG B 1 43 ? -4.688 -1.498 -13.781 1 87.88 43 ARG B C 1
ATOM 2616 O O . ARG B 1 43 ? -5.117 -1.824 -12.672 1 87.88 43 ARG B O 1
ATOM 2623 N N . GLN B 1 44 ? -3.426 -1.178 -14.062 1 89.88 44 GLN B N 1
ATOM 2624 C CA . GLN B 1 44 ? -2.41 -1.299 -13.023 1 89.88 44 GLN B CA 1
ATOM 2625 C C . GLN B 1 44 ? -2.77 -0.456 -11.805 1 89.88 44 GLN B C 1
ATOM 2627 O O . GLN B 1 44 ? -2.566 -0.883 -10.664 1 89.88 44 GLN B O 1
ATOM 2632 N N . SER B 1 45 ? -3.312 0.746 -12.102 1 92.75 45 SER B N 1
ATOM 2633 C CA . SER B 1 45 ? -3.688 1.628 -11 1 92.75 45 SER B CA 1
ATOM 2634 C C . SER B 1 45 ? -4.816 1.025 -10.172 1 92.75 45 SER B C 1
ATOM 2636 O O . SER B 1 45 ? -4.824 1.151 -8.945 1 92.75 45 SER B O 1
ATOM 2638 N N . ASP B 1 46 ? -5.723 0.344 -10.844 1 93.19 46 ASP B N 1
ATOM 2639 C CA . ASP B 1 46 ? -6.82 -0.323 -10.148 1 93.19 46 ASP B CA 1
ATOM 2640 C C . ASP B 1 46 ? -6.309 -1.496 -9.312 1 93.19 46 ASP B C 1
ATOM 2642 O O . ASP B 1 46 ? -6.738 -1.688 -8.172 1 93.19 46 ASP B O 1
ATOM 2646 N N . ALA B 1 47 ? -5.457 -2.252 -9.922 1 94.94 47 ALA B N 1
ATOM 2647 C CA . ALA B 1 47 ? -4.883 -3.389 -9.211 1 94.94 47 ALA B CA 1
ATOM 2648 C C . ALA B 1 47 ? -4.168 -2.934 -7.938 1 94.94 47 ALA B C 1
ATOM 2650 O O . ALA B 1 47 ? -4.367 -3.51 -6.867 1 94.94 47 ALA B O 1
ATOM 2651 N N . LEU B 1 48 ? -3.348 -1.894 -8.133 1 97.12 48 LEU B N 1
ATOM 2652 C CA . LEU B 1 48 ? -2.643 -1.359 -6.973 1 97.12 48 LEU B CA 1
ATOM 2653 C C . LEU B 1 48 ? -3.625 -0.914 -5.898 1 97.12 48 LEU B C 1
ATOM 2655 O O . LEU B 1 48 ? -3.441 -1.225 -4.719 1 97.12 48 LEU B O 1
ATOM 2659 N N . PHE B 1 49 ? -4.641 -0.203 -6.301 1 96.5 49 PHE B N 1
ATOM 2660 C CA . PHE B 1 49 ? -5.672 0.263 -5.379 1 96.5 49 PHE B CA 1
ATOM 2661 C C . PHE B 1 49 ? -6.301 -0.907 -4.633 1 96.5 49 PHE B C 1
ATOM 2663 O O . PHE B 1 49 ? -6.359 -0.906 -3.402 1 96.5 49 PHE B O 1
ATOM 2670 N N . HIS B 1 50 ? -6.719 -1.91 -5.309 1 96.94 50 HIS B N 1
ATOM 2671 C CA . HIS B 1 50 ? -7.438 -3.031 -4.715 1 96.94 50 HIS B CA 1
ATOM 2672 C C . HIS B 1 50 ? -6.539 -3.826 -3.771 1 96.94 50 HIS B C 1
ATOM 2674 O O . HIS B 1 50 ? -6.98 -4.258 -2.703 1 96.94 50 HIS B O 1
ATOM 2680 N N . HIS B 1 51 ? -5.289 -4.055 -4.172 1 98.31 51 HIS B N 1
ATOM 2681 C CA . HIS B 1 51 ? -4.355 -4.738 -3.285 1 98.31 51 HIS B CA 1
ATOM 2682 C C . HIS B 1 51 ? -4.148 -3.959 -1.992 1 98.31 51 HIS B C 1
ATOM 2684 O O . HIS B 1 51 ? -4.195 -4.531 -0.902 1 98.31 51 HIS B O 1
ATOM 2690 N N . THR B 1 52 ? -3.895 -2.666 -2.164 1 98.12 52 THR B N 1
ATOM 2691 C CA . THR B 1 52 ? -3.631 -1.814 -1.01 1 98.12 52 THR B CA 1
ATOM 2692 C C . THR B 1 52 ? -4.824 -1.809 -0.058 1 98.12 52 THR B C 1
ATOM 2694 O O . THR B 1 52 ? -4.652 -1.818 1.162 1 98.12 52 THR B O 1
ATOM 2697 N N . ALA B 1 53 ? -5.961 -1.796 -0.61 1 97.25 53 ALA B N 1
ATOM 2698 C CA . ALA B 1 53 ? -7.195 -1.789 0.173 1 97.25 53 ALA B CA 1
ATOM 2699 C C . ALA B 1 53 ? -7.422 -3.137 0.852 1 97.25 53 ALA B C 1
ATOM 2701 O O . ALA B 1 53 ? -7.922 -3.197 1.977 1 97.25 53 ALA B O 1
ATOM 2702 N N . ALA B 1 54 ? -7.055 -4.223 0.256 1 97.81 54 ALA B N 1
ATOM 2703 C CA . ALA B 1 54 ? -7.367 -5.566 0.727 1 97.81 54 ALA B CA 1
ATOM 2704 C C . ALA B 1 54 ? -6.398 -6.008 1.818 1 97.81 54 ALA B C 1
ATOM 2706 O O . ALA B 1 54 ? -6.773 -6.754 2.729 1 97.81 54 ALA B O 1
ATOM 2707 N N . LEU B 1 55 ? -5.176 -5.598 1.773 1 98.31 55 LEU B N 1
ATOM 2708 C CA . LEU B 1 55 ? -4.086 -6.148 2.572 1 98.31 55 LEU B CA 1
ATOM 2709 C C . LEU B 1 55 ? -4.363 -5.98 4.062 1 98.31 55 LEU B C 1
ATOM 2711 O O . LEU B 1 55 ? -4.227 -6.934 4.832 1 98.31 55 LEU B O 1
ATOM 2715 N N . PRO B 1 56 ? -4.797 -4.754 4.488 1 97.69 56 PRO B N 1
ATOM 2716 C CA . PRO B 1 56 ? -5.027 -4.602 5.93 1 97.69 56 PRO B CA 1
ATOM 2717 C C . PRO B 1 56 ? -6.066 -5.586 6.465 1 97.69 56 PRO B C 1
ATOM 2719 O O . PRO B 1 56 ? -5.859 -6.195 7.516 1 97.69 56 PRO B O 1
ATOM 2722 N N . GLU B 1 57 ? -7.121 -5.73 5.754 1 97.69 57 GLU B N 1
ATOM 2723 C CA . GLU B 1 57 ? -8.172 -6.652 6.16 1 97.69 57 GLU B CA 1
ATOM 2724 C C . GLU B 1 57 ? -7.676 -8.094 6.152 1 97.69 57 GLU B C 1
ATOM 2726 O O . GLU B 1 57 ? -7.934 -8.852 7.09 1 97.69 57 GLU B O 1
ATOM 2731 N N . MET B 1 58 ? -7.02 -8.453 5.129 1 98.12 58 MET B N 1
ATOM 2732 C CA . MET B 1 58 ? -6.535 -9.82 4.98 1 98.12 58 MET B CA 1
ATOM 2733 C C . MET B 1 58 ? -5.492 -10.148 6.043 1 98.12 58 MET B C 1
ATOM 2735 O O . MET B 1 58 ? -5.43 -11.273 6.535 1 98.12 58 MET B O 1
ATOM 2739 N N . MET B 1 59 ? -4.645 -9.219 6.363 1 97.94 59 MET B N 1
ATOM 2740 C CA . MET B 1 59 ? -3.668 -9.43 7.426 1 97.94 59 MET B CA 1
ATOM 2741 C C . MET B 1 59 ? -4.363 -9.641 8.766 1 97.94 59 MET B C 1
ATOM 2743 O O . MET B 1 59 ? -3.938 -10.477 9.57 1 97.94 59 MET B O 1
ATOM 2747 N N . ALA B 1 60 ? -5.34 -8.836 9.023 1 97.56 60 ALA B N 1
ATOM 2748 C CA . ALA B 1 60 ? -6.109 -9.023 10.25 1 97.56 60 ALA B CA 1
ATOM 2749 C C . ALA B 1 60 ? -6.742 -10.406 10.297 1 97.56 60 ALA B C 1
ATOM 2751 O O . ALA B 1 60 ? -6.742 -11.062 11.352 1 97.56 60 ALA B O 1
ATOM 2752 N N . GLU B 1 61 ? -7.324 -10.836 9.148 1 97.56 61 GLU B N 1
ATOM 2753 C CA . GLU B 1 61 ? -7.883 -12.188 9.055 1 97.56 61 GLU B CA 1
ATOM 2754 C C . GLU B 1 61 ? -6.82 -13.242 9.352 1 97.56 61 GLU B C 1
ATOM 2756 O O . GLU B 1 61 ? -7.086 -14.219 10.055 1 97.56 61 GLU B O 1
ATOM 2761 N N . LEU B 1 62 ? -5.656 -13.062 8.789 1 97.06 62 LEU B N 1
ATOM 2762 C CA . LEU B 1 62 ? -4.551 -13.984 9.008 1 97.06 62 LEU B CA 1
ATOM 2763 C C . LEU B 1 62 ? -4.156 -14.023 10.484 1 97.06 62 LEU B C 1
ATOM 2765 O O . LEU B 1 62 ? -3.877 -15.094 11.023 1 97.06 62 LEU B O 1
ATOM 2769 N N . ALA B 1 63 ? -4.145 -12.898 11.148 1 96.62 63 ALA B N 1
ATOM 2770 C CA . ALA B 1 63 ? -3.748 -12.766 12.547 1 96.62 63 ALA B CA 1
ATOM 2771 C C . ALA B 1 63 ? -4.723 -13.5 13.461 1 96.62 63 ALA B C 1
ATOM 2773 O O . ALA B 1 63 ? -4.371 -13.867 14.586 1 96.62 63 ALA B O 1
ATOM 2774 N N . ALA B 1 64 ? -5.949 -13.633 13.016 1 96 64 ALA B N 1
ATOM 2775 C CA . ALA B 1 64 ? -6.953 -14.375 13.781 1 96 64 ALA B CA 1
ATOM 2776 C C . ALA B 1 64 ? -6.668 -15.867 13.766 1 96 64 ALA B C 1
ATOM 2778 O O . ALA B 1 64 ? -7.133 -16.609 14.633 1 96 64 ALA B O 1
ATOM 2779 N N . GLU B 1 65 ? -5.887 -16.344 12.789 1 94.94 65 GLU B N 1
ATOM 2780 C CA . GLU B 1 65 ? -5.645 -17.766 12.602 1 94.94 65 GLU B CA 1
ATOM 2781 C C . GLU B 1 65 ? -4.223 -18.156 13 1 94.94 65 GLU B C 1
ATOM 2783 O O . GLU B 1 65 ? -3.936 -19.328 13.258 1 94.94 65 GLU B O 1
ATOM 2788 N N . ALA B 1 66 ? -3.357 -17.203 12.969 1 94.38 66 ALA B N 1
ATOM 2789 C CA . ALA B 1 66 ? -1.95 -17.438 13.297 1 94.38 66 ALA B CA 1
ATOM 2790 C C . ALA B 1 66 ? -1.392 -16.297 14.141 1 94.38 66 ALA B C 1
ATOM 2792 O O . ALA B 1 66 ? -1.766 -15.133 13.961 1 94.38 66 ALA B O 1
ATOM 2793 N N . ASP B 1 67 ? -0.516 -16.625 15.086 1 95.69 67 ASP B N 1
ATOM 2794 C CA . ASP B 1 67 ? 0.165 -15.594 15.867 1 95.69 67 ASP B CA 1
ATOM 2795 C C . ASP B 1 67 ? 1.277 -14.938 15.055 1 95.69 67 ASP B C 1
ATOM 2797 O O . ASP B 1 67 ? 2.395 -15.453 14.984 1 95.69 67 ASP B O 1
ATOM 2801 N N . LEU B 1 68 ? 1.053 -13.812 14.508 1 97 68 LEU B N 1
ATOM 2802 C CA . LEU B 1 68 ? 1.977 -13.156 13.594 1 97 68 LEU B CA 1
ATOM 2803 C C . LEU B 1 68 ? 3.203 -12.641 14.336 1 97 68 LEU B C 1
ATOM 2805 O O . LEU B 1 68 ? 4.219 -12.312 13.711 1 97 68 LEU B O 1
ATOM 2809 N N . THR B 1 69 ? 3.152 -12.508 15.648 1 96.69 69 THR B N 1
ATOM 2810 C CA . THR B 1 69 ? 4.301 -12.047 16.422 1 96.69 69 THR B CA 1
ATOM 2811 C C . THR B 1 69 ? 5.371 -13.133 16.484 1 96.69 69 THR B C 1
ATOM 2813 O O . THR B 1 69 ? 6.465 -12.898 17.016 1 96.69 69 THR B O 1
ATOM 2816 N N . GLN B 1 70 ? 5.098 -14.32 15.93 1 96.44 70 GLN B N 1
ATOM 2817 C CA . GLN B 1 70 ? 6.035 -15.438 15.945 1 96.44 70 GLN B CA 1
ATOM 2818 C C . GLN B 1 70 ? 6.734 -15.586 14.594 1 96.44 70 GLN B C 1
ATOM 2820 O O . GLN B 1 70 ? 7.551 -16.484 14.406 1 96.44 70 GLN B O 1
ATOM 2825 N N . ILE B 1 71 ? 6.426 -14.711 13.703 1 97.69 71 ILE B N 1
ATOM 2826 C CA . ILE B 1 71 ? 7.055 -14.758 12.383 1 97.69 71 ILE B CA 1
ATOM 2827 C C . ILE B 1 71 ? 8.531 -14.391 12.508 1 97.69 71 ILE B C 1
ATOM 2829 O O . ILE B 1 71 ? 8.883 -13.414 13.172 1 97.69 71 ILE B O 1
ATOM 2833 N N . ALA B 1 72 ? 9.344 -15.18 11.828 1 97.81 72 ALA B N 1
ATOM 2834 C CA . ALA B 1 72 ? 10.789 -14.992 11.977 1 97.81 72 ALA B CA 1
ATOM 2835 C C . ALA B 1 72 ? 11.398 -14.422 10.703 1 97.81 72 ALA B C 1
ATOM 2837 O O . ALA B 1 72 ? 12.539 -13.961 10.703 1 97.81 72 ALA B O 1
ATOM 2838 N N . ALA B 1 73 ? 10.672 -14.422 9.594 1 98.31 73 ALA B N 1
ATOM 2839 C CA . ALA B 1 73 ? 11.07 -13.805 8.328 1 98.31 73 ALA B CA 1
ATOM 2840 C C . ALA B 1 73 ? 9.859 -13.539 7.441 1 98.31 73 ALA B C 1
ATOM 2842 O O . ALA B 1 73 ? 8.852 -14.242 7.527 1 98.31 73 ALA B O 1
ATOM 2843 N N . VAL B 1 74 ? 9.992 -12.531 6.629 1 98.69 74 VAL B N 1
ATOM 2844 C CA . VAL B 1 74 ? 8.914 -12.18 5.711 1 98.69 74 VAL B CA 1
ATOM 2845 C C . VAL B 1 74 ? 9.414 -12.266 4.27 1 98.69 74 VAL B C 1
ATOM 2847 O O . VAL B 1 74 ? 10.508 -11.781 3.959 1 98.69 74 VAL B O 1
ATOM 2850 N N . GLY B 1 75 ? 8.688 -12.969 3.418 1 98.69 75 GLY B N 1
ATOM 2851 C CA . GLY B 1 75 ? 8.898 -12.953 1.979 1 98.69 75 GLY B CA 1
ATOM 2852 C C . GLY B 1 75 ? 7.859 -12.141 1.231 1 98.69 75 GLY B C 1
ATOM 2853 O O . GLY B 1 75 ? 6.691 -12.102 1.625 1 98.69 75 GLY B O 1
ATOM 2854 N N . VAL B 1 76 ? 8.258 -11.508 0.101 1 98.81 76 VAL B N 1
ATOM 2855 C CA . VAL B 1 76 ? 7.312 -10.742 -0.7 1 98.81 76 VAL B CA 1
ATOM 2856 C C . VAL B 1 76 ? 7.707 -10.812 -2.174 1 98.81 76 VAL B C 1
ATOM 2858 O O . VAL B 1 76 ? 8.891 -10.758 -2.508 1 98.81 76 VAL B O 1
ATOM 2861 N N . SER B 1 77 ? 6.707 -11.023 -3.049 1 98.31 77 SER B N 1
ATOM 2862 C CA . SER B 1 77 ? 6.949 -10.867 -4.48 1 98.31 77 SER B CA 1
ATOM 2863 C C . SER B 1 77 ? 7.066 -9.391 -4.863 1 98.31 77 SER B C 1
ATOM 2865 O O . SER B 1 77 ? 6.137 -8.609 -4.645 1 98.31 77 SER B O 1
ATOM 2867 N N . GLN B 1 78 ? 8.172 -9.047 -5.465 1 97.69 78 GLN B N 1
ATOM 2868 C CA . GLN B 1 78 ? 8.375 -7.629 -5.754 1 97.69 78 GLN B CA 1
ATOM 2869 C C . GLN B 1 78 ? 8.172 -7.336 -7.234 1 97.69 78 GLN B C 1
ATOM 2871 O O . GLN B 1 78 ? 8.055 -6.172 -7.633 1 97.69 78 GLN B O 1
ATOM 2876 N N . LYS B 1 79 ? 8.172 -8.328 -8.062 1 97 79 LYS B N 1
ATOM 2877 C CA . LYS B 1 79 ? 7.988 -8.227 -9.508 1 97 79 LYS B CA 1
ATOM 2878 C C . LYS B 1 79 ? 7.539 -9.555 -10.102 1 97 79 LYS B C 1
ATOM 2880 O O . LYS B 1 79 ? 7.539 -10.578 -9.422 1 97 79 LYS B O 1
ATOM 2885 N N . PRO B 1 80 ? 7.129 -9.523 -11.414 1 95.06 80 PRO B N 1
ATOM 2886 C CA . PRO B 1 80 ? 6.586 -10.75 -12.008 1 95.06 80 PRO B CA 1
ATOM 2887 C C . PRO B 1 80 ? 7.648 -11.836 -12.18 1 95.06 80 PRO B C 1
ATOM 2889 O O . PRO B 1 80 ? 7.438 -12.977 -11.773 1 95.06 80 PRO B O 1
ATOM 2892 N N . ARG B 1 81 ? 8.836 -11.539 -12.742 1 95.12 81 ARG B N 1
ATOM 2893 C CA . ARG B 1 81 ? 9.875 -12.5 -13.109 1 95.12 81 ARG B CA 1
ATOM 2894 C C . ARG B 1 81 ? 11.242 -12.039 -12.625 1 95.12 81 ARG B C 1
ATOM 2896 O O . ARG B 1 81 ? 11.461 -10.844 -12.398 1 95.12 81 ARG B O 1
ATOM 2903 N N . PRO B 1 82 ? 12.156 -12.984 -12.445 1 95.12 82 PRO B N 1
ATOM 2904 C CA . PRO B 1 82 ? 13.484 -12.625 -11.945 1 95.12 82 PRO B CA 1
ATOM 2905 C C . PRO B 1 82 ? 14.422 -12.156 -13.055 1 95.12 82 PRO B C 1
ATOM 2907 O O . PRO B 1 82 ? 15.523 -12.703 -13.211 1 95.12 82 PRO B O 1
ATOM 2910 N N . VAL B 1 83 ? 13.945 -11.258 -13.812 1 92.94 83 VAL B N 1
ATOM 2911 C CA . VAL B 1 83 ? 14.766 -10.719 -14.898 1 92.94 83 VAL B CA 1
ATOM 2912 C C . VAL B 1 83 ? 14.742 -9.188 -14.852 1 92.94 83 VAL B C 1
ATOM 2914 O O . VAL B 1 83 ? 13.836 -8.594 -14.266 1 92.94 83 VAL B O 1
ATOM 2917 N N . GLU B 1 84 ? 15.727 -8.609 -15.438 1 91.12 84 GLU B N 1
ATOM 2918 C CA . GLU B 1 84 ? 15.82 -7.148 -15.484 1 91.12 84 GLU B CA 1
ATOM 2919 C C . GLU B 1 84 ? 14.648 -6.551 -16.266 1 91.12 84 GLU B C 1
ATOM 2921 O O . GLU B 1 84 ? 14.25 -7.082 -17.297 1 91.12 84 GLU B O 1
ATOM 2926 N N . GLY B 1 85 ? 14.148 -5.504 -15.797 1 93 85 GLY B N 1
ATOM 2927 C CA . GLY B 1 85 ? 13.078 -4.805 -16.5 1 93 85 GLY B CA 1
ATOM 2928 C C . GLY B 1 85 ? 11.695 -5.312 -16.141 1 93 85 GLY B C 1
ATOM 2929 O O . GLY B 1 85 ? 10.688 -4.688 -16.484 1 93 85 GLY B O 1
ATOM 2930 N N . SER B 1 86 ? 11.688 -6.516 -15.547 1 93.19 86 SER B N 1
ATOM 2931 C CA . SER B 1 86 ? 10.406 -7.012 -15.062 1 93.19 86 SER B CA 1
ATOM 2932 C C . SER B 1 86 ? 9.859 -6.133 -13.945 1 93.19 86 SER B C 1
ATOM 2934 O O . SER B 1 86 ? 10.477 -6.008 -12.883 1 93.19 86 SER B O 1
ATOM 2936 N N . TYR B 1 87 ? 8.695 -5.461 -14.258 1 95 87 TYR B N 1
ATOM 2937 C CA . TYR B 1 87 ? 8.141 -4.527 -13.281 1 95 87 TYR B CA 1
ATOM 2938 C C . TYR B 1 87 ? 6.629 -4.398 -13.445 1 95 87 TYR B C 1
ATOM 2940 O O . TYR B 1 87 ? 6.125 -4.34 -14.562 1 95 87 TYR B O 1
ATOM 2948 N N . MET B 1 88 ? 5.93 -4.441 -12.383 1 95.44 88 MET B N 1
ATOM 2949 C CA . MET B 1 88 ? 4.52 -4.074 -12.312 1 95.44 88 MET B CA 1
ATOM 2950 C C . MET B 1 88 ? 4.215 -3.316 -11.023 1 95.44 88 MET B C 1
ATOM 2952 O O . MET B 1 88 ? 4.555 -3.777 -9.93 1 95.44 88 MET B O 1
ATOM 2956 N N . PRO B 1 89 ? 3.512 -2.182 -11.055 1 96.25 89 PRO B N 1
ATOM 2957 C CA . PRO B 1 89 ? 3.291 -1.325 -9.891 1 96.25 89 PRO B CA 1
ATOM 2958 C C . PRO B 1 89 ? 2.479 -2.016 -8.797 1 96.25 89 PRO B C 1
ATOM 2960 O O . PRO B 1 89 ? 2.631 -1.696 -7.613 1 96.25 89 PRO B O 1
ATOM 2963 N N . CYS B 1 90 ? 1.614 -2.938 -9.164 1 96.31 90 CYS B N 1
ATOM 2964 C CA . CYS B 1 90 ? 0.708 -3.541 -8.188 1 96.31 90 CYS B CA 1
ATOM 2965 C C . CYS B 1 90 ? 1.484 -4.281 -7.105 1 96.31 90 CYS B C 1
ATOM 2967 O O . CYS B 1 90 ? 1.005 -4.418 -5.977 1 96.31 90 CYS B O 1
ATOM 2969 N N . PHE B 1 91 ? 2.738 -4.691 -7.387 1 98.12 91 PHE B N 1
ATOM 2970 C CA . PHE B 1 91 ? 3.545 -5.43 -6.422 1 98.12 91 PHE B CA 1
ATOM 2971 C C . PHE B 1 91 ? 3.98 -4.527 -5.273 1 98.12 91 PHE B C 1
ATOM 2973 O O . PHE B 1 91 ? 4.352 -5.008 -4.203 1 98.12 91 PHE B O 1
ATOM 2980 N N . LEU B 1 92 ? 3.934 -3.221 -5.484 1 98.25 92 LEU B N 1
ATOM 2981 C CA . LEU B 1 92 ? 4.379 -2.264 -4.48 1 98.25 92 LEU B CA 1
ATOM 2982 C C . LEU B 1 92 ? 3.527 -2.361 -3.219 1 98.25 92 LEU B C 1
ATOM 2984 O O . LEU B 1 92 ? 4.012 -2.1 -2.115 1 98.25 92 LEU B O 1
ATOM 2988 N N . ALA B 1 93 ? 2.27 -2.736 -3.395 1 98.44 93 ALA B N 1
ATOM 2989 C CA . ALA B 1 93 ? 1.384 -2.875 -2.24 1 98.44 93 ALA B CA 1
ATOM 2990 C C . ALA B 1 93 ? 1.938 -3.889 -1.243 1 98.44 93 ALA B C 1
ATOM 2992 O O . ALA B 1 93 ? 2.041 -3.602 -0.048 1 98.44 93 ALA B O 1
ATOM 2993 N N . GLY B 1 94 ? 2.271 -5.047 -1.766 1 98.75 94 GLY B N 1
ATOM 2994 C CA . GLY B 1 94 ? 2.848 -6.074 -0.917 1 98.75 94 GLY B CA 1
ATOM 2995 C C . GLY B 1 94 ? 4.191 -5.68 -0.332 1 98.75 94 GLY B C 1
ATOM 2996 O O . GLY B 1 94 ? 4.465 -5.945 0.84 1 98.75 94 GLY B O 1
ATOM 2997 N N . VAL B 1 95 ? 5.035 -5.07 -1.132 1 98.75 95 VAL B N 1
ATOM 2998 C CA . VAL B 1 95 ? 6.367 -4.664 -0.701 1 98.75 95 VAL B CA 1
ATOM 2999 C C . VAL B 1 95 ? 6.258 -3.697 0.478 1 98.75 95 VAL B C 1
ATOM 3001 O O . VAL B 1 95 ? 6.988 -3.824 1.462 1 98.75 95 VAL B O 1
ATOM 3004 N N . SER B 1 96 ? 5.355 -2.762 0.375 1 98.69 96 SER B N 1
ATOM 3005 C CA . SER B 1 96 ? 5.164 -1.775 1.434 1 98.69 96 SER B CA 1
ATOM 3006 C C . SER B 1 96 ? 4.746 -2.441 2.74 1 98.69 96 SER B C 1
ATOM 3008 O O . SER B 1 96 ? 5.34 -2.186 3.791 1 98.69 96 SER B O 1
ATOM 3010 N N . ALA B 1 97 ? 3.775 -3.285 2.707 1 98.62 97 ALA B N 1
ATOM 3011 C CA . ALA B 1 97 ? 3.303 -3.99 3.896 1 98.62 97 ALA B CA 1
ATOM 3012 C C . ALA B 1 97 ? 4.395 -4.887 4.473 1 98.62 97 ALA B C 1
ATOM 3014 O O . ALA B 1 97 ? 4.602 -4.918 5.691 1 98.62 97 ALA B O 1
ATOM 3015 N N . ALA B 1 98 ? 5.078 -5.59 3.594 1 98.88 98 ALA B N 1
ATOM 3016 C CA . ALA B 1 98 ? 6.121 -6.516 4.023 1 98.88 98 ALA B CA 1
ATOM 3017 C C . ALA B 1 98 ? 7.258 -5.781 4.723 1 98.88 98 ALA B C 1
ATOM 3019 O O . ALA B 1 98 ? 7.766 -6.242 5.746 1 98.88 98 ALA B O 1
ATOM 3020 N N . GLN B 1 99 ? 7.695 -4.695 4.137 1 98.62 99 GLN B N 1
ATOM 3021 C CA . GLN B 1 99 ? 8.758 -3.893 4.727 1 98.62 99 GLN B CA 1
ATOM 3022 C C . GLN B 1 99 ? 8.367 -3.395 6.113 1 98.62 99 GLN B C 1
ATOM 3024 O O . GLN B 1 99 ? 9.164 -3.463 7.055 1 98.62 99 GLN B O 1
ATOM 3029 N N . ALA B 1 100 ? 7.176 -2.811 6.223 1 98.69 100 ALA B N 1
ATOM 3030 C CA . ALA B 1 100 ? 6.684 -2.348 7.516 1 98.69 100 ALA B CA 1
ATOM 3031 C C . ALA B 1 100 ? 6.688 -3.477 8.539 1 98.69 100 ALA B C 1
ATOM 3033 O O . ALA B 1 100 ? 7.141 -3.293 9.672 1 98.69 100 ALA B O 1
ATOM 3034 N N . PHE B 1 101 ? 6.18 -4.645 8.172 1 98.81 101 PHE B N 1
ATOM 3035 C CA . PHE B 1 101 ? 6.113 -5.82 9.031 1 98.81 101 PHE B CA 1
ATOM 3036 C C . PHE B 1 101 ? 7.508 -6.223 9.508 1 98.81 101 PHE B C 1
ATOM 3038 O O . PHE B 1 101 ? 7.73 -6.41 10.703 1 98.81 101 PHE B O 1
ATOM 3045 N N . ALA B 1 102 ? 8.406 -6.383 8.555 1 98.69 102 ALA B N 1
ATOM 3046 C CA . ALA B 1 102 ? 9.758 -6.848 8.859 1 98.69 102 ALA B CA 1
ATOM 3047 C C . ALA B 1 102 ? 10.477 -5.879 9.789 1 98.69 102 ALA B C 1
ATOM 3049 O O . ALA B 1 102 ? 11.125 -6.301 10.75 1 98.69 102 ALA B O 1
ATOM 3050 N N . LEU B 1 103 ? 10.391 -4.59 9.539 1 98.38 103 LEU B N 1
ATOM 3051 C CA . LEU B 1 103 ? 11.062 -3.58 10.352 1 98.38 103 LEU B CA 1
ATOM 3052 C C . LEU B 1 103 ? 10.469 -3.521 11.75 1 98.38 103 LEU B C 1
ATOM 3054 O O . LEU B 1 103 ? 11.195 -3.287 12.727 1 98.38 103 LEU B O 1
ATOM 3058 N N . ALA B 1 104 ? 9.148 -3.668 11.852 1 98 104 ALA B N 1
ATOM 3059 C CA . ALA B 1 104 ? 8.484 -3.672 13.148 1 98 104 ALA B CA 1
ATOM 3060 C C . ALA B 1 104 ? 9.086 -4.727 14.07 1 98 104 ALA B C 1
ATOM 3062 O O . ALA B 1 104 ? 9.211 -4.504 15.281 1 98 104 ALA B O 1
ATOM 3063 N N . ARG B 1 105 ? 9.516 -5.848 13.516 1 97 105 ARG B N 1
ATOM 3064 C CA . ARG B 1 105 ? 9.961 -6.996 14.305 1 97 105 ARG B CA 1
ATOM 3065 C C . ARG B 1 105 ? 11.477 -7.113 14.297 1 97 105 ARG B C 1
ATOM 3067 O O . ARG B 1 105 ? 12.047 -7.871 15.078 1 97 105 ARG B O 1
ATOM 3074 N N . GLY B 1 106 ? 12.102 -6.406 13.438 1 97.38 106 GLY B N 1
ATOM 3075 C CA . GLY B 1 106 ? 13.539 -6.562 13.281 1 97.38 106 GLY B CA 1
ATOM 3076 C C . GLY B 1 106 ? 13.938 -7.902 12.68 1 97.38 106 GLY B C 1
ATOM 3077 O O . GLY B 1 106 ? 14.852 -8.562 13.18 1 97.38 106 GLY B O 1
ATOM 3078 N N . ILE B 1 107 ? 13.203 -8.383 11.688 1 98 107 ILE B N 1
ATOM 3079 C CA . ILE B 1 107 ? 13.445 -9.695 11.094 1 98 107 ILE B CA 1
ATOM 3080 C C . ILE B 1 107 ? 13.789 -9.531 9.609 1 98 107 ILE B C 1
ATOM 3082 O O . ILE B 1 107 ? 13.555 -8.469 9.031 1 98 107 ILE B O 1
ATOM 3086 N N . PRO B 1 108 ? 14.352 -10.539 8.945 1 98.25 108 PRO B N 1
ATOM 3087 C CA . PRO B 1 108 ? 14.758 -10.445 7.539 1 98.25 108 PRO B CA 1
ATOM 3088 C C . PRO B 1 108 ? 13.57 -10.281 6.594 1 98.25 108 PRO B C 1
ATOM 3090 O O . PRO B 1 108 ? 12.523 -10.898 6.797 1 98.25 108 PRO B O 1
ATOM 3093 N N . LEU B 1 109 ? 13.734 -9.406 5.645 1 98.69 109 LEU B N 1
ATOM 3094 C CA . LEU B 1 109 ? 12.828 -9.258 4.508 1 98.69 109 LEU B CA 1
ATOM 3095 C C . LEU B 1 109 ? 13.445 -9.867 3.25 1 98.69 109 LEU B C 1
ATOM 3097 O O . LEU B 1 109 ? 14.5 -9.43 2.795 1 98.69 109 LEU B O 1
ATOM 3101 N N . ILE B 1 110 ? 12.773 -10.891 2.711 1 98.31 110 ILE B N 1
ATOM 3102 C CA . ILE B 1 110 ? 13.273 -11.594 1.534 1 98.31 110 ILE B CA 1
ATOM 3103 C C . ILE B 1 110 ? 12.453 -11.203 0.31 1 98.31 110 ILE B C 1
ATOM 3105 O O . ILE B 1 110 ? 11.234 -11.422 0.275 1 98.31 110 ILE B O 1
ATOM 3109 N N . HIS B 1 111 ? 13.109 -10.648 -0.668 1 98 111 HIS B N 1
ATOM 3110 C CA . HIS B 1 111 ? 12.445 -10.32 -1.928 1 98 111 HIS B CA 1
ATOM 3111 C C . HIS B 1 111 ? 12.508 -11.492 -2.902 1 98 111 HIS B C 1
ATOM 3113 O O . HIS B 1 111 ? 13.562 -12.117 -3.062 1 98 111 HIS B O 1
ATOM 3119 N N . THR B 1 112 ? 11.414 -11.797 -3.469 1 97.25 112 THR B N 1
ATOM 3120 C CA . THR B 1 112 ? 11.32 -12.789 -4.527 1 97.25 112 THR B CA 1
ATOM 3121 C C . THR B 1 112 ? 10.461 -12.281 -5.68 1 97.25 112 THR B C 1
ATOM 3123 O O . THR B 1 112 ? 10.195 -11.078 -5.777 1 97.25 112 THR B O 1
ATOM 3126 N N . THR B 1 113 ? 10.211 -13.141 -6.668 1 97.31 113 THR B N 1
ATOM 3127 C CA . THR B 1 113 ? 9.305 -12.805 -7.766 1 97.31 113 THR B CA 1
ATOM 3128 C C . THR B 1 113 ? 8.086 -13.719 -7.766 1 97.31 113 THR B C 1
ATOM 3130 O O . THR B 1 113 ? 8.078 -14.75 -7.098 1 97.31 113 THR B O 1
ATOM 3133 N N . HIS B 1 114 ? 7.07 -13.172 -8.438 1 96.38 114 HIS B N 1
ATOM 3134 C CA . HIS B 1 114 ? 5.855 -13.969 -8.57 1 96.38 114 HIS B CA 1
ATOM 3135 C C . HIS B 1 114 ? 6.152 -15.336 -9.156 1 96.38 114 HIS B C 1
ATOM 3137 O O . HIS B 1 114 ? 5.664 -16.359 -8.656 1 96.38 114 HIS B O 1
ATOM 3143 N N . GLN B 1 115 ? 6.98 -15.383 -10.117 1 95.19 115 GLN B N 1
ATOM 3144 C CA . GLN B 1 115 ? 7.324 -16.625 -10.789 1 95.19 115 GLN B CA 1
ATOM 3145 C C . GLN B 1 115 ? 8.109 -17.562 -9.867 1 95.19 115 GLN B C 1
ATOM 3147 O O . GLN B 1 115 ? 7.871 -18.766 -9.844 1 95.19 115 GLN B O 1
ATOM 3152 N N . GLN B 1 116 ? 9.031 -17.031 -9.117 1 96.69 116 GLN B N 1
ATOM 3153 C CA . GLN B 1 116 ? 9.781 -17.812 -8.148 1 96.69 116 GLN B CA 1
ATOM 3154 C C . GLN B 1 116 ? 8.852 -18.406 -7.09 1 96.69 116 GLN B C 1
ATOM 3156 O O . GLN B 1 116 ? 9.031 -19.562 -6.676 1 96.69 116 GLN B O 1
ATOM 3161 N N . GLY B 1 117 ? 7.898 -17.625 -6.691 1 96.56 117 GLY B N 1
ATOM 3162 C CA . GLY B 1 117 ? 6.91 -18.141 -5.754 1 96.56 117 GLY B CA 1
ATOM 3163 C C . GLY B 1 117 ? 6.141 -19.328 -6.289 1 96.56 117 GLY B C 1
ATOM 3164 O O . GLY B 1 117 ? 5.957 -20.328 -5.586 1 96.56 117 GLY B O 1
ATOM 3165 N N . HIS B 1 118 ? 5.723 -19.188 -7.52 1 95.12 118 HIS B N 1
ATOM 3166 C CA . HIS B 1 118 ? 5.02 -20.297 -8.156 1 95.12 118 HIS B CA 1
ATOM 3167 C C . HIS B 1 118 ? 5.895 -21.547 -8.203 1 95.12 118 HIS B C 1
ATOM 3169 O O . HIS B 1 118 ? 5.434 -22.641 -7.887 1 95.12 118 HIS B O 1
ATOM 3175 N N . ALA B 1 119 ? 7.098 -21.359 -8.594 1 96.62 119 ALA B N 1
ATOM 3176 C CA . ALA B 1 119 ? 8.023 -22.5 -8.68 1 96.62 119 ALA B CA 1
ATOM 3177 C C . ALA B 1 119 ? 8.234 -23.141 -7.312 1 96.62 119 ALA B C 1
ATOM 3179 O O . ALA B 1 119 ? 8.148 -24.359 -7.176 1 96.62 119 ALA B O 1
ATOM 3180 N N . ALA B 1 120 ? 8.438 -22.328 -6.359 1 96.5 120 ALA B N 1
ATOM 3181 C CA . ALA B 1 120 ? 8.688 -22.828 -5.012 1 96.5 120 ALA B CA 1
ATOM 3182 C C . ALA B 1 120 ? 7.488 -23.609 -4.484 1 96.5 120 ALA B C 1
ATOM 3184 O O . ALA B 1 120 ? 7.641 -24.688 -3.912 1 96.5 120 ALA B O 1
ATOM 3185 N N . ALA B 1 121 ? 6.34 -23.062 -4.676 1 96.31 121 ALA B N 1
ATOM 3186 C CA . ALA B 1 121 ? 5.129 -23.75 -4.215 1 96.31 121 ALA B CA 1
ATOM 3187 C C . ALA B 1 121 ? 4.98 -25.109 -4.879 1 96.31 121 ALA B C 1
ATOM 3189 O O . ALA B 1 121 ? 4.719 -26.109 -4.207 1 96.31 121 ALA B O 1
ATOM 3190 N N . ALA B 1 122 ? 5.164 -25.141 -6.191 1 96.56 122 ALA B N 1
ATOM 3191 C CA . ALA B 1 122 ? 5 -26.375 -6.953 1 96.56 122 ALA B CA 1
ATOM 3192 C C . ALA B 1 122 ? 6.031 -27.422 -6.531 1 96.56 122 ALA B C 1
ATOM 3194 O O . ALA B 1 122 ? 5.688 -28.578 -6.285 1 96.56 122 ALA B O 1
ATOM 3195 N N . LEU B 1 123 ? 7.281 -27.016 -6.402 1 96.44 123 LEU B N 1
ATOM 3196 C CA . LEU B 1 123 ? 8.352 -27.953 -6.047 1 96.44 123 LEU B CA 1
ATOM 3197 C C . LEU B 1 123 ? 8.164 -28.484 -4.629 1 96.44 123 LEU B C 1
ATOM 3199 O O . LEU B 1 123 ? 8.367 -29.672 -4.375 1 96.44 123 LEU B O 1
ATOM 3203 N N . PHE B 1 124 ? 7.734 -27.641 -3.785 1 95.44 124 PHE B N 1
ATOM 3204 C CA . PHE B 1 124 ? 7.473 -28.062 -2.412 1 95.44 124 PHE B CA 1
ATOM 3205 C C . PHE B 1 124 ? 6.348 -29.094 -2.365 1 95.44 124 PHE B C 1
ATOM 3207 O O . PHE B 1 124 ? 6.453 -30.094 -1.66 1 95.44 124 PHE B O 1
ATOM 3214 N N . ALA B 1 125 ? 5.297 -28.766 -3.064 1 95.44 125 ALA B N 1
ATOM 3215 C CA . ALA B 1 125 ? 4.152 -29.688 -3.092 1 95.44 125 ALA B CA 1
ATOM 3216 C C . ALA B 1 125 ? 4.547 -31.047 -3.662 1 95.44 125 ALA B C 1
ATOM 3218 O O . ALA B 1 125 ? 4.0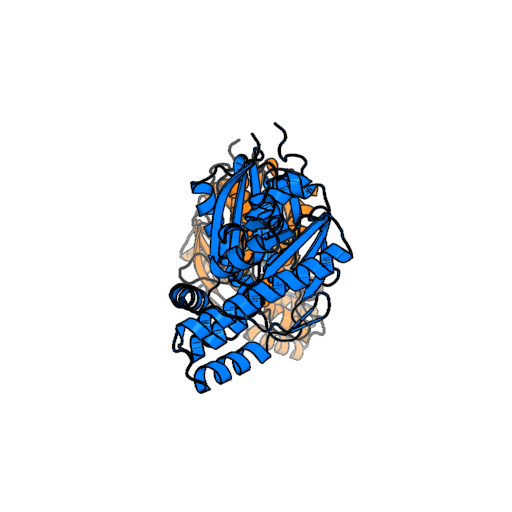08 -32.062 -3.254 1 95.44 125 ALA B O 1
ATOM 3219 N N . ALA B 1 126 ? 5.492 -31.031 -4.57 1 95.88 126 ALA B N 1
ATOM 3220 C CA . ALA B 1 126 ? 5.891 -32.25 -5.258 1 95.88 126 ALA B CA 1
ATOM 3221 C C . ALA B 1 126 ? 6.719 -33.156 -4.344 1 95.88 126 ALA B C 1
ATOM 3223 O O . ALA B 1 126 ? 6.426 -34.344 -4.195 1 95.88 126 ALA B O 1
ATOM 3224 N N . ARG B 1 127 ? 7.789 -32.594 -3.688 1 94.44 127 ARG B N 1
ATOM 3225 C CA . ARG B 1 127 ? 8.68 -33.469 -2.91 1 94.44 127 ARG B CA 1
ATOM 3226 C C . ARG B 1 127 ? 9.289 -32.719 -1.736 1 94.44 127 ARG B C 1
ATOM 3228 O O . ARG B 1 127 ? 10.406 -33 -1.308 1 94.44 127 ARG B O 1
ATOM 3235 N N . GLY B 1 128 ? 8.578 -31.625 -1.331 1 89.06 128 GLY B N 1
ATOM 3236 C CA . GLY B 1 128 ? 9.117 -30.859 -0.211 1 89.06 128 GLY B CA 1
ATOM 3237 C C . GLY B 1 128 ? 10.445 -30.203 -0.52 1 89.06 128 GLY B C 1
ATOM 3238 O O . GLY B 1 128 ? 10.602 -29.578 -1.569 1 89.06 128 GLY B O 1
ATOM 3239 N N . ALA B 1 129 ? 11.344 -30.312 0.357 1 87.62 129 ALA B N 1
ATOM 3240 C CA . ALA B 1 129 ? 12.609 -29.594 0.264 1 87.62 129 ALA B CA 1
ATOM 3241 C C . ALA B 1 129 ? 13.555 -30.266 -0.732 1 87.62 129 ALA B C 1
ATOM 3243 O O . ALA B 1 129 ? 14.531 -29.656 -1.18 1 87.62 129 ALA B O 1
ATOM 3244 N N . GLU B 1 130 ? 13.312 -31.438 -1.084 1 89.62 130 GLU B N 1
ATOM 3245 C CA . GLU B 1 130 ? 14.227 -32.25 -1.875 1 89.62 130 GLU B CA 1
ATOM 3246 C C . GLU B 1 130 ? 14.547 -31.594 -3.211 1 89.62 130 GLU B C 1
ATOM 3248 O O . GLU B 1 130 ? 15.688 -31.641 -3.682 1 89.62 130 GLU B O 1
ATOM 3253 N N . LEU B 1 131 ? 13.617 -30.906 -3.764 1 93.94 131 LEU B N 1
ATOM 3254 C CA . LEU B 1 131 ? 13.758 -30.422 -5.125 1 93.94 131 LEU B CA 1
ATOM 3255 C C . LEU B 1 131 ? 14.43 -29.047 -5.137 1 93.94 131 LEU B C 1
ATOM 3257 O O . LEU B 1 131 ? 14.828 -28.547 -6.195 1 93.94 131 LEU B O 1
ATOM 3261 N N . PHE B 1 132 ? 14.625 -28.359 -4.043 1 92.12 132 PHE B N 1
ATOM 3262 C CA . PHE B 1 132 ? 15.141 -27 -3.982 1 92.12 132 PHE B CA 1
ATOM 3263 C C . PHE B 1 132 ? 16.656 -27 -4.105 1 92.12 132 PHE B C 1
ATOM 3265 O O . PHE B 1 132 ? 17.266 -25.938 -4.254 1 92.12 132 PHE B O 1
ATOM 3272 N N . GLY B 1 133 ? 17.328 -28.094 -4.094 1 89.12 133 GLY B N 1
ATOM 3273 C CA . GLY B 1 133 ? 18.781 -28.141 -4.156 1 89.12 133 GLY B CA 1
ATOM 3274 C C . GLY B 1 133 ? 19.297 -28.594 -5.508 1 89.12 133 GLY B C 1
ATOM 3275 O O . GLY B 1 133 ? 20.5 -28.875 -5.656 1 89.12 133 GLY B O 1
ATOM 3276 N N . GLN B 1 134 ? 18.406 -28.656 -6.488 1 92.88 134 GLN B N 1
ATOM 3277 C CA . GLN B 1 134 ? 18.812 -29.141 -7.801 1 92.88 134 GLN B CA 1
ATOM 3278 C C . GLN B 1 134 ? 18.031 -28.438 -8.914 1 92.88 134 GLN B C 1
ATOM 3280 O O . GLN B 1 134 ? 17.125 -27.656 -8.641 1 92.88 134 GLN B O 1
ATOM 3285 N N . LYS B 1 135 ? 18.5 -28.703 -10.148 1 96.88 135 LYS B N 1
ATOM 3286 C CA . LYS B 1 135 ? 17.75 -28.234 -11.305 1 96.88 135 LYS B CA 1
ATOM 3287 C C . LYS B 1 135 ? 16.5 -29.078 -11.523 1 96.88 135 LYS B C 1
ATOM 3289 O O . LYS B 1 135 ? 16.516 -30.297 -11.312 1 96.88 135 LYS B O 1
ATOM 3294 N N . VAL B 1 136 ? 15.477 -28.391 -11.891 1 98 136 VAL B N 1
ATOM 3295 C CA . VAL B 1 136 ? 14.195 -29.047 -12.094 1 98 136 VAL B CA 1
ATOM 3296 C C . VAL B 1 136 ? 13.516 -28.484 -13.344 1 98 136 VAL B C 1
ATOM 3298 O O . VAL B 1 136 ? 13.617 -27.297 -13.625 1 98 136 VAL B O 1
ATOM 3301 N N . LEU B 1 137 ? 12.961 -29.359 -14.109 1 98.31 137 LEU B N 1
ATOM 3302 C CA . LEU B 1 137 ? 12.062 -28.953 -15.18 1 98.31 137 LEU B CA 1
ATOM 3303 C C . LEU B 1 137 ? 10.648 -28.75 -14.648 1 98.31 137 LEU B C 1
ATOM 3305 O O . LEU B 1 137 ? 10.078 -29.656 -14.031 1 98.31 137 LEU B O 1
ATOM 3309 N N . LEU B 1 138 ? 10.117 -27.531 -14.875 1 98.25 138 LEU B N 1
ATOM 3310 C CA . LEU B 1 138 ? 8.797 -27.188 -14.344 1 98.25 138 LEU B CA 1
ATOM 3311 C C . LEU B 1 138 ? 7.871 -26.719 -15.461 1 98.25 138 LEU B C 1
ATOM 3313 O O . LEU B 1 138 ? 8.172 -25.75 -16.156 1 98.25 138 LEU B O 1
ATOM 3317 N N . PHE B 1 139 ? 6.766 -27.453 -15.602 1 98.06 139 PHE B N 1
ATOM 3318 C CA . PHE B 1 139 ? 5.699 -26.969 -16.469 1 98.06 139 PHE B CA 1
ATOM 3319 C C . PHE B 1 139 ? 4.734 -26.078 -15.695 1 98.06 139 PHE B C 1
ATOM 3321 O O . PHE B 1 139 ? 4.277 -26.453 -14.609 1 98.06 139 PHE B O 1
ATOM 3328 N N . HIS B 1 140 ? 4.523 -24.922 -16.172 1 96.12 140 HIS B N 1
ATOM 3329 C CA . HIS B 1 140 ? 3.42 -24.078 -15.734 1 96.12 140 HIS B CA 1
ATOM 3330 C C . HIS B 1 140 ? 2.387 -23.906 -16.844 1 96.12 140 HIS B C 1
ATOM 3332 O O . HIS B 1 140 ? 2.578 -23.078 -17.734 1 96.12 140 HIS B O 1
ATOM 3338 N N . VAL B 1 141 ? 1.249 -24.562 -16.719 1 95.88 141 VAL B N 1
ATOM 3339 C CA . VAL B 1 141 ? 0.24 -24.609 -17.766 1 95.88 141 VAL B CA 1
ATOM 3340 C C . VAL B 1 141 ? -1.109 -24.172 -17.203 1 95.88 141 VAL B C 1
ATOM 3342 O O . VAL B 1 141 ? -1.759 -24.906 -16.469 1 95.88 141 VAL B O 1
ATOM 3345 N N . SER B 1 142 ? -1.479 -22.984 -17.562 1 91.94 142 SER B N 1
ATOM 3346 C CA . SER B 1 142 ? -2.709 -22.375 -17.078 1 91.94 142 SER B CA 1
ATOM 3347 C C . SER B 1 142 ? -3.455 -21.656 -18.188 1 91.94 142 SER B C 1
ATOM 3349 O O . SER B 1 142 ? -3.229 -21.938 -19.375 1 91.94 142 SER B O 1
ATOM 3351 N N . GLY B 1 143 ? -4.422 -20.859 -17.797 1 87.5 143 GLY B N 1
ATOM 3352 C CA . GLY B 1 143 ? -5.129 -20.047 -18.781 1 87.5 143 GLY B CA 1
ATOM 3353 C C . GLY B 1 143 ? -4.254 -19 -19.438 1 87.5 143 GLY B C 1
ATOM 3354 O O . GLY B 1 143 ? -4.527 -18.562 -20.547 1 87.5 143 GLY B O 1
ATOM 3355 N N . GLY B 1 144 ? -3.166 -18.656 -18.781 1 86.88 144 GLY B N 1
ATOM 3356 C CA . GLY B 1 144 ? -2.332 -17.578 -19.297 1 86.88 144 GLY B CA 1
ATOM 3357 C C . GLY B 1 144 ? -0.908 -18.016 -19.594 1 86.88 144 GLY B C 1
ATOM 3358 O O . GLY B 1 144 ? -0.08 -17.203 -20.016 1 86.88 144 GLY B O 1
ATOM 3359 N N . THR B 1 145 ? -0.681 -19.266 -19.375 1 92.06 145 THR B N 1
ATOM 3360 C CA . THR B 1 145 ? 0.687 -19.734 -19.594 1 92.06 145 THR B CA 1
ATOM 3361 C C . THR B 1 145 ? 0.698 -21.172 -20.094 1 92.06 145 THR B C 1
ATOM 3363 O O . THR B 1 145 ? -0.192 -21.953 -19.766 1 92.06 145 THR B O 1
ATOM 3366 N N . THR B 1 146 ? 1.608 -21.516 -20.922 1 96.75 146 THR B N 1
ATOM 3367 C CA . THR B 1 146 ? 2.049 -22.844 -21.328 1 96.75 146 THR B CA 1
ATOM 3368 C C . THR B 1 146 ? 3.572 -22.906 -21.422 1 96.75 146 THR B C 1
ATOM 3370 O O . THR B 1 146 ? 4.125 -23.031 -22.516 1 96.75 146 THR B O 1
ATOM 3373 N N . ASP B 1 147 ? 4.145 -22.891 -20.234 1 97.12 147 ASP B N 1
ATOM 3374 C CA . ASP B 1 147 ? 5.586 -22.688 -20.203 1 97.12 147 ASP B CA 1
ATOM 3375 C C . ASP B 1 147 ? 6.309 -23.922 -19.656 1 97.12 147 ASP B C 1
ATOM 3377 O O . ASP B 1 147 ? 5.828 -24.562 -18.734 1 97.12 147 ASP B O 1
ATOM 3381 N N . LEU B 1 148 ? 7.352 -24.25 -20.328 1 98.38 148 LEU B N 1
ATOM 3382 C CA . LEU B 1 148 ? 8.359 -25.156 -19.797 1 98.38 148 LEU B CA 1
ATOM 3383 C C . LEU B 1 148 ? 9.57 -24.375 -19.281 1 98.38 148 LEU B C 1
ATOM 3385 O O . LEU B 1 148 ? 10.258 -23.703 -20.062 1 98.38 148 LEU B O 1
ATOM 3389 N N . LEU B 1 149 ? 9.797 -24.547 -17.984 1 97.88 149 LEU B N 1
ATOM 3390 C CA . LEU B 1 149 ? 10.836 -23.75 -17.328 1 97.88 149 LEU B CA 1
ATOM 3391 C C . LEU B 1 149 ? 11.945 -24.656 -16.781 1 97.88 149 LEU B C 1
ATOM 3393 O O . LEU B 1 149 ? 11.68 -25.781 -16.359 1 97.88 149 LEU B O 1
ATOM 3397 N N . LEU B 1 150 ? 13.156 -24.156 -16.859 1 98.06 150 LEU B N 1
ATOM 3398 C CA . LEU B 1 150 ? 14.273 -24.703 -16.109 1 98.06 150 LEU B CA 1
ATOM 3399 C C . LEU B 1 150 ? 14.523 -23.906 -14.844 1 98.06 150 LEU B C 1
ATOM 3401 O O . LEU B 1 150 ? 14.883 -22.734 -14.906 1 98.06 150 LEU B O 1
ATOM 3405 N N . CYS B 1 151 ? 14.273 -24.594 -13.727 1 97.25 151 CYS B N 1
ATOM 3406 C CA . CYS B 1 151 ? 14.477 -23.953 -12.438 1 97.25 151 CYS B CA 1
ATOM 3407 C C . CYS B 1 151 ? 15.773 -24.422 -11.789 1 97.25 151 CYS B C 1
ATOM 3409 O O . CYS B 1 151 ? 15.984 -25.625 -11.602 1 97.25 151 CYS B O 1
ATOM 3411 N N . ASP B 1 152 ? 16.609 -23.5 -11.492 1 95.56 152 ASP B N 1
ATOM 3412 C CA . ASP B 1 152 ? 17.844 -23.797 -10.75 1 95.56 152 ASP B CA 1
ATOM 3413 C C . ASP B 1 152 ? 17.75 -23.266 -9.32 1 95.56 152 ASP B C 1
ATOM 3415 O O . ASP B 1 152 ? 17.891 -22.062 -9.086 1 95.56 152 ASP B O 1
ATOM 3419 N N . GLN B 1 153 ? 17.578 -24.172 -8.367 1 88.94 153 GLN B N 1
ATOM 3420 C CA . GLN B 1 153 ? 17.406 -23.859 -6.953 1 88.94 153 GLN B CA 1
ATOM 3421 C C . GLN B 1 153 ? 16.297 -22.828 -6.758 1 88.94 153 GLN B C 1
ATOM 3423 O O . GLN B 1 153 ? 16.406 -21.953 -5.902 1 88.94 153 GLN B O 1
ATOM 3428 N N . VAL B 1 154 ? 15.312 -22.734 -7.66 1 88.44 154 VAL B N 1
ATOM 3429 C CA . VAL B 1 154 ? 14.117 -21.906 -7.656 1 88.44 154 VAL B CA 1
ATOM 3430 C C . VAL B 1 154 ? 14.492 -20.453 -7.914 1 88.44 154 VAL B C 1
ATOM 3432 O O . VAL B 1 154 ? 13.68 -19.688 -8.438 1 88.44 154 VAL B O 1
ATOM 3435 N N . ARG B 1 155 ? 15.719 -20 -7.691 1 88.25 155 ARG B N 1
ATOM 3436 C CA . ARG B 1 155 ? 16.109 -18.609 -7.801 1 88.25 155 ARG B CA 1
ATOM 3437 C C . ARG B 1 155 ? 16.359 -18.219 -9.258 1 88.25 155 ARG B C 1
ATOM 3439 O O . ARG B 1 155 ? 16.047 -17.094 -9.664 1 88.25 155 ARG B O 1
ATOM 3446 N N . GLN B 1 156 ? 16.953 -19.109 -9.969 1 93.81 156 GLN B N 1
ATOM 3447 C CA . GLN B 1 156 ? 17.141 -18.875 -11.398 1 93.81 156 GLN B CA 1
ATOM 3448 C C . GLN B 1 156 ? 16.109 -19.656 -12.219 1 93.81 156 GLN B C 1
ATOM 3450 O O . GLN B 1 156 ? 15.953 -20.859 -12.031 1 93.81 156 GLN B O 1
ATOM 3455 N N . ILE B 1 157 ? 15.406 -18.953 -13.07 1 96.69 157 ILE B N 1
ATOM 3456 C CA . ILE B 1 157 ? 14.367 -19.578 -13.883 1 96.69 157 ILE B CA 1
ATOM 3457 C C . ILE B 1 157 ? 14.555 -19.188 -15.344 1 96.69 157 ILE B C 1
ATOM 3459 O O . ILE B 1 157 ? 14.625 -17.984 -15.664 1 96.69 157 ILE B O 1
ATOM 3463 N N . GLU B 1 158 ? 14.672 -20.125 -16.125 1 96.44 158 GLU B N 1
ATOM 3464 C CA . GLU B 1 158 ? 14.844 -19.922 -17.562 1 96.44 158 GLU B CA 1
ATOM 3465 C C . GLU B 1 158 ? 13.68 -20.516 -18.344 1 96.44 158 GLU B C 1
ATOM 3467 O O . GLU B 1 158 ? 13.25 -21.641 -18.078 1 96.44 158 GLU B O 1
ATOM 3472 N N . LEU B 1 159 ? 13.164 -19.766 -19.25 1 96.5 159 LEU B N 1
ATOM 3473 C CA . LEU B 1 159 ? 12.133 -20.281 -20.141 1 96.5 159 LEU B CA 1
ATOM 3474 C C . LEU B 1 159 ? 12.734 -21.141 -21.25 1 96.5 159 LEU B C 1
ATOM 3476 O O . LEU B 1 159 ? 13.508 -20.641 -22.078 1 96.5 159 LEU B O 1
ATOM 3480 N N . LEU B 1 160 ? 12.438 -22.391 -21.266 1 97.69 160 LEU B N 1
ATOM 3481 C CA . LEU B 1 160 ? 12.969 -23.297 -22.266 1 97.69 160 LEU B CA 1
ATOM 3482 C C . LEU B 1 160 ? 12.039 -23.391 -23.469 1 97.69 160 LEU B C 1
ATOM 3484 O O . LEU B 1 160 ? 12.492 -23.594 -24.594 1 97.69 160 LEU B O 1
ATOM 3488 N N . GLY B 1 161 ? 10.758 -23.344 -23.203 1 97.38 161 GLY B N 1
ATOM 3489 C CA . GLY B 1 161 ? 9.758 -23.453 -24.25 1 97.38 161 GLY B CA 1
ATOM 3490 C C . GLY B 1 161 ? 8.391 -22.938 -23.828 1 97.38 161 GLY B C 1
ATOM 3491 O O . GLY B 1 161 ? 8.102 -22.844 -22.641 1 97.38 161 GLY B O 1
ATOM 3492 N N . THR B 1 162 ? 7.609 -22.547 -24.828 1 97.25 162 THR B N 1
ATOM 3493 C CA . THR B 1 162 ? 6.266 -22.031 -24.609 1 97.25 162 THR B CA 1
ATOM 3494 C C . THR B 1 162 ? 5.387 -22.281 -25.844 1 97.25 162 THR B C 1
ATOM 3496 O O . THR B 1 162 ? 5.82 -22.906 -26.812 1 97.25 162 THR B O 1
ATOM 3499 N N . SER B 1 163 ? 4.156 -21.922 -25.656 1 96.94 163 SER B N 1
ATOM 3500 C CA . SER B 1 163 ? 3.268 -21.938 -26.812 1 96.94 163 SER B CA 1
ATOM 3501 C C . SER B 1 163 ? 3.473 -20.703 -27.688 1 96.94 163 SER B C 1
ATOM 3503 O O . SER B 1 163 ? 3.549 -19.594 -27.172 1 96.94 163 SER B O 1
ATOM 3505 N N . SER B 1 164 ? 3.518 -20.859 -28.938 1 94.69 164 SER B N 1
ATOM 3506 C CA . SER B 1 164 ? 3.793 -19.75 -29.844 1 94.69 164 SER B CA 1
ATOM 3507 C C . SER B 1 164 ? 2.529 -18.953 -30.141 1 94.69 164 SER B C 1
ATOM 3509 O O . SER B 1 164 ? 2.602 -17.859 -30.703 1 94.69 164 SER B O 1
ATOM 3511 N N . ASP B 1 165 ? 1.449 -19.406 -29.797 1 93.69 165 ASP B N 1
ATOM 3512 C CA . ASP B 1 165 ? 0.22 -18.734 -30.203 1 93.69 165 ASP B CA 1
ATOM 3513 C C . ASP B 1 165 ? -0.815 -18.75 -29.094 1 93.69 165 ASP B C 1
ATOM 3515 O O . ASP B 1 165 ? -1.062 -17.734 -28.438 1 93.69 165 ASP B O 1
ATOM 3519 N N . LEU B 1 166 ? -1.382 -19.875 -28.781 1 94.81 166 LEU B N 1
ATOM 3520 C CA . LEU B 1 166 ? -2.473 -20 -27.828 1 94.81 166 LEU B CA 1
ATOM 3521 C C . LEU B 1 166 ? -2.035 -20.797 -26.594 1 94.81 166 LEU B C 1
ATOM 3523 O O . LEU B 1 166 ? -1.345 -21.812 -26.734 1 94.81 166 LEU B O 1
ATOM 3527 N N . TYR B 1 167 ? -2.498 -20.375 -25.469 1 96.06 167 TYR B N 1
ATOM 3528 C CA . TYR B 1 167 ? -2.184 -21.141 -24.266 1 96.06 167 TYR B CA 1
ATOM 3529 C C . TYR B 1 167 ? -3.168 -22.281 -24.062 1 96.06 167 TYR B C 1
ATOM 3531 O O . TYR B 1 167 ? -4.297 -22.234 -24.547 1 96.06 167 TYR B O 1
ATOM 3539 N N . ALA B 1 168 ? -2.688 -23.281 -23.344 1 96.75 168 ALA B N 1
ATOM 3540 C CA . ALA B 1 168 ? -3.451 -24.516 -23.188 1 96.75 168 ALA B CA 1
ATOM 3541 C C . ALA B 1 168 ? -4.82 -24.234 -22.578 1 96.75 168 ALA B C 1
ATOM 3543 O O . ALA B 1 168 ? -5.836 -24.734 -23.062 1 96.75 168 ALA B O 1
ATOM 3544 N N . GLY B 1 169 ? -4.812 -23.438 -21.5 1 95.31 169 GLY B N 1
ATOM 3545 C CA . GLY B 1 169 ? -6.09 -23.125 -20.891 1 95.31 169 GLY B CA 1
ATOM 3546 C C . GLY B 1 169 ? -7.047 -22.406 -21.812 1 95.31 169 GLY B C 1
ATOM 3547 O O . GLY B 1 169 ? -8.25 -22.672 -21.812 1 95.31 169 GLY B O 1
ATOM 3548 N N . GLN B 1 170 ? -6.578 -21.547 -22.578 1 94.81 170 GLN B N 1
ATOM 3549 C CA . GLN B 1 170 ? -7.391 -20.844 -23.578 1 94.81 170 GLN B CA 1
ATOM 3550 C C . GLN B 1 170 ? -7.957 -21.812 -24.609 1 94.81 170 GLN B C 1
ATOM 3552 O O . GLN B 1 170 ? -9.109 -21.688 -25.016 1 94.81 170 GLN B O 1
ATOM 3557 N N . ALA B 1 171 ? -7.16 -22.672 -25.031 1 96.06 171 ALA B N 1
ATOM 3558 C CA . ALA B 1 171 ? -7.59 -23.656 -26.016 1 96.06 171 ALA B CA 1
ATOM 3559 C C . ALA B 1 171 ? -8.727 -24.516 -25.469 1 96.06 171 ALA B C 1
ATOM 3561 O O . ALA B 1 171 ? -9.734 -24.734 -26.141 1 96.06 171 ALA B O 1
ATOM 3562 N N . VAL B 1 172 ? -8.547 -24.953 -24.281 1 96.62 172 VAL B N 1
ATOM 3563 C CA . VAL B 1 172 ? -9.57 -25.766 -23.625 1 96.62 172 VAL B CA 1
ATOM 3564 C C . VAL B 1 172 ? -10.867 -24.984 -23.516 1 96.62 172 VAL B C 1
ATOM 3566 O O . VAL B 1 172 ? -11.945 -25.5 -23.812 1 96.62 172 VAL B O 1
ATOM 3569 N N . ASP B 1 173 ? -10.758 -23.75 -23.156 1 95.62 173 ASP B N 1
ATOM 3570 C CA . ASP B 1 173 ? -11.93 -22.891 -22.984 1 95.62 173 ASP B CA 1
ATOM 3571 C C . ASP B 1 173 ? -12.633 -22.656 -24.328 1 95.62 173 ASP B C 1
ATOM 3573 O O . ASP B 1 173 ? -13.859 -22.656 -24.391 1 95.62 173 ASP B O 1
ATOM 3577 N N . ARG B 1 174 ? -11.898 -22.438 -25.312 1 95.31 174 ARG B N 1
ATOM 3578 C CA . ARG B 1 174 ? -12.484 -22.203 -26.625 1 95.31 174 ARG B CA 1
ATOM 3579 C C . ARG B 1 174 ? -13.266 -23.422 -27.094 1 95.31 174 ARG B C 1
ATOM 3581 O O . ARG B 1 174 ? -14.375 -23.297 -27.625 1 95.31 174 ARG B O 1
ATOM 3588 N N . VAL B 1 175 ? -12.719 -24.547 -26.938 1 95.94 175 VAL B N 1
ATOM 3589 C CA . VAL B 1 175 ? -13.383 -25.797 -27.328 1 95.94 175 VAL B CA 1
ATOM 3590 C C . VAL B 1 175 ? -14.656 -25.969 -26.5 1 95.94 175 VAL B C 1
ATOM 3592 O O . VAL B 1 175 ? -15.711 -26.297 -27.047 1 95.94 175 VAL B O 1
ATOM 3595 N N . GLY B 1 176 ? -14.547 -25.75 -25.188 1 96.44 176 GLY B N 1
ATOM 3596 C CA . GLY B 1 176 ? -15.703 -25.875 -24.312 1 96.44 176 GLY B CA 1
ATOM 3597 C C . GLY B 1 176 ? -16.828 -24.922 -24.688 1 96.44 176 GLY B C 1
ATOM 3598 O O . GLY B 1 176 ? -18 -25.328 -24.75 1 96.44 176 GLY B O 1
ATOM 3599 N N . VAL B 1 177 ? -16.469 -23.688 -24.922 1 95.31 177 VAL B N 1
ATOM 3600 C CA . VAL B 1 177 ? -17.469 -22.688 -25.25 1 95.31 177 VAL B CA 1
ATOM 3601 C C . VAL B 1 177 ? -18.141 -23.062 -26.578 1 95.31 177 VAL B C 1
ATOM 3603 O O . VAL B 1 177 ? -19.359 -22.891 -26.719 1 95.31 177 VAL B O 1
ATOM 3606 N N . LYS B 1 178 ? -17.469 -23.516 -27.484 1 94.19 178 LYS B N 1
ATOM 3607 C CA . LYS B 1 178 ? -18.016 -23.953 -28.75 1 94.19 178 LYS B CA 1
ATOM 3608 C C . LYS B 1 178 ? -19.031 -25.078 -28.547 1 94.19 178 LYS B C 1
ATOM 3610 O O . LYS B 1 178 ? -19.984 -25.219 -29.312 1 94.19 178 LYS B O 1
ATOM 3615 N N . LEU B 1 179 ? -18.844 -25.844 -27.547 1 95.81 179 LEU B N 1
ATOM 3616 C CA . LEU B 1 179 ? -19.719 -26.969 -27.25 1 95.81 179 LEU B CA 1
ATOM 3617 C C . LEU B 1 179 ? -20.891 -26.516 -26.375 1 95.81 179 LEU B C 1
ATOM 3619 O O . LEU B 1 179 ? -21.703 -27.344 -25.953 1 95.81 179 LEU B O 1
ATOM 3623 N N . GLY B 1 180 ? -20.875 -25.203 -25.984 1 95.19 180 GLY B N 1
ATOM 3624 C CA . GLY B 1 180 ? -22.016 -24.641 -25.266 1 95.19 180 GLY B CA 1
ATOM 3625 C C . GLY B 1 180 ? -21.75 -24.531 -23.766 1 95.19 180 GLY B C 1
ATOM 3626 O O . GLY B 1 180 ? -22.672 -24.219 -23 1 95.19 180 GLY B O 1
ATOM 3627 N N . PHE B 1 181 ? -20.562 -24.828 -23.297 1 96.31 181 PHE B N 1
ATOM 3628 C CA . PHE B 1 181 ? -20.25 -24.719 -21.875 1 96.31 181 PHE B CA 1
ATOM 3629 C C . PHE B 1 181 ? -20 -23.266 -21.484 1 96.31 181 PHE B C 1
ATOM 3631 O O . PHE B 1 181 ? -19.625 -22.453 -22.328 1 96.31 181 PHE B O 1
ATOM 3638 N N . ALA B 1 182 ? -20.234 -22.969 -20.234 1 93.38 182 ALA B N 1
ATOM 3639 C CA . ALA B 1 182 ? -19.953 -21.641 -19.703 1 93.38 182 ALA B CA 1
ATOM 3640 C C . ALA B 1 182 ? -18.453 -21.469 -19.469 1 93.38 182 ALA B C 1
ATOM 3642 O O . ALA B 1 182 ? -17.75 -22.422 -19.141 1 93.38 182 ALA B O 1
ATOM 3643 N N . PHE B 1 183 ? -17.969 -20.25 -19.594 1 89.69 183 PHE B N 1
ATOM 3644 C CA . PHE B 1 183 ? -16.594 -19.891 -19.281 1 89.69 183 PHE B CA 1
ATOM 3645 C C . PHE B 1 183 ? -16.406 -19.688 -17.781 1 89.69 183 PHE B C 1
ATOM 3647 O O . PHE B 1 183 ? -17.234 -19.047 -17.125 1 89.69 183 PHE B O 1
ATOM 3654 N N . PRO B 1 184 ? -15.281 -20.094 -17.312 1 88.81 184 PRO B N 1
ATOM 3655 C CA . PRO B 1 184 ? -14.266 -20.969 -17.891 1 88.81 184 PRO B CA 1
ATOM 3656 C C . PRO B 1 184 ? -14.758 -22.406 -18.047 1 88.81 184 PRO B C 1
ATOM 3658 O O . PRO B 1 184 ? -15.539 -22.891 -17.234 1 88.81 184 PRO B O 1
ATOM 3661 N N . ALA B 1 185 ? -14.305 -23.125 -19.047 1 93.94 185 ALA B N 1
ATOM 3662 C CA . ALA B 1 185 ? -14.961 -24.359 -19.438 1 93.94 185 ALA B CA 1
ATOM 3663 C C . ALA B 1 185 ? -14.117 -25.578 -19.062 1 93.94 185 ALA B C 1
ATOM 3665 O O . ALA B 1 185 ? -14.492 -26.719 -19.328 1 93.94 185 ALA B O 1
ATOM 3666 N N . GLY B 1 186 ? -13 -25.406 -18.391 1 93.56 186 GLY B N 1
ATOM 3667 C CA . GLY B 1 186 ? -12.047 -26.469 -18.109 1 93.56 186 GLY B CA 1
ATOM 3668 C C . GLY B 1 186 ? -12.648 -27.641 -17.375 1 93.56 186 GLY B C 1
ATOM 3669 O O . GLY B 1 186 ? -12.469 -28.797 -17.766 1 93.56 186 GLY B O 1
ATOM 3670 N N . ALA B 1 187 ? -13.398 -27.328 -16.375 1 92.19 187 ALA B N 1
ATOM 3671 C CA . ALA B 1 187 ? -13.977 -28.375 -15.539 1 92.19 187 ALA B CA 1
ATOM 3672 C C . ALA B 1 187 ? -14.992 -29.203 -16.328 1 92.19 187 ALA B C 1
ATOM 3674 O O . ALA B 1 187 ? -14.984 -30.438 -16.234 1 92.19 187 ALA B O 1
ATOM 3675 N N . MET B 1 188 ? -15.797 -28.531 -17.094 1 95.25 188 MET B N 1
ATOM 3676 C CA . MET B 1 188 ? -16.828 -29.219 -17.875 1 95.25 188 MET B CA 1
ATOM 3677 C C . MET B 1 188 ? -16.203 -30.062 -18.984 1 95.25 188 MET B C 1
ATOM 3679 O O . MET B 1 188 ? -16.672 -31.156 -19.266 1 95.25 188 MET B O 1
ATOM 3683 N N . VAL B 1 189 ? -15.211 -29.531 -19.531 1 97.12 189 VAL B N 1
ATOM 3684 C CA . VAL B 1 189 ? -14.508 -30.25 -20.578 1 97.12 189 VAL B CA 1
ATOM 3685 C C . VAL B 1 189 ? -13.914 -31.547 -20.016 1 97.12 189 VAL B C 1
ATOM 3687 O O . VAL B 1 189 ? -14.055 -32.625 -20.625 1 97.12 189 VAL B O 1
ATOM 3690 N N . SER B 1 190 ? -13.273 -31.422 -18.906 1 95.69 190 SER B N 1
ATOM 3691 C CA . SER B 1 190 ? -12.68 -32.594 -18.25 1 95.69 190 SER B CA 1
ATOM 3692 C C . SER B 1 190 ? -13.734 -33.625 -17.891 1 95.69 190 SER B C 1
ATOM 3694 O O . SER B 1 190 ? -13.531 -34.812 -18.094 1 95.69 190 SER B O 1
ATOM 3696 N N . GLU B 1 191 ? -14.773 -33.156 -17.406 1 95.56 191 GLU B N 1
ATOM 3697 C CA . GLU B 1 191 ? -15.859 -34.031 -17 1 95.56 191 GLU B CA 1
ATOM 3698 C C . GLU B 1 191 ? -16.422 -34.812 -18.203 1 95.56 191 GLU B C 1
ATOM 3700 O O . GLU B 1 191 ? -16.594 -36.031 -18.141 1 95.56 191 GLU B O 1
ATOM 3705 N N . LEU B 1 192 ? -16.75 -34.125 -19.203 1 97.31 192 LEU B N 1
ATOM 3706 C CA . LEU B 1 192 ? -17.328 -34.75 -20.391 1 97.31 192 LEU B CA 1
ATOM 3707 C C . LEU B 1 192 ? -16.328 -35.688 -21.031 1 97.31 192 LEU B C 1
ATOM 3709 O O . LEU B 1 192 ? -16.703 -36.781 -21.516 1 97.31 192 LEU B O 1
ATOM 3713 N N . ALA B 1 193 ? -15.109 -35.344 -21.047 1 97.62 193 ALA B N 1
ATOM 3714 C CA . ALA B 1 193 ? -14.055 -36.156 -21.625 1 97.62 193 ALA B CA 1
ATOM 3715 C C . ALA B 1 193 ? -13.977 -37.5 -20.922 1 97.62 193 ALA B C 1
ATOM 3717 O O . ALA B 1 193 ? -13.703 -38.531 -21.547 1 97.62 193 ALA B O 1
ATOM 3718 N N . ALA B 1 194 ? -14.188 -37.531 -19.656 1 96.12 194 ALA B N 1
ATOM 3719 C CA . ALA B 1 194 ? -14.078 -38.75 -18.844 1 96.12 194 ALA B CA 1
ATOM 3720 C C . ALA B 1 194 ? -15.141 -39.75 -19.234 1 96.12 194 ALA B C 1
ATOM 3722 O O . ALA B 1 194 ? -14.984 -40.969 -18.984 1 96.12 194 ALA B O 1
ATOM 3723 N N . SER B 1 195 ? -16.156 -39.312 -19.875 1 96.44 195 SER B N 1
ATOM 3724 C CA . SER B 1 195 ? -17.25 -40.188 -20.266 1 96.44 195 SER B CA 1
ATOM 3725 C C . SER B 1 195 ? -17 -40.844 -21.609 1 96.44 195 SER B C 1
ATOM 3727 O O . SER B 1 195 ? -17.75 -41.719 -22.047 1 96.44 195 SER B O 1
ATOM 3729 N N . CYS B 1 196 ? -15.961 -40.469 -22.25 1 97.06 196 CYS B N 1
ATOM 3730 C CA . CYS B 1 196 ? -15.648 -41.031 -23.562 1 97.06 196 CYS B CA 1
ATOM 3731 C C . CYS B 1 196 ? -14.898 -42.344 -23.453 1 97.06 196 CYS B C 1
ATOM 3733 O O . CYS B 1 196 ? -13.797 -42.375 -22.891 1 97.06 196 CYS B O 1
ATOM 3735 N N . ASP B 1 197 ? -15.367 -43.406 -24.062 1 94.19 197 ASP B N 1
ATOM 3736 C CA . ASP B 1 197 ? -14.734 -44.719 -24.016 1 94.19 197 ASP B CA 1
ATOM 3737 C C . ASP B 1 197 ? -13.984 -45 -25.312 1 94.19 197 ASP B C 1
ATOM 3739 O O . ASP B 1 197 ? -13.203 -45.969 -25.391 1 94.19 197 ASP B O 1
ATOM 3743 N N . GLU B 1 198 ? -14.18 -44.188 -26.25 1 95.56 198 GLU B N 1
ATOM 3744 C CA . GLU B 1 198 ? -13.516 -44.375 -27.547 1 95.56 198 GLU B CA 1
ATOM 3745 C C . GLU B 1 198 ? -12.039 -44.031 -27.453 1 95.56 198 GLU B C 1
ATOM 3747 O O . GLU B 1 198 ? -11.68 -43 -26.844 1 95.56 198 GLU B O 1
ATOM 3752 N N . PRO B 1 199 ? -11.195 -44.906 -27.984 1 95.44 199 PRO B N 1
ATOM 3753 C CA . PRO B 1 199 ? -9.781 -44.562 -28.047 1 95.44 199 PRO B CA 1
ATOM 3754 C C . PRO B 1 199 ? -9.516 -43.344 -28.906 1 95.44 199 PRO B C 1
ATOM 3756 O O . PRO B 1 199 ? -10.133 -43.188 -29.969 1 95.44 199 PRO B O 1
ATOM 3759 N N . VAL B 1 200 ? -8.703 -42.469 -28.391 1 96.38 200 VAL B N 1
ATOM 3760 C CA . VAL B 1 200 ? -8.391 -41.219 -29.078 1 96.38 200 VAL B CA 1
ATOM 3761 C C . VAL B 1 200 ? -6.898 -41.156 -29.391 1 96.38 200 VAL B C 1
ATOM 3763 O O . VAL B 1 200 ? -6.062 -41.469 -28.547 1 96.38 200 VAL B O 1
ATOM 3766 N N . LYS B 1 201 ? -6.543 -40.844 -30.609 1 95 201 LYS B N 1
ATOM 3767 C CA . LYS B 1 201 ? -5.164 -40.594 -31.016 1 95 201 LYS B CA 1
ATOM 3768 C C . LYS B 1 201 ? -4.938 -39.094 -31.234 1 95 201 LYS B C 1
ATOM 3770 O O . LYS B 1 201 ? -5.316 -38.531 -32.281 1 95 201 LYS B O 1
ATOM 3775 N N . PRO B 1 202 ? -4.258 -38.469 -30.266 1 95.12 202 PRO B N 1
ATOM 3776 C CA . PRO B 1 202 ? -4.086 -37.031 -30.375 1 95.12 202 PRO B CA 1
ATOM 3777 C C . PRO B 1 202 ? -3.057 -36.625 -31.438 1 95.12 202 PRO B C 1
ATOM 3779 O O . PRO B 1 202 ? -2.117 -37.375 -31.703 1 95.12 202 PRO B O 1
ATOM 3782 N N . LYS B 1 203 ? -3.219 -35.531 -32.062 1 93.12 203 LYS B N 1
ATOM 3783 C CA . LYS B 1 203 ? -2.285 -34.906 -33 1 93.12 203 LYS B CA 1
ATOM 3784 C C . LYS B 1 203 ? -1.806 -33.562 -32.5 1 93.12 203 LYS B C 1
ATOM 3786 O O . LYS B 1 203 ? -2.391 -32.531 -32.844 1 93.12 203 LYS B O 1
ATOM 3791 N N . SER B 1 204 ? -0.713 -33.594 -31.766 1 93.31 204 SER B N 1
ATOM 3792 C CA . SER B 1 204 ? -0.189 -32.344 -31.219 1 93.31 204 SER B CA 1
ATOM 3793 C C . SER B 1 204 ? 0.889 -31.75 -32.125 1 93.31 204 SER B C 1
ATOM 3795 O O . SER B 1 204 ? 1.56 -32.5 -32.844 1 93.31 204 SER B O 1
ATOM 3797 N N . SER B 1 205 ? 0.972 -30.484 -32.125 1 94.06 205 SER B N 1
ATOM 3798 C CA . SER B 1 205 ? 1.971 -29.75 -32.906 1 94.06 205 SER B CA 1
ATOM 3799 C C . SER B 1 205 ? 3.096 -29.234 -32 1 94.06 205 SER B C 1
ATOM 3801 O O . SER B 1 205 ? 2.98 -28.172 -31.391 1 94.06 205 SER B O 1
ATOM 3803 N N . VAL B 1 206 ? 4.242 -30.016 -32 1 96 206 VAL B N 1
ATOM 3804 C CA . VAL B 1 206 ? 5.375 -29.703 -31.141 1 96 206 VAL B CA 1
ATOM 3805 C C . VAL B 1 206 ? 6.664 -29.719 -31.953 1 96 206 VAL B C 1
ATOM 3807 O O . VAL B 1 206 ? 6.859 -30.594 -32.781 1 96 206 VAL B O 1
ATOM 3810 N N . LYS B 1 207 ? 7.445 -28.719 -31.875 1 96.44 207 LYS B N 1
ATOM 3811 C CA . LYS B 1 207 ? 8.797 -28.641 -32.406 1 96.44 207 LYS B CA 1
ATOM 3812 C C . LYS B 1 207 ? 9.82 -28.375 -31.312 1 96.44 207 LYS B C 1
ATOM 3814 O O . LYS B 1 207 ? 9.977 -27.25 -30.859 1 96.44 207 LYS B O 1
ATOM 3819 N N . GLY B 1 208 ? 10.594 -29.453 -30.953 1 96.19 208 GLY B N 1
ATOM 3820 C CA . GLY B 1 208 ? 11.469 -29.328 -29.797 1 96.19 208 GLY B CA 1
ATOM 3821 C C . GLY B 1 208 ? 10.711 -29.109 -28.5 1 96.19 208 GLY B C 1
ATOM 3822 O O . GLY B 1 208 ? 9.867 -29.922 -28.109 1 96.19 208 GLY B O 1
ATOM 3823 N N . MET B 1 209 ? 10.977 -27.922 -27.891 1 97.56 209 MET B N 1
ATOM 3824 C CA . MET B 1 209 ? 10.328 -27.609 -26.625 1 97.56 209 MET B CA 1
ATOM 3825 C C . MET B 1 209 ? 9.25 -26.547 -26.797 1 97.56 209 MET B C 1
ATOM 3827 O O . MET B 1 209 ? 8.742 -26 -25.828 1 97.56 209 MET B O 1
ATOM 3831 N N . GLU B 1 210 ? 8.867 -26.297 -28.047 1 97.44 210 GLU B N 1
ATOM 3832 C CA . GLU B 1 210 ? 7.828 -25.328 -28.391 1 97.44 210 GLU B CA 1
ATOM 3833 C C . GLU B 1 210 ? 6.578 -26.031 -28.906 1 97.44 210 GLU B C 1
ATOM 3835 O O . GLU B 1 210 ? 6.664 -27.125 -29.484 1 97.44 210 GLU B O 1
ATOM 3840 N N . CYS B 1 211 ? 5.473 -25.375 -28.688 1 97.69 211 CYS B N 1
ATOM 3841 C CA . CYS B 1 211 ? 4.234 -25.969 -29.188 1 97.69 211 CYS B CA 1
ATOM 3842 C C . CYS B 1 211 ? 3.312 -24.906 -29.766 1 97.69 211 CYS B C 1
ATOM 3844 O O . CYS B 1 211 ? 3.549 -23.703 -29.594 1 97.69 211 CYS B O 1
ATOM 3846 N N . SER B 1 212 ? 2.41 -25.281 -30.516 1 96.81 212 SER B N 1
ATOM 3847 C CA . SER B 1 212 ? 1.316 -24.484 -31.047 1 96.81 212 SER B CA 1
ATOM 3848 C C . SER B 1 212 ? -0.034 -25.141 -30.766 1 96.81 212 SER B C 1
ATOM 3850 O O . SER B 1 212 ? -0.2 -26.344 -30.984 1 96.81 212 SER B O 1
ATOM 3852 N N . LEU B 1 213 ? -0.979 -24.297 -30.281 1 96.19 213 LEU B N 1
ATOM 3853 C CA . LEU B 1 213 ? -2.244 -24.891 -29.859 1 96.19 213 LEU B CA 1
ATOM 3854 C C . LEU B 1 213 ? -3.418 -24.234 -30.578 1 96.19 213 LEU B C 1
ATOM 3856 O O . LEU B 1 213 ? -4.574 -24.562 -30.312 1 96.19 213 LEU B O 1
ATOM 3860 N N . SER B 1 214 ? -3.133 -23.328 -31.453 1 92.25 214 SER B N 1
ATOM 3861 C CA . SER B 1 214 ? -4.195 -22.625 -32.156 1 92.25 214 SER B CA 1
ATOM 3862 C C . SER B 1 214 ? -4.969 -23.562 -33.094 1 92.25 214 SER B C 1
ATOM 3864 O O . SER B 1 214 ? -6.145 -23.328 -33.375 1 92.25 214 SER B O 1
ATOM 3866 N N . GLY B 1 215 ? -4.301 -24.531 -33.625 1 92.44 215 GLY B N 1
ATOM 3867 C CA . GLY B 1 215 ? -4.938 -25.469 -34.531 1 92.44 215 GLY B CA 1
ATOM 3868 C C . GLY B 1 215 ? -5.91 -26.406 -33.844 1 92.44 215 GLY B C 1
ATOM 3869 O O . GLY B 1 215 ? -6.691 -27.094 -34.5 1 92.44 215 GLY B O 1
ATOM 3870 N N . LEU B 1 216 ? -5.859 -26.438 -32.562 1 93.88 216 LEU B N 1
ATOM 3871 C CA . LEU B 1 216 ? -6.648 -27.391 -31.766 1 93.88 216 LEU B CA 1
ATOM 3872 C C . LEU B 1 216 ? -8.141 -27.156 -31.969 1 93.88 216 LEU B C 1
ATOM 3874 O O . LEU B 1 216 ? -8.906 -28.109 -32.125 1 93.88 216 LEU B O 1
ATOM 3878 N N . GLU B 1 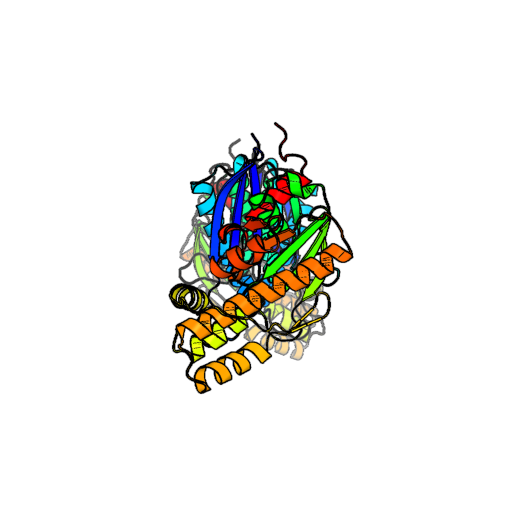217 ? -8.492 -25.859 -31.969 1 92.25 217 GLU B N 1
ATOM 3879 C CA . GLU B 1 217 ? -9.898 -25.547 -32.188 1 92.25 217 GLU B CA 1
ATOM 3880 C C . GLU B 1 217 ? -10.383 -26.078 -33.531 1 92.25 217 GLU B C 1
ATOM 3882 O O . GLU B 1 217 ? -11.445 -26.703 -33.625 1 92.25 217 GLU B O 1
ATOM 3887 N N . ASN B 1 218 ? -9.625 -25.797 -34.531 1 94.12 218 ASN B N 1
ATOM 3888 C CA . ASN B 1 218 ? -9.977 -26.266 -35.844 1 94.12 218 ASN B CA 1
ATOM 3889 C C . ASN B 1 218 ? -10.039 -27.797 -35.906 1 94.12 218 ASN B C 1
ATOM 3891 O O . ASN B 1 218 ? -10.914 -28.359 -36.562 1 94.12 218 ASN B O 1
ATOM 3895 N N . GLN B 1 219 ? -9.18 -28.469 -35.375 1 96.31 219 GLN B N 1
ATOM 3896 C CA . GLN B 1 219 ? -9.18 -29.922 -35.312 1 96.31 219 GLN B CA 1
ATOM 3897 C C . GLN B 1 219 ? -10.438 -30.453 -34.625 1 96.31 219 GLN B C 1
ATOM 3899 O O . GLN B 1 219 ? -11.055 -31.406 -35.125 1 96.31 219 GLN B O 1
ATOM 3904 N N . CYS B 1 220 ? -10.797 -29.828 -33.562 1 96.56 220 CYS B N 1
ATOM 3905 C CA . CYS B 1 220 ? -11.984 -30.234 -32.844 1 96.56 220 CYS B CA 1
ATOM 3906 C C . CYS B 1 220 ? -13.242 -30 -33.656 1 96.56 220 CYS B C 1
ATOM 3908 O O . CYS B 1 220 ? -14.148 -30.844 -33.688 1 96.56 220 CYS B O 1
ATOM 3910 N N . ASN B 1 221 ? -13.234 -28.875 -34.375 1 95.69 221 ASN B N 1
ATOM 3911 C CA . ASN B 1 221 ? -14.352 -28.609 -35.281 1 95.69 221 ASN B CA 1
ATOM 3912 C C . ASN B 1 221 ? -14.469 -29.688 -36.344 1 95.69 221 ASN B C 1
ATOM 3914 O O . ASN B 1 221 ? -15.57 -30.125 -36.688 1 95.69 221 ASN B O 1
ATOM 3918 N N . ALA B 1 222 ? -13.391 -30 -36.938 1 96.88 222 ALA B N 1
ATOM 3919 C CA . ALA B 1 222 ? -13.367 -31.031 -37.969 1 96.88 222 ALA B CA 1
ATOM 3920 C C . ALA B 1 222 ? -13.883 -32.344 -37.406 1 96.88 222 ALA B C 1
ATOM 3922 O O . ALA B 1 222 ? -14.617 -33.062 -38.125 1 96.88 222 ALA B O 1
ATOM 3923 N N . LEU B 1 223 ? -13.531 -32.719 -36.25 1 97.19 223 LEU B N 1
ATOM 3924 C CA . LEU B 1 223 ? -13.977 -33.938 -35.625 1 97.19 223 LEU B CA 1
ATOM 3925 C C . LEU B 1 223 ? -15.484 -33.938 -35.375 1 97.19 223 LEU B C 1
ATOM 3927 O O . LEU B 1 223 ? -16.172 -34.938 -35.625 1 97.19 223 LEU B O 1
ATOM 3931 N N . LEU B 1 224 ? -15.953 -32.781 -34.969 1 96 224 LEU B N 1
ATOM 3932 C CA . LEU B 1 224 ? -17.391 -32.656 -34.781 1 96 224 LEU B CA 1
ATOM 3933 C C . LEU B 1 224 ? -18.109 -32.844 -36.125 1 96 224 LEU B C 1
ATOM 3935 O O . LEU B 1 224 ? -19.141 -33.5 -36.188 1 96 224 LEU B O 1
ATOM 3939 N N . ALA B 1 225 ? -17.578 -32.219 -37.125 1 96.31 225 ALA B N 1
ATOM 3940 C CA . ALA B 1 225 ? -18.156 -32.312 -38.469 1 96.31 225 ALA B CA 1
ATOM 3941 C C . ALA B 1 225 ? -18.156 -33.75 -38.969 1 96.31 225 ALA B C 1
ATOM 3943 O O . ALA B 1 225 ? -19.031 -34.156 -39.75 1 96.31 225 ALA B O 1
ATOM 3944 N N . GLN B 1 226 ? -17.234 -34.531 -38.594 1 96.75 226 GLN B N 1
ATOM 3945 C CA . GLN B 1 226 ? -17.109 -35.938 -39 1 96.75 226 GLN B CA 1
ATOM 3946 C C . GLN B 1 226 ? -18.047 -36.812 -38.156 1 96.75 226 GLN B C 1
ATOM 3948 O O . GLN B 1 226 ? -18.062 -38.031 -38.344 1 96.75 226 GLN B O 1
ATOM 3953 N N . GLY B 1 227 ? -18.703 -36.25 -37.156 1 95.25 227 GLY B N 1
ATOM 3954 C CA . GLY B 1 227 ? -19.719 -36.969 -36.438 1 95.25 227 GLY B CA 1
ATOM 3955 C C . GLY B 1 227 ? -19.25 -37.469 -35.062 1 95.25 227 GLY B C 1
ATOM 3956 O O . GLY B 1 227 ? -19.953 -38.25 -34.406 1 95.25 227 GLY B O 1
ATOM 3957 N N . LYS B 1 228 ? -18.078 -37.094 -34.719 1 96.94 228 LYS B N 1
ATOM 3958 C CA . LYS B 1 228 ? -17.594 -37.5 -33.375 1 96.94 228 LYS B CA 1
ATOM 3959 C C . LYS B 1 228 ? -18.391 -36.812 -32.281 1 96.94 228 LYS B C 1
ATOM 3961 O O . LYS B 1 228 ? -18.828 -35.688 -32.438 1 96.94 228 LYS B O 1
ATOM 3966 N N . SER B 1 229 ? -18.594 -37.5 -31.234 1 97.25 229 SER B N 1
ATOM 3967 C CA . SER B 1 229 ? -19.375 -37 -30.125 1 97.25 229 SER B CA 1
ATOM 3968 C C . SER B 1 229 ? -18.625 -35.875 -29.406 1 97.25 229 SER B C 1
ATOM 3970 O O . SER B 1 229 ? -17.406 -35.781 -29.469 1 97.25 229 SER B O 1
ATOM 3972 N N . PRO B 1 230 ? -19.391 -35 -28.672 1 97.81 230 PRO B N 1
ATOM 3973 C CA . PRO B 1 230 ? -18.75 -33.969 -27.859 1 97.81 230 PRO B CA 1
ATOM 3974 C C . PRO B 1 230 ? -17.781 -34.562 -26.828 1 97.81 230 PRO B C 1
ATOM 3976 O O . PRO B 1 230 ? -16.734 -33.969 -26.562 1 97.81 230 PRO B O 1
ATOM 3979 N N . ALA B 1 231 ? -18.141 -35.656 -26.297 1 98.12 231 ALA B N 1
ATOM 3980 C CA . ALA B 1 231 ? -17.266 -36.344 -25.328 1 98.12 231 ALA B CA 1
ATOM 3981 C C . ALA B 1 231 ? -15.93 -36.719 -25.953 1 98.12 231 ALA B C 1
ATOM 3983 O O . ALA B 1 231 ? -14.875 -36.531 -25.344 1 98.12 231 ALA B O 1
ATOM 3984 N N . TYR B 1 232 ? -15.992 -37.219 -27.141 1 98.19 232 TYR B N 1
ATOM 3985 C CA . TYR B 1 232 ? -14.781 -37.562 -27.891 1 98.19 232 TYR B CA 1
ATOM 3986 C C . TYR B 1 232 ? -13.922 -36.344 -28.141 1 98.19 232 TYR B C 1
ATOM 3988 O O . TYR B 1 232 ? -12.703 -36.375 -27.969 1 98.19 232 TYR B O 1
ATOM 3996 N N . VAL B 1 233 ? -14.57 -35.281 -28.484 1 98.12 233 VAL B N 1
ATOM 3997 C CA . VAL B 1 233 ? -13.875 -34.062 -28.844 1 98.12 233 VAL B CA 1
ATOM 3998 C C . VAL B 1 233 ? -13.195 -33.469 -27.594 1 98.12 233 VAL B C 1
ATOM 4000 O O . VAL B 1 233 ? -12.055 -33 -27.672 1 98.12 233 VAL B O 1
ATOM 4003 N N . CYS B 1 234 ? -13.852 -33.5 -26.5 1 98.19 234 CYS B N 1
ATOM 4004 C CA . CYS B 1 234 ? -13.266 -33.031 -25.25 1 98.19 234 CYS B CA 1
ATOM 4005 C C . CYS B 1 234 ? -12.047 -33.844 -24.875 1 98.19 234 CYS B C 1
ATOM 4007 O O . CYS B 1 234 ? -11.008 -33.312 -24.5 1 98.19 234 CYS B O 1
ATOM 4009 N N . LYS B 1 235 ? -12.195 -35.094 -24.938 1 98.25 235 LYS B N 1
ATOM 4010 C CA . LYS B 1 235 ? -11.078 -36 -24.641 1 98.25 235 LYS B CA 1
ATOM 4011 C C . LYS B 1 235 ? -9.914 -35.75 -25.594 1 98.25 235 LYS B C 1
ATOM 4013 O O . LYS B 1 235 ? -8.75 -35.75 -25.188 1 98.25 235 LYS B O 1
ATOM 4018 N N . TYR B 1 236 ? -10.242 -35.625 -26.875 1 98.31 236 TYR B N 1
ATOM 4019 C CA . TYR B 1 236 ? -9.227 -35.344 -27.891 1 98.31 236 TYR B CA 1
ATOM 4020 C C . TYR B 1 236 ? -8.453 -34.062 -27.516 1 98.31 236 TYR B C 1
ATOM 4022 O O . TYR B 1 236 ? -7.219 -34.031 -27.578 1 98.31 236 TYR B O 1
ATOM 4030 N N . CYS B 1 237 ? -9.148 -33.031 -27.141 1 98 237 CYS B N 1
ATOM 4031 C CA . CYS B 1 237 ? -8.555 -31.75 -26.766 1 98 237 CYS B CA 1
ATOM 4032 C C . CYS B 1 237 ? -7.566 -31.922 -25.625 1 98 237 CYS B C 1
ATOM 4034 O O . CYS B 1 237 ? -6.414 -31.5 -25.719 1 98 237 CYS B O 1
ATOM 4036 N N . LEU B 1 238 ? -8 -32.562 -24.578 1 98.19 238 LEU B N 1
ATOM 4037 C CA . LEU B 1 238 ? -7.164 -32.75 -23.391 1 98.19 238 LEU B CA 1
ATOM 4038 C C . LEU B 1 238 ? -5.957 -33.625 -23.719 1 98.19 238 LEU B C 1
ATOM 4040 O O . LEU B 1 238 ? -4.848 -33.344 -23.25 1 98.19 238 LEU B O 1
ATOM 4044 N N . LEU B 1 239 ? -6.152 -34.625 -24.516 1 98.12 239 LEU B N 1
ATOM 4045 C CA . LEU B 1 239 ? -5.059 -35.531 -24.844 1 98.12 239 LEU B CA 1
ATOM 4046 C C . LEU B 1 239 ? -4.051 -34.844 -25.766 1 98.12 239 LEU B C 1
ATOM 4048 O O . LEU B 1 239 ? -2.855 -35.156 -25.719 1 98.12 239 LEU B O 1
ATOM 4052 N N . CYS B 1 240 ? -4.531 -33.938 -26.578 1 97.94 240 CYS B N 1
ATOM 4053 C CA . CYS B 1 240 ? -3.594 -33.156 -27.375 1 97.94 240 CYS B CA 1
ATOM 4054 C C . CYS B 1 240 ? -2.658 -32.344 -26.484 1 97.94 240 CYS B C 1
ATOM 4056 O O . CYS B 1 240 ? -1.455 -32.281 -26.75 1 97.94 240 CYS B O 1
ATOM 4058 N N . ILE B 1 241 ? -3.223 -31.75 -25.484 1 97.94 241 ILE B N 1
ATOM 4059 C CA . ILE B 1 241 ? -2.424 -31 -24.531 1 97.94 241 ILE B CA 1
ATOM 4060 C C . ILE B 1 241 ? -1.47 -31.938 -23.797 1 97.94 241 ILE B C 1
ATOM 4062 O O . ILE B 1 241 ? -0.282 -31.641 -23.656 1 97.94 241 ILE B O 1
ATOM 4066 N N . ALA B 1 242 ? -1.968 -33.062 -23.391 1 98.19 242 ALA B N 1
ATOM 4067 C CA . ALA B 1 242 ? -1.154 -34.062 -22.703 1 98.19 242 ALA B CA 1
ATOM 4068 C C . ALA B 1 242 ? 0.01 -34.531 -23.562 1 98.19 242 ALA B C 1
ATOM 4070 O O . ALA B 1 242 ? 1.142 -34.656 -23.094 1 98.19 242 ALA B O 1
ATOM 4071 N N . ASP B 1 243 ? -0.31 -34.812 -24.766 1 98 243 ASP B N 1
ATOM 4072 C CA . ASP B 1 243 ? 0.706 -35.281 -25.703 1 98 243 ASP B CA 1
ATOM 4073 C C . ASP B 1 243 ? 1.775 -34.188 -25.922 1 98 243 ASP B C 1
ATOM 4075 O O . ASP B 1 243 ? 2.953 -34.531 -26.094 1 98 243 ASP B O 1
ATOM 4079 N N . THR B 1 244 ? 1.341 -33 -25.984 1 98.06 244 THR B N 1
ATOM 4080 C CA . THR B 1 244 ? 2.268 -31.875 -26.094 1 98.06 244 THR B CA 1
ATOM 4081 C C . THR B 1 244 ? 3.258 -31.891 -24.922 1 98.06 244 THR B C 1
ATOM 4083 O O . THR B 1 244 ? 4.465 -31.734 -25.125 1 98.06 244 THR B O 1
ATOM 4086 N N . LEU B 1 245 ? 2.809 -32.094 -23.734 1 98.06 245 LEU B N 1
ATOM 4087 C CA . LEU B 1 245 ? 3.664 -32.156 -22.547 1 98.06 245 LEU B CA 1
ATOM 4088 C C . LEU B 1 245 ? 4.676 -33.281 -22.656 1 98.06 245 LEU B C 1
ATOM 4090 O O . LEU B 1 245 ? 5.848 -33.094 -22.328 1 98.06 245 LEU B O 1
ATOM 4094 N N . VAL B 1 246 ? 4.219 -34.438 -23.109 1 98.25 246 VAL B N 1
ATOM 4095 C CA . VAL B 1 246 ? 5.086 -35.594 -23.25 1 98.25 246 VAL B CA 1
ATOM 4096 C C . VAL B 1 246 ? 6.215 -35.281 -24.234 1 98.25 246 VAL B C 1
ATOM 4098 O O . VAL B 1 246 ? 7.387 -35.531 -23.938 1 98.25 246 VAL B O 1
ATOM 4101 N N . LYS B 1 247 ? 5.84 -34.781 -25.375 1 98.31 247 LYS B N 1
ATOM 4102 C CA . LYS B 1 247 ? 6.824 -34.469 -26.406 1 98.31 247 LYS B CA 1
ATOM 4103 C C . LYS B 1 247 ? 7.82 -33.438 -25.953 1 98.31 247 LYS B C 1
ATOM 4105 O O . LYS B 1 247 ? 9.031 -33.562 -26.141 1 98.31 247 LYS B O 1
ATOM 4110 N N . MET B 1 248 ? 7.32 -32.375 -25.312 1 98.31 248 MET B N 1
ATOM 4111 C CA . MET B 1 248 ? 8.195 -31.328 -24.812 1 98.31 248 MET B CA 1
ATOM 4112 C C . MET B 1 248 ? 9.117 -31.859 -23.719 1 98.31 248 MET B C 1
ATOM 4114 O O . MET B 1 248 ? 10.289 -31.469 -23.641 1 98.31 248 MET B O 1
ATOM 4118 N N . THR B 1 249 ? 8.594 -32.688 -22.875 1 98.25 249 THR B N 1
ATOM 4119 C CA . THR B 1 249 ? 9.391 -33.281 -21.812 1 98.25 249 THR B CA 1
ATOM 4120 C C . THR B 1 249 ? 10.531 -34.125 -22.391 1 98.25 249 THR B C 1
ATOM 4122 O O . THR B 1 249 ? 11.68 -34 -21.969 1 98.25 249 THR B O 1
ATOM 4125 N N . ARG B 1 250 ? 10.227 -34.938 -23.344 1 97.94 250 ARG B N 1
ATOM 4126 C CA . ARG B 1 250 ? 11.25 -35.781 -23.969 1 97.94 250 ARG B CA 1
ATOM 4127 C C . ARG B 1 250 ? 12.336 -34.906 -24.625 1 97.94 250 ARG B C 1
ATOM 4129 O O . ARG B 1 250 ? 13.523 -35.219 -24.5 1 97.94 250 ARG B O 1
ATOM 4136 N N . ALA B 1 251 ? 11.891 -33.938 -25.297 1 98.19 251 ALA B N 1
ATOM 4137 C CA . ALA B 1 251 ? 12.859 -33 -25.906 1 98.19 251 ALA B CA 1
ATOM 4138 C C . ALA B 1 251 ? 13.758 -32.375 -24.859 1 98.19 251 ALA B C 1
ATOM 4140 O O . ALA B 1 251 ? 14.969 -32.281 -25.047 1 98.19 251 ALA B O 1
ATOM 4141 N N . ALA B 1 252 ? 13.18 -31.906 -23.75 1 98.12 252 ALA B N 1
ATOM 4142 C CA . ALA B 1 252 ? 13.93 -31.25 -22.688 1 98.12 252 ALA B CA 1
ATOM 4143 C C . ALA B 1 252 ? 14.883 -32.25 -22 1 98.12 252 ALA B C 1
ATOM 4145 O O . ALA B 1 252 ? 16.016 -31.891 -21.672 1 98.12 252 ALA B O 1
ATOM 4146 N N . GLN B 1 253 ? 14.406 -33.438 -21.828 1 96.19 253 GLN B N 1
ATOM 4147 C CA . GLN B 1 253 ? 15.211 -34.438 -21.156 1 96.19 253 GLN B CA 1
ATOM 4148 C C . GLN B 1 253 ? 16.375 -34.906 -22.031 1 96.19 253 GLN B C 1
ATOM 4150 O O . GLN B 1 253 ? 17.391 -35.406 -21.516 1 96.19 253 GLN B O 1
ATOM 4155 N N . ALA B 1 254 ? 16.188 -34.812 -23.297 1 97 254 ALA B N 1
ATOM 4156 C CA . ALA B 1 254 ? 17.312 -35.062 -24.172 1 97 254 ALA B CA 1
ATOM 4157 C C . ALA B 1 254 ? 18.469 -34.094 -23.922 1 97 254 ALA B C 1
ATOM 4159 O O . ALA B 1 254 ? 19.641 -34.469 -24 1 97 254 ALA B O 1
ATOM 4160 N N . LEU B 1 255 ? 18.188 -32.938 -23.625 1 96.81 255 LEU B N 1
ATOM 4161 C CA . LEU B 1 255 ? 19.188 -31.906 -23.344 1 96.81 255 LEU B CA 1
ATOM 4162 C C . LEU B 1 255 ? 19.594 -31.922 -21.875 1 96.81 255 LEU B C 1
ATOM 4164 O O . LEU B 1 255 ? 20.719 -31.578 -21.531 1 96.81 255 LEU B O 1
ATOM 4168 N N . TYR B 1 256 ? 18.688 -32.312 -21 1 96.75 256 TYR B N 1
ATOM 4169 C CA . TYR B 1 256 ? 18.891 -32.344 -19.547 1 96.75 256 TYR B CA 1
ATOM 4170 C C . TYR B 1 256 ? 18.516 -33.688 -18.984 1 96.75 256 TYR B C 1
ATOM 4172 O O . TYR B 1 256 ? 17.547 -33.812 -18.219 1 96.75 256 TYR B O 1
ATOM 4180 N N . PRO B 1 257 ? 19.328 -34.656 -19.219 1 96.31 257 PRO B N 1
ATOM 4181 C CA . PRO B 1 257 ? 18.984 -36 -18.797 1 96.31 257 PRO B CA 1
ATOM 4182 C C . PRO B 1 257 ? 18.875 -36.156 -17.281 1 96.31 257 PRO B C 1
ATOM 4184 O O . PRO B 1 257 ? 19.734 -35.625 -16.547 1 96.31 257 PRO B O 1
ATOM 4187 N N . GLY B 1 258 ? 17.828 -36.781 -16.828 1 94.69 258 GLY B N 1
ATOM 4188 C CA . GLY B 1 258 ? 17.734 -37.156 -15.438 1 94.69 258 GLY B CA 1
ATOM 4189 C C . GLY B 1 258 ? 17.078 -36.125 -14.562 1 94.69 258 GLY B C 1
ATOM 4190 O O . GLY B 1 258 ? 16.797 -36.375 -13.391 1 94.69 258 GLY B O 1
ATOM 4191 N N . LEU B 1 259 ? 16.812 -34.969 -15.102 1 96.88 259 LEU B N 1
ATOM 4192 C CA . LEU B 1 259 ? 16.219 -33.906 -14.289 1 96.88 259 LEU B CA 1
ATOM 4193 C C . LEU B 1 259 ? 14.766 -34.25 -13.945 1 96.88 259 LEU B C 1
ATOM 4195 O O . LEU B 1 259 ? 14.031 -34.781 -14.789 1 96.88 259 LEU B O 1
ATOM 4199 N N . PRO B 1 260 ? 14.414 -33.969 -12.672 1 97.62 260 PRO B N 1
ATOM 4200 C CA . PRO B 1 260 ? 13 -34.156 -12.336 1 97.62 260 PRO B CA 1
ATOM 4201 C C . PRO B 1 260 ? 12.094 -33.219 -13.125 1 97.62 260 PRO B C 1
ATOM 4203 O O . PRO B 1 260 ? 12.508 -32.125 -13.5 1 97.62 260 PRO B O 1
ATOM 4206 N N . VAL B 1 261 ? 10.859 -33.719 -13.367 1 98.38 261 VAL B N 1
ATOM 4207 C CA . VAL B 1 261 ? 9.867 -32.938 -14.094 1 98.38 261 VAL B CA 1
ATOM 4208 C C . VAL B 1 261 ? 8.609 -32.75 -13.234 1 98.38 261 VAL B C 1
ATOM 4210 O O . VAL B 1 261 ? 8.023 -33.75 -12.773 1 98.38 261 VAL B O 1
ATOM 4213 N N . VAL B 1 262 ? 8.242 -31.484 -12.977 1 98.31 262 VAL B N 1
ATOM 4214 C CA . VAL B 1 262 ? 7.055 -31.141 -12.195 1 98.31 262 VAL B CA 1
ATOM 4215 C C . VAL B 1 262 ? 6.062 -30.375 -13.062 1 98.31 262 VAL B C 1
ATOM 4217 O O . VAL B 1 262 ? 6.449 -29.484 -13.812 1 98.31 262 VAL B O 1
ATOM 4220 N N . CYS B 1 263 ? 4.781 -30.781 -12.992 1 98.19 263 CYS B N 1
ATOM 4221 C CA . CYS B 1 263 ? 3.725 -30.109 -13.75 1 98.19 263 CYS B CA 1
ATOM 4222 C C . CYS B 1 263 ? 2.76 -29.391 -12.812 1 98.19 263 CYS B C 1
ATOM 4224 O O . CYS B 1 263 ? 2.152 -30.016 -11.938 1 98.19 263 CYS B O 1
ATOM 4226 N N . ALA B 1 264 ? 2.66 -28.078 -13.062 1 96.5 264 ALA B N 1
ATOM 4227 C CA . ALA B 1 264 ? 1.757 -27.234 -12.273 1 96.5 264 ALA B CA 1
ATOM 4228 C C . ALA B 1 264 ? 0.848 -26.406 -13.188 1 96.5 264 ALA B C 1
ATOM 4230 O O . ALA B 1 264 ? 1.125 -26.25 -14.375 1 96.5 264 ALA B O 1
ATOM 4231 N N . GLY B 1 265 ? -0.259 -25.938 -12.531 1 93.69 265 GLY B N 1
ATOM 4232 C CA . GLY B 1 265 ? -1.216 -25.125 -13.258 1 93.69 265 GLY B CA 1
ATOM 4233 C C . GLY B 1 265 ? -2.621 -25.688 -13.25 1 93.69 265 GLY B C 1
ATOM 4234 O O . GLY B 1 265 ? -2.805 -26.891 -13.055 1 93.69 265 GLY B O 1
ATOM 4235 N N . GLY B 1 266 ? -3.523 -24.812 -13.578 1 90.62 266 GLY B N 1
ATOM 4236 C CA . GLY B 1 266 ? -4.918 -25.234 -13.539 1 90.62 266 GLY B CA 1
ATOM 4237 C C . GLY B 1 266 ? -5.238 -26.328 -14.547 1 90.62 266 GLY B C 1
ATOM 4238 O O . GLY B 1 266 ? -6.012 -27.234 -14.242 1 90.62 266 GLY B O 1
ATOM 4239 N N . VAL B 1 267 ? -4.688 -26.219 -15.68 1 93.75 267 VAL B N 1
ATOM 4240 C CA . VAL B 1 267 ? -4.941 -27.188 -16.75 1 93.75 267 VAL B CA 1
ATOM 4241 C C . VAL B 1 267 ? -4.406 -28.562 -16.328 1 93.75 267 VAL B C 1
ATOM 4243 O O . VAL B 1 267 ? -4.945 -29.594 -16.734 1 93.75 267 VAL B O 1
ATOM 4246 N N . MET B 1 268 ? -3.418 -28.594 -15.492 1 94.81 268 MET B N 1
ATOM 4247 C CA . MET B 1 268 ? -2.752 -29.812 -15.078 1 94.81 268 MET B CA 1
ATOM 4248 C C . MET B 1 268 ? -3.566 -30.547 -14.016 1 94.81 268 MET B C 1
ATOM 4250 O O . MET B 1 268 ? -3.213 -31.656 -13.602 1 94.81 268 MET B O 1
ATOM 4254 N N . SER B 1 269 ? -4.656 -29.984 -13.656 1 91.44 269 SER B N 1
ATOM 4255 C CA . SER B 1 269 ? -5.516 -30.625 -12.664 1 91.44 269 SER B CA 1
ATOM 4256 C C . SER B 1 269 ? -6.352 -31.734 -13.289 1 91.44 269 SER B C 1
ATOM 4258 O O . SER B 1 269 ? -6.996 -32.5 -12.578 1 91.44 269 SER B O 1
ATOM 4260 N N . SER B 1 270 ? -6.379 -31.891 -14.586 1 93.38 270 SER B N 1
ATOM 4261 C CA . SER B 1 270 ? -7.148 -32.906 -15.297 1 93.38 270 SER B CA 1
ATOM 4262 C C . SER B 1 270 ? -6.566 -34.281 -15.078 1 93.38 270 SER B C 1
ATOM 4264 O O . SER B 1 270 ? -5.398 -34.531 -15.383 1 93.38 270 SER B O 1
ATOM 4266 N N . VAL B 1 271 ? -7.426 -35.188 -14.664 1 94.31 271 VAL B N 1
ATOM 4267 C CA . VAL B 1 271 ? -7.008 -36.594 -14.438 1 94.31 271 VAL B CA 1
ATOM 4268 C C . VAL B 1 271 ? -6.641 -37.219 -15.773 1 94.31 271 VAL B C 1
ATOM 4270 O O . VAL B 1 271 ? -5.727 -38.062 -15.836 1 94.31 271 VAL B O 1
ATOM 4273 N N . ILE B 1 272 ? -7.316 -36.844 -16.797 1 96.56 272 ILE B N 1
ATOM 4274 C CA . ILE B 1 272 ? -7.078 -37.406 -18.125 1 96.56 272 ILE B CA 1
ATOM 4275 C C . ILE B 1 272 ? -5.668 -37.031 -18.594 1 96.56 272 ILE B C 1
ATOM 4277 O O . ILE B 1 272 ? -4.934 -37.875 -19.094 1 96.56 272 ILE B O 1
ATOM 4281 N N . ILE B 1 273 ? -5.289 -35.781 -18.375 1 97.62 273 ILE B N 1
ATOM 4282 C CA . ILE B 1 273 ? -3.955 -35.344 -18.75 1 97.62 273 ILE B CA 1
ATOM 4283 C C . ILE B 1 273 ? -2.906 -36.062 -17.906 1 97.62 273 ILE B C 1
ATOM 4285 O O . ILE B 1 273 ? -1.946 -36.625 -18.453 1 97.62 273 ILE B O 1
ATOM 4289 N N . ARG B 1 274 ? -3.102 -36.094 -16.641 1 97 274 ARG B N 1
ATOM 4290 C CA . ARG B 1 274 ? -2.16 -36.719 -15.719 1 97 274 ARG B CA 1
ATOM 4291 C C . ARG B 1 274 ? -1.919 -38.188 -16.094 1 97 274 ARG B C 1
ATOM 4293 O O . ARG B 1 274 ? -0.772 -38.625 -16.188 1 97 274 ARG B O 1
ATOM 4300 N N . ASP B 1 275 ? -2.992 -38.938 -16.328 1 97 275 ASP B N 1
ATOM 4301 C CA . ASP B 1 275 ? -2.883 -40.344 -16.625 1 97 275 ASP B CA 1
ATOM 4302 C C . ASP B 1 275 ? -2.117 -40.562 -17.938 1 97 275 ASP B C 1
ATOM 4304 O O . ASP B 1 275 ? -1.268 -41.469 -18.016 1 97 275 ASP B O 1
ATOM 4308 N N . TRP B 1 276 ? -2.449 -39.812 -18.891 1 97.38 276 TRP B N 1
ATOM 4309 C CA . TRP B 1 276 ? -1.799 -39.938 -20.188 1 97.38 276 TRP B CA 1
ATOM 4310 C C . TRP B 1 276 ? -0.296 -39.688 -20.062 1 97.38 276 TRP B C 1
ATOM 4312 O O . TRP B 1 276 ? 0.503 -40.469 -20.609 1 97.38 276 TRP B O 1
ATOM 4322 N N . VAL B 1 277 ? 0.105 -38.688 -19.359 1 98.31 277 VAL B N 1
ATOM 4323 C CA . VAL B 1 277 ? 1.506 -38.281 -19.234 1 98.31 277 VAL B CA 1
ATOM 4324 C C . VAL B 1 277 ? 2.258 -39.312 -18.391 1 98.31 277 VAL B C 1
ATOM 4326 O O . VAL B 1 277 ? 3.322 -39.781 -18.797 1 98.31 277 VAL B O 1
ATOM 4329 N N . GLN B 1 278 ? 1.685 -39.688 -17.297 1 97.81 278 GLN B N 1
ATOM 4330 C CA . GLN B 1 278 ? 2.385 -40.562 -16.359 1 97.81 278 GLN B CA 1
ATOM 4331 C C . GLN B 1 278 ? 2.512 -41.969 -16.906 1 97.81 278 GLN B C 1
ATOM 4333 O O . GLN B 1 278 ? 3.445 -42.688 -16.562 1 97.81 278 GLN B O 1
ATOM 4338 N N . ARG B 1 279 ? 1.602 -42.438 -17.734 1 97.5 279 ARG B N 1
ATOM 4339 C CA . ARG B 1 279 ? 1.733 -43.719 -18.406 1 97.5 279 ARG B CA 1
ATOM 4340 C C . ARG B 1 279 ? 2.959 -43.75 -19.312 1 97.5 279 ARG B C 1
ATOM 4342 O O . ARG B 1 279 ? 3.615 -44.781 -19.438 1 97.5 279 ARG B O 1
ATOM 4349 N N . ARG B 1 280 ? 3.318 -42.719 -19.828 1 97.44 280 ARG B N 1
ATOM 4350 C CA . ARG B 1 280 ? 4.41 -42.625 -20.781 1 97.44 280 ARG B CA 1
ATOM 4351 C C . ARG B 1 280 ? 5.691 -42.125 -20.109 1 97.44 280 ARG B C 1
ATOM 4353 O O . ARG B 1 280 ? 6.793 -42.5 -20.547 1 97.44 280 ARG B O 1
ATOM 4360 N N . LEU B 1 281 ? 5.496 -41.281 -19.141 1 97.94 281 LEU B N 1
ATOM 4361 C CA . LEU B 1 281 ? 6.594 -40.719 -18.359 1 97.94 281 LEU B CA 1
ATOM 4362 C C . LEU B 1 281 ? 6.316 -40.844 -16.875 1 97.94 281 LEU B C 1
ATOM 4364 O O . LEU B 1 281 ? 5.98 -39.844 -16.219 1 97.94 281 LEU B O 1
ATOM 4368 N N . PRO B 1 282 ? 6.508 -42 -16.266 1 96.5 282 PRO B N 1
ATOM 4369 C CA . PRO B 1 282 ? 6.105 -42.281 -14.891 1 96.5 282 PRO B CA 1
ATOM 4370 C C . PRO B 1 282 ? 6.793 -41.344 -13.875 1 96.5 282 PRO B C 1
ATOM 4372 O O . PRO B 1 282 ? 6.277 -41.156 -12.773 1 96.5 282 PRO B O 1
ATOM 4375 N N . GLY B 1 283 ? 7.863 -40.812 -14.188 1 96.12 283 GLY B N 1
ATOM 4376 C CA . GLY B 1 283 ? 8.609 -40 -13.242 1 96.12 283 GLY B CA 1
ATOM 4377 C C . GLY B 1 283 ? 8.109 -38.562 -13.164 1 96.12 283 GLY B C 1
ATOM 4378 O O . GLY B 1 283 ? 8.523 -37.781 -12.289 1 96.12 283 GLY B O 1
ATOM 4379 N N . VAL B 1 284 ? 7.152 -38.188 -14.008 1 98.12 284 VAL B N 1
ATOM 4380 C CA . VAL B 1 284 ? 6.637 -36.812 -14.023 1 98.12 284 VAL B CA 1
ATOM 4381 C C . VAL B 1 284 ? 5.684 -36.625 -12.844 1 98.12 284 VAL B C 1
ATOM 4383 O O . VAL B 1 284 ? 4.828 -37.469 -12.578 1 98.12 284 VAL B O 1
ATOM 4386 N N . MET B 1 285 ? 5.879 -35.5 -12.117 1 97.94 285 MET B N 1
ATOM 4387 C CA . MET B 1 285 ? 5.082 -35.219 -10.93 1 97.94 285 MET B CA 1
ATOM 4388 C C . MET B 1 285 ? 4.039 -34.156 -11.211 1 97.94 285 MET B C 1
ATOM 4390 O O . MET B 1 285 ? 4.316 -33.188 -11.922 1 97.94 285 MET B O 1
ATOM 4394 N N . PHE B 1 286 ? 2.842 -34.375 -10.68 1 97.69 286 PHE B N 1
ATOM 4395 C CA . PHE B 1 286 ? 1.765 -33.375 -10.727 1 97.69 286 PHE B CA 1
ATOM 4396 C C . PHE B 1 286 ? 1.443 -32.844 -9.336 1 97.69 286 PHE B C 1
ATOM 4398 O O . PHE B 1 286 ? 1.535 -33.594 -8.352 1 97.69 286 PHE B O 1
ATOM 4405 N N . VAL B 1 287 ? 1.109 -31.625 -9.266 1 96.44 287 VAL B N 1
ATOM 4406 C CA . VAL B 1 287 ? 0.886 -31.047 -7.941 1 96.44 287 VAL B CA 1
ATOM 4407 C C . VAL B 1 287 ? -0.556 -30.562 -7.828 1 96.44 287 VAL B C 1
ATOM 4409 O O . VAL B 1 287 ? -1.203 -30.266 -8.836 1 96.44 287 VAL B O 1
ATOM 4412 N N . PRO B 1 288 ? -1.076 -30.5 -6.613 1 92.12 288 PRO B N 1
ATOM 4413 C CA . PRO B 1 288 ? -2.438 -30 -6.406 1 92.12 288 PRO B CA 1
ATOM 4414 C C . PRO B 1 288 ? -2.621 -28.562 -6.887 1 92.12 288 PRO B C 1
ATOM 4416 O O . PRO B 1 288 ? -1.695 -27.75 -6.789 1 92.12 288 PRO B O 1
ATOM 4419 N N . ALA B 1 289 ? -3.84 -28.234 -7.262 1 87.56 289 ALA B N 1
ATOM 4420 C CA . ALA B 1 289 ? -4.188 -26.938 -7.828 1 87.56 289 ALA B CA 1
ATOM 4421 C C . ALA B 1 289 ? -3.895 -25.812 -6.84 1 87.56 289 ALA B C 1
ATOM 4423 O O . ALA B 1 289 ? -3.514 -24.703 -7.238 1 87.56 289 ALA B O 1
ATOM 4424 N N . ALA B 1 290 ? -4.062 -26.141 -5.559 1 87.75 290 ALA B N 1
ATOM 4425 C CA . ALA B 1 290 ? -3.871 -25.125 -4.516 1 87.75 290 ALA B CA 1
ATOM 4426 C C . ALA B 1 290 ? -2.451 -24.578 -4.547 1 87.75 290 ALA B C 1
ATOM 4428 O O . ALA B 1 290 ? -2.229 -23.406 -4.203 1 87.75 290 ALA B O 1
ATOM 4429 N N . TYR B 1 291 ? -1.487 -25.312 -5.027 1 92.31 291 TYR B N 1
ATOM 4430 C CA . TYR B 1 291 ? -0.086 -24.906 -5.055 1 92.31 291 TYR B CA 1
ATOM 4431 C C . TYR B 1 291 ? 0.295 -24.359 -6.426 1 92.31 291 TYR B C 1
ATOM 4433 O O . TYR B 1 291 ? 1.413 -23.875 -6.617 1 92.31 291 TYR B O 1
ATOM 4441 N N . ALA B 1 292 ? -0.655 -24.406 -7.336 1 89.12 292 ALA B N 1
ATOM 4442 C CA . ALA B 1 292 ? -0.325 -24.047 -8.711 1 89.12 292 ALA B CA 1
ATOM 4443 C C . ALA B 1 292 ? -0.969 -22.719 -9.094 1 89.12 292 ALA B C 1
ATOM 4445 O O . ALA B 1 292 ? -0.555 -22.062 -10.055 1 89.12 292 ALA B O 1
ATOM 4446 N N . SER B 1 293 ? -2.01 -22.328 -8.367 1 87.19 293 SER B N 1
ATOM 4447 C CA . SER B 1 293 ? -2.676 -21.062 -8.617 1 87.19 293 SER B CA 1
ATOM 4448 C C . SER B 1 293 ? -1.938 -19.906 -7.941 1 87.19 293 SER B C 1
ATOM 4450 O O . SER B 1 293 ? -0.948 -20.125 -7.238 1 87.19 293 SER B O 1
ATOM 4452 N N . ASP B 1 294 ? -2.416 -18.719 -8.305 1 88.12 294 ASP B N 1
ATOM 4453 C CA . ASP B 1 294 ? -1.837 -17.562 -7.629 1 88.12 294 ASP B CA 1
ATOM 4454 C C . ASP B 1 294 ? -1.962 -17.688 -6.113 1 88.12 294 ASP B C 1
ATOM 4456 O O . ASP B 1 294 ? -3.062 -17.875 -5.59 1 88.12 294 ASP B O 1
ATOM 4460 N N . ASN B 1 295 ? -0.864 -17.688 -5.461 1 92 295 ASN B N 1
ATOM 4461 C CA . ASN B 1 295 ? -0.823 -17.828 -4.008 1 92 295 ASN B CA 1
ATOM 4462 C C . ASN B 1 295 ? 0.472 -17.266 -3.43 1 92 295 ASN B C 1
ATOM 4464 O O . ASN B 1 295 ? 1.377 -16.875 -4.176 1 92 295 ASN B O 1
ATOM 4468 N N . ALA B 1 296 ? 0.513 -17.234 -2.088 1 97.69 296 ALA B N 1
ATOM 4469 C CA . ALA B 1 296 ? 1.701 -16.703 -1.425 1 97.69 296 ALA B CA 1
ATOM 4470 C C . ALA B 1 296 ? 2.484 -17.812 -0.731 1 97.69 296 ALA B C 1
ATOM 4472 O O . ALA B 1 296 ? 3.469 -17.547 -0.039 1 97.69 296 ALA B O 1
ATOM 4473 N N . MET B 1 297 ? 2.068 -19.078 -0.864 1 96.88 297 MET B N 1
ATOM 4474 C CA . MET B 1 297 ? 2.705 -20.203 -0.172 1 96.88 297 MET B CA 1
ATOM 4475 C C . MET B 1 297 ? 4.18 -20.297 -0.546 1 96.88 297 MET B C 1
ATOM 4477 O O . MET B 1 297 ? 5.043 -20.375 0.329 1 96.88 297 MET B O 1
ATOM 4481 N N . GLY B 1 298 ? 4.445 -20.297 -1.864 1 96.69 298 GLY B N 1
ATOM 4482 C CA . GLY B 1 298 ? 5.82 -20.375 -2.324 1 96.69 298 GLY B CA 1
ATOM 4483 C C . GLY B 1 298 ? 6.688 -19.234 -1.823 1 96.69 298 GLY B C 1
ATOM 4484 O O . GLY B 1 298 ? 7.867 -19.438 -1.521 1 96.69 298 GLY B O 1
ATOM 4485 N N . VAL B 1 299 ? 6.109 -18.062 -1.703 1 97.69 299 VAL B N 1
ATOM 4486 C CA . VAL B 1 299 ? 6.824 -16.891 -1.235 1 97.69 299 VAL B CA 1
ATOM 4487 C C . VAL B 1 299 ? 7.23 -17.062 0.225 1 97.69 299 VAL B C 1
ATOM 4489 O O . VAL B 1 299 ? 8.359 -16.75 0.607 1 97.69 299 VAL B O 1
ATOM 4492 N N . SER B 1 300 ? 6.324 -17.594 1.054 1 97.56 300 SER B N 1
ATOM 4493 C CA . SER B 1 300 ? 6.641 -17.844 2.457 1 97.56 300 SER B CA 1
ATOM 4494 C C . SER B 1 300 ? 7.695 -18.938 2.6 1 97.56 300 SER B C 1
ATOM 4496 O O . SER B 1 300 ? 8.578 -18.844 3.455 1 97.56 300 SER B O 1
ATOM 4498 N N . ILE B 1 301 ? 7.625 -19.938 1.775 1 96.06 301 ILE B N 1
ATOM 4499 C CA . ILE B 1 301 ? 8.586 -21.031 1.788 1 96.06 301 ILE B CA 1
ATOM 4500 C C . ILE B 1 301 ? 9.977 -20.5 1.421 1 96.06 301 ILE B C 1
ATOM 4502 O O . ILE B 1 301 ? 10.969 -20.828 2.076 1 96.06 301 ILE B O 1
ATOM 4506 N N . LEU B 1 302 ? 10.039 -19.672 0.386 1 96.19 302 LEU B N 1
ATOM 4507 C CA . LEU B 1 302 ? 11.312 -19.078 -0.027 1 96.19 302 LEU B CA 1
ATOM 4508 C C . LEU B 1 302 ? 11.883 -18.203 1.072 1 96.19 302 LEU B C 1
ATOM 4510 O O . LEU B 1 302 ? 13.102 -18.125 1.249 1 96.19 302 LEU B O 1
ATOM 4514 N N . ALA B 1 303 ? 10.984 -17.516 1.767 1 96.94 303 ALA B N 1
ATOM 4515 C CA . ALA B 1 303 ? 11.438 -16.719 2.898 1 96.94 303 ALA B CA 1
ATOM 4516 C C . ALA B 1 303 ? 12.148 -17.578 3.936 1 96.94 303 ALA B C 1
ATOM 4518 O O . ALA B 1 303 ? 13.219 -17.219 4.434 1 96.94 303 ALA B O 1
ATOM 4519 N N . ALA B 1 304 ? 11.586 -18.719 4.262 1 96.12 304 ALA B N 1
ATOM 4520 C CA . ALA B 1 304 ? 12.18 -19.641 5.227 1 96.12 304 ALA B CA 1
ATOM 4521 C C . ALA B 1 304 ? 13.547 -20.125 4.75 1 96.12 304 ALA B C 1
ATOM 4523 O O . ALA B 1 304 ? 14.516 -20.125 5.516 1 96.12 304 ALA B O 1
ATOM 4524 N N . ARG B 1 305 ? 13.594 -20.5 3.543 1 93.62 305 ARG B N 1
ATOM 4525 C CA . ARG B 1 305 ? 14.828 -21.047 2.98 1 93.62 305 ARG B CA 1
ATOM 4526 C C . ARG B 1 305 ? 15.938 -20 2.979 1 93.62 305 ARG B C 1
ATOM 4528 O O . ARG B 1 305 ? 17.031 -20.25 3.465 1 93.62 305 ARG B O 1
ATOM 4535 N N . GLU B 1 306 ? 15.625 -18.828 2.453 1 94.12 306 GLU B N 1
ATOM 4536 C CA . GLU B 1 306 ? 16.625 -17.781 2.254 1 94.12 306 GLU B CA 1
ATOM 4537 C C . GLU B 1 306 ? 17.047 -17.172 3.584 1 94.12 306 GLU B C 1
ATOM 4539 O O . GLU B 1 306 ? 18.156 -16.641 3.701 1 94.12 306 GLU B O 1
ATOM 4544 N N . ALA B 1 307 ? 16.188 -17.25 4.555 1 95.5 307 ALA B N 1
ATOM 4545 C CA . ALA B 1 307 ? 16.531 -16.734 5.883 1 95.5 307 ALA B CA 1
ATOM 4546 C C . ALA B 1 307 ? 17.281 -17.781 6.699 1 95.5 307 ALA B C 1
ATOM 4548 O O . ALA B 1 307 ? 17.672 -17.531 7.84 1 95.5 307 ALA B O 1
ATOM 4549 N N . GLY B 1 308 ? 17.5 -18.938 6.121 1 92.31 308 GLY B N 1
ATOM 4550 C CA . GLY B 1 308 ? 18.188 -20.016 6.812 1 92.31 308 GLY B CA 1
ATOM 4551 C C . GLY B 1 308 ? 17.359 -20.656 7.91 1 92.31 308 GLY B C 1
ATOM 4552 O O . GLY B 1 308 ? 17.906 -21.141 8.906 1 92.31 308 GLY B O 1
ATOM 4553 N N . LEU B 1 309 ? 16.094 -20.625 7.777 1 90.88 309 LEU B N 1
ATOM 4554 C CA . LEU B 1 309 ? 15.203 -21.141 8.805 1 90.88 309 LEU B CA 1
ATOM 4555 C C . LEU B 1 309 ? 14.617 -22.484 8.398 1 90.88 309 LEU B C 1
ATOM 4557 O O . LEU B 1 309 ? 13.977 -23.156 9.203 1 90.88 309 LEU B O 1
ATOM 4561 N N . TRP B 1 310 ? 14.781 -22.688 7.105 1 75.5 310 TRP B N 1
ATOM 4562 C CA . TRP B 1 310 ? 14.109 -23.844 6.523 1 75.5 310 TRP B CA 1
ATOM 4563 C C . TRP B 1 310 ? 14.742 -25.141 7.004 1 75.5 310 TRP B C 1
ATOM 4565 O O . TRP B 1 310 ? 15.961 -25.297 6.953 1 75.5 310 TRP B O 1
ATOM 4575 N N . LEU B 1 311 ? 13.805 -26.188 7.402 1 64.31 311 LEU B N 1
ATOM 4576 C CA . LEU B 1 311 ? 14.117 -27.562 7.801 1 64.31 311 LEU B CA 1
ATOM 4577 C C . LEU B 1 311 ? 15.172 -27.578 8.898 1 64.31 311 LEU B C 1
ATOM 4579 O O . LEU B 1 311 ? 15.828 -28.594 9.117 1 64.31 311 LEU B O 1
ATOM 4583 N N . ASN B 1 312 ? 15.484 -26.391 9.547 1 53.22 312 ASN B N 1
ATOM 4584 C CA . ASN B 1 312 ? 16.297 -26.484 10.758 1 53.22 312 ASN B CA 1
ATOM 4585 C C . ASN B 1 312 ? 15.578 -27.281 11.852 1 53.22 312 ASN B C 1
ATOM 4587 O O . ASN B 1 312 ? 14.508 -26.875 12.312 1 53.22 312 ASN B O 1
ATOM 4591 N N . SER B 1 313 ? 15.391 -28.594 11.594 1 41.09 313 SER B N 1
ATOM 4592 C CA . SER B 1 313 ? 15.094 -29.5 12.711 1 41.09 313 SER B CA 1
ATOM 4593 C C . SER B 1 313 ? 15.984 -29.188 13.914 1 41.09 313 SER B C 1
ATOM 4595 O O . SER B 1 313 ? 17.156 -28.859 13.758 1 41.09 313 SER B O 1
#